Protein AF-A0A3Q3A9C3-F1 (afdb_monomer)

Secondary structure (DSSP, 8-state):
--------------------------------------------SGGGSS-----------------------------------------------PPP---------------SSSTTTTTHHHHHHHHHHHHHHHHHHHHIIIIIHHHHHHHHTT----------------PPP----PPPPP--------PPP-PPP--SS-HHHHHHHSTTT--PPPP--GGGBSS-HHHHHHHHHHHHHHHHHHHHHHHHHHHHTT-----PPP---TT-HHHHHHHH-BSS-SS-TT-HHHHHHHHHHHHSPEEEEEE-HHHHHTTT---TTS-S--TT-S--EEEEETTS-EEEEEE--S-SSPPPPTT--TTTSPP-HHHHHHHHHHHHHTT---SPPEEEEEEEHIIIIITTB--HHHHHTEEE-TTS-EEE----TT--SGGG-EE-SSSEEEEEEEEPPPPTTTS-EEEEE-TT----SSS---HHHH-TTHHHHHTTSTTTTSTTHHHHHHHHHHHHHHHT-----EEEEEGGGGGGSPPB----TTSSS-SS---GGGGHHHHHH--EEHHHHHHHHHHTSGGG-HHHHHHHHHTTSSSS-SS-HHHHHHHHHHHHHHHHHHHHHHHHH-HHHHEE---PPPPPPPP-----PPP-

Solvent-accessible surface area (backbone atoms only — not comparable to full-atom values): 41679 Å² total; per-residue (Å²): 134,85,86,88,89,80,88,82,88,85,87,89,86,86,82,89,83,88,82,90,86,89,89,84,89,83,85,84,89,79,83,86,83,92,81,88,86,84,80,85,86,80,95,81,74,83,89,78,80,87,78,90,90,79,90,80,92,77,87,79,82,77,84,78,87,81,88,81,86,88,85,81,83,83,77,85,83,83,87,83,88,82,90,82,90,82,88,88,83,92,84,82,88,87,81,92,82,84,82,88,82,88,84,89,84,88,89,89,85,87,85,88,87,88,91,85,74,72,81,72,60,66,65,56,65,56,55,56,55,53,51,51,52,50,52,54,49,50,51,53,49,47,47,42,63,72,56,46,46,57,57,52,51,55,58,63,71,70,72,74,83,83,84,81,87,81,85,91,79,90,80,89,87,81,89,82,86,82,86,83,82,84,79,85,81,87,79,91,79,90,76,86,84,80,78,73,81,75,75,77,76,80,82,84,63,66,40,48,59,55,50,61,70,32,72,87,60,67,63,80,75,78,85,82,48,81,83,37,33,71,44,57,63,68,63,51,52,55,53,48,53,53,52,48,57,49,48,54,55,52,50,51,56,49,52,57,52,30,63,74,67,71,53,89,65,59,84,55,84,70,49,82,47,96,81,33,29,60,57,50,36,50,47,54,20,34,47,77,29,52,50,62,95,87,39,68,34,55,58,46,33,40,51,44,67,49,68,50,55,54,42,32,27,41,70,34,72,73,62,57,72,45,74,75,73,66,60,75,89,73,55,76,62,68,101,74,75,64,68,50,32,33,36,27,32,30,54,69,41,48,28,40,36,30,47,52,75,69,66,83,86,58,58,62,62,85,90,55,52,72,88,71,54,70,59,32,19,48,20,36,33,50,45,26,56,48,31,50,73,69,67,56,28,36,40,60,62,40,26,34,35,76,39,43,46,53,74,46,31,54,39,25,34,83,43,64,75,69,48,69,42,50,48,75,44,99,86,67,17,45,26,36,46,38,88,28,88,90,46,64,44,79,92,60,41,43,59,23,74,42,37,49,31,50,27,19,34,34,47,61,73,68,57,60,91,80,47,44,66,46,79,41,76,36,91,80,30,74,44,78,49,99,82,55,80,38,68,66,80,76,36,82,63,41,43,66,57,45,50,70,35,87,67,39,53,48,86,52,35,48,52,47,50,30,56,49,28,53,51,29,37,50,38,47,32,74,71,60,44,54,40,35,32,49,53,88,47,51,72,68,28,51,64,40,57,68,89,42,20,52,18,66,35,45,49,92,60,80,64,64,74,42,38,44,62,40,67,52,57,33,50,41,44,42,65,57,54,54,50,55,57,47,30,68,33,88,78,36,27,46,35,59,32,49,51,60,61,49,68,75,45,79,52,70,75,62,67,48,70,61,47,35,55,33,35,45,56,38,48,54,49,52,55,50,49,53,50,53,32,30,75,72,67,35,60,77,72,20,44,44,83,78,76,80,78,80,73,77,74,78,75,80,80,78,76,82,82,79,90,127

InterPro domains:
  IPR009581 FAM20, C-terminal [PF06702] (422-638)
  IPR024869 FAM20 [PTHR12450] (125-646)

Foldseek 3Di:
DDDDDDDDDDDDDDDDDDDYDDDDDDDDDDDDDDDDDDDDDDPDDPPPPPDDDDDDDDDPDDDDDDDDDDDDDDDDDDDDDDDDDDDDDDDDDDDDDDDDDDDDDDDDDDDDDDDDDDPPPVVVVVVVVVVVVVVVVVVVVCCCVPPVVVVVVVVVVVPDDDDDDDDDDDDDDDDDDDDDDDDDDDDDDDDDDDDDPPDPPPPVDALLVVLCPDVLNVFDDPDADPLFWLDDLVRLVVVVVVVVVVVVVVVVVLVVVCVVVVNQFDQDAADADSPQLLSVLQRQDGQQASHRLPRVSLVRVQVCLADFAFQEKAADPVLVVCVLPADLVVPLDDPPQADWMWTAGSNRWTWIWDFAQDDQPAFDDPPDDLSRDDFHQLQLQLLCLLCSLLVRNQEFRKFKYWDQCVRRPLRNYSDPVQNVQWDQDPVRAIWGWRSGNPTNDPVRIDTDPRRITIGMIGTDHPDCVSWPKDKAFDLLAADSDPPDGHPLVPPLQSVVVVCVDPPNVDECQLQLLQVLLLSCQLQVNNHPGIWMFGVSSPSNGHTRPPRRRSGNNDLPDGDCSSNSSCLSQLAYEPSSLVSLVVCLDPSNPQLSSSQVSCVPHPPPPSHDPSSSVSSNVSSVVSNVSNVVSCVVPNDPSHYDYDGDNPPDPPDPPPDDDDDD

Organism: Kryptolebias marmoratus (NCBI:txid37003)

Mean predicted aligned error: 17.61 Å

Nearest PDB structures (foldseek):
  5yh2-assembly1_B  TM=9.748E-01  e=1.329E-58  Homo sapiens
  5yh2-assembly1_A  TM=9.731E-01  e=1.212E-57  Homo sapiens
  5wrs-assembly1_B  TM=9.111E-01  e=3.336E-56  Homo sapiens
  5wrr-assembly1_B  TM=9.081E-01  e=7.742E-56  Homo sapiens
  5yh0-assembly1_K  TM=9.838E-01  e=2.184E-48  Danio rerio

Structure (mmCIF, N/CA/C/O backbone):
data_AF-A0A3Q3A9C3-F1
#
_entry.id   AF-A0A3Q3A9C3-F1
#
loop_
_atom_site.group_PDB
_atom_site.id
_atom_site.type_symbol
_atom_site.label_atom_id
_atom_site.label_alt_id
_atom_site.label_comp_id
_atom_site.label_asym_id
_atom_site.label_entity_id
_atom_site.label_seq_id
_atom_site.pdbx_PDB_ins_code
_atom_site.Cartn_x
_atom_site.Cartn_y
_atom_site.Cartn_z
_atom_site.occu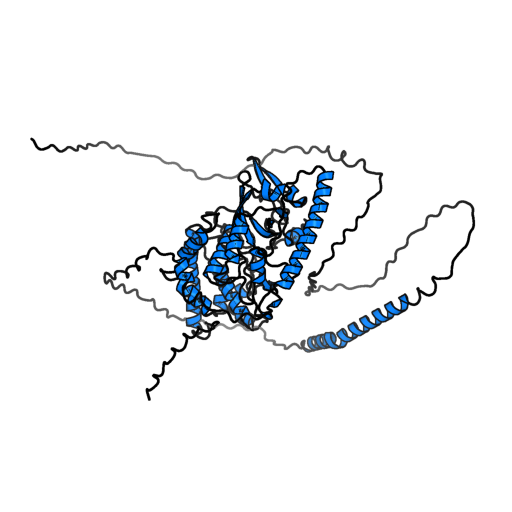pancy
_atom_site.B_iso_or_equiv
_atom_site.auth_seq_id
_atom_site.auth_comp_id
_atom_site.auth_asym_id
_atom_site.auth_atom_id
_atom_site.pdbx_PDB_model_num
ATOM 1 N N . MET A 1 1 ? 63.807 -14.796 47.838 1.00 36.22 1 MET A N 1
ATOM 2 C CA . MET A 1 1 ? 64.428 -13.768 46.971 1.00 36.22 1 MET A CA 1
ATOM 3 C C . MET A 1 1 ? 63.529 -12.540 46.963 1.00 36.22 1 MET A C 1
ATOM 5 O O . MET A 1 1 ? 62.335 -12.690 47.174 1.00 36.22 1 MET A O 1
ATOM 9 N N . GLN A 1 2 ? 64.144 -11.362 46.896 1.00 31.88 2 GLN A N 1
ATOM 10 C CA . GLN A 1 2 ? 63.684 -10.065 47.409 1.00 31.88 2 GLN A CA 1
ATOM 11 C C . GLN A 1 2 ? 62.368 -9.504 46.836 1.00 31.88 2 GLN A C 1
ATOM 13 O O . GLN A 1 2 ? 61.960 -9.808 45.721 1.00 31.88 2 GLN A O 1
ATOM 18 N N . SER A 1 3 ? 61.767 -8.639 47.657 1.00 29.52 3 SER A N 1
ATOM 19 C CA . SER A 1 3 ? 60.662 -7.711 47.375 1.00 29.52 3 SER A CA 1
ATOM 20 C C . SER A 1 3 ? 61.209 -6.378 46.765 1.00 29.52 3 SER A C 1
ATOM 22 O O . SER A 1 3 ? 62.377 -6.358 46.381 1.00 29.52 3 SER A O 1
ATOM 24 N N . PRO A 1 4 ? 60.450 -5.264 46.642 1.00 63.84 4 PRO A N 1
ATOM 25 C CA . PRO A 1 4 ? 59.985 -4.668 45.379 1.00 63.84 4 PRO A CA 1
ATOM 26 C C . PRO A 1 4 ? 60.467 -3.201 45.192 1.00 63.84 4 PRO A C 1
ATOM 28 O O . PRO A 1 4 ? 61.182 -2.680 46.044 1.00 63.84 4 PRO A O 1
ATOM 31 N N . ALA A 1 5 ? 60.035 -2.472 44.148 1.00 31.97 5 ALA A N 1
ATOM 32 C CA . ALA A 1 5 ? 60.118 -0.999 44.168 1.00 31.97 5 ALA A CA 1
ATOM 33 C C . ALA A 1 5 ? 59.085 -0.277 43.282 1.00 31.97 5 ALA A C 1
ATOM 35 O O . ALA A 1 5 ? 58.882 -0.593 42.115 1.00 31.97 5 ALA A O 1
ATOM 36 N N . GLN A 1 6 ? 58.461 0.720 43.911 1.00 31.11 6 GLN A N 1
ATOM 37 C CA . GLN A 1 6 ? 57.488 1.704 43.435 1.00 31.11 6 GLN A CA 1
ATOM 38 C C . GLN A 1 6 ? 58.154 3.007 42.930 1.00 31.11 6 GLN A C 1
ATOM 40 O O . GLN A 1 6 ? 59.285 3.291 43.312 1.00 31.11 6 GLN A O 1
ATOM 45 N N . LYS A 1 7 ? 57.310 3.868 42.318 1.00 30.56 7 LYS A N 1
ATOM 46 C CA . LYS A 1 7 ? 57.284 5.360 42.359 1.00 30.56 7 LYS A CA 1
ATOM 47 C C . LYS A 1 7 ? 58.296 6.123 41.484 1.00 30.56 7 LYS A C 1
ATOM 49 O O . LYS A 1 7 ? 59.490 5.928 41.628 1.00 30.56 7 LYS A O 1
ATOM 54 N N . GLN A 1 8 ? 57.834 7.128 40.720 1.00 29.08 8 GLN A N 1
ATOM 55 C CA . GLN A 1 8 ? 57.593 8.499 41.219 1.00 29.08 8 GLN A CA 1
ATOM 56 C C . GLN A 1 8 ? 57.004 9.449 40.147 1.00 29.08 8 GLN A C 1
ATOM 58 O O . GLN A 1 8 ? 57.468 9.481 39.012 1.00 29.08 8 GLN A O 1
ATOM 63 N N . ASP A 1 9 ? 56.021 10.256 40.560 1.00 31.41 9 ASP A N 1
ATOM 64 C CA . ASP A 1 9 ? 55.576 11.508 39.929 1.00 31.41 9 ASP A CA 1
ATOM 65 C C . ASP A 1 9 ? 56.666 12.593 39.944 1.00 31.41 9 ASP A C 1
ATOM 67 O O . ASP A 1 9 ? 57.427 12.679 40.913 1.00 31.41 9 ASP A O 1
ATOM 71 N N . ARG A 1 10 ? 56.616 13.534 38.983 1.00 28.84 10 ARG A N 1
ATOM 72 C CA . ARG A 1 10 ? 56.817 14.970 39.272 1.00 28.84 10 ARG A CA 1
ATOM 73 C C . ARG A 1 10 ? 56.313 15.905 38.164 1.00 28.84 10 ARG A C 1
ATOM 75 O O . ARG A 1 10 ? 56.780 15.896 37.033 1.00 28.84 10 ARG A O 1
ATOM 82 N N . SER A 1 11 ? 55.403 16.774 38.584 1.00 28.14 11 SER A N 1
ATOM 83 C CA . SER A 1 11 ? 54.990 18.051 38.002 1.00 28.14 11 SER A CA 1
ATOM 84 C C . SER A 1 11 ? 56.094 19.120 38.024 1.00 28.14 11 SER A C 1
ATOM 86 O O . SER A 1 11 ? 56.823 19.188 39.014 1.00 28.14 11 SER A O 1
ATOM 88 N N . HIS A 1 12 ? 56.097 20.058 37.064 1.00 28.22 12 HIS A N 1
ATOM 89 C CA . HIS A 1 12 ? 56.200 21.498 37.362 1.00 28.22 12 HIS A CA 1
ATOM 90 C C . HIS A 1 12 ? 55.810 22.404 36.181 1.00 28.22 12 HIS A C 1
ATOM 92 O O . HIS A 1 12 ? 55.656 21.960 35.051 1.00 28.22 12 HIS A O 1
ATOM 98 N N . ALA A 1 13 ? 55.571 23.672 36.518 1.00 28.83 13 ALA A N 1
ATOM 99 C CA . ALA A 1 13 ? 54.712 24.646 35.859 1.00 28.83 13 ALA A CA 1
ATOM 100 C C . ALA A 1 13 ? 55.465 25.928 35.443 1.00 28.83 13 ALA A C 1
ATOM 102 O O . ALA A 1 13 ? 56.582 26.161 35.895 1.00 28.83 13 ALA A O 1
ATOM 103 N N . GLY A 1 14 ? 54.784 26.802 34.688 1.00 26.27 14 GLY A N 1
ATOM 104 C CA . GLY A 1 14 ? 55.136 28.214 34.425 1.00 26.27 14 GLY A CA 1
ATOM 105 C C . GLY A 1 14 ? 55.053 28.534 32.924 1.00 26.27 14 GLY A C 1
ATOM 106 O O . GLY A 1 14 ? 55.501 27.733 32.126 1.00 26.27 14 GLY A O 1
ATOM 107 N N . GLN A 1 15 ? 54.498 29.643 32.426 1.00 27.56 15 GLN A N 1
ATOM 108 C CA . GLN A 1 15 ? 54.249 30.952 33.030 1.00 27.56 15 GLN A CA 1
ATOM 109 C C . GLN A 1 15 ? 53.304 31.785 32.125 1.00 27.56 15 GLN A C 1
ATOM 111 O O . GLN A 1 15 ? 53.278 31.621 30.909 1.00 27.56 15 GLN A O 1
ATOM 116 N N . ARG A 1 16 ? 52.543 32.698 32.745 1.00 29.17 16 ARG A N 1
ATOM 117 C CA . ARG A 1 16 ? 51.641 33.705 32.144 1.00 29.17 16 ARG A CA 1
ATOM 118 C C . ARG A 1 16 ? 52.381 34.796 31.349 1.00 29.17 16 ARG A C 1
ATOM 120 O O . ARG A 1 16 ? 53.436 35.229 31.802 1.00 29.17 16 ARG A O 1
ATOM 127 N N . LYS A 1 17 ? 51.699 35.395 30.356 1.00 27.88 17 LYS A N 1
ATOM 128 C CA . LYS A 1 17 ? 51.547 36.865 30.200 1.00 27.88 17 LYS A CA 1
ATOM 129 C C . LYS A 1 17 ? 50.359 37.237 29.282 1.00 27.88 17 LYS A C 1
ATOM 131 O O . LYS A 1 17 ? 50.334 36.872 28.116 1.00 27.88 17 LYS A O 1
ATOM 136 N N . SER A 1 18 ? 49.394 37.963 29.850 1.00 26.39 18 SER A N 1
ATOM 137 C CA . SER A 1 18 ? 48.411 38.863 29.206 1.00 26.39 18 SER A CA 1
ATOM 138 C C . SER A 1 18 ? 49.079 40.239 28.958 1.00 26.39 18 SER A C 1
ATOM 140 O O . SER A 1 18 ? 50.104 40.498 29.587 1.00 26.39 18 SER A O 1
ATOM 142 N N . VAL A 1 19 ? 48.656 41.158 28.074 1.00 29.91 19 VAL A N 1
ATOM 143 C CA . VAL A 1 19 ? 47.433 42.010 28.006 1.00 29.91 19 VAL A CA 1
ATOM 144 C C . VAL A 1 19 ? 47.535 42.816 26.676 1.00 29.91 19 VAL A C 1
ATOM 146 O O . VAL A 1 19 ? 48.646 43.234 26.368 1.00 29.91 19 VAL A O 1
ATOM 149 N N . GLY A 1 20 ? 46.507 42.894 25.805 1.00 26.62 20 GLY A N 1
ATOM 150 C CA . GLY A 1 20 ? 45.587 44.051 25.570 1.00 26.62 20 GLY A CA 1
ATOM 151 C C . GLY A 1 20 ? 46.167 45.109 24.594 1.00 26.62 20 GLY A C 1
ATOM 152 O O . GLY A 1 20 ? 47.368 45.316 24.613 1.00 26.62 20 GLY A O 1
ATOM 153 N N . THR A 1 21 ? 45.470 45.848 23.718 1.00 27.56 21 THR A N 1
ATOM 154 C CA . THR A 1 21 ? 44.045 46.154 23.449 1.00 27.56 21 THR A CA 1
ATOM 155 C C . THR A 1 21 ? 44.010 46.998 22.149 1.00 27.56 21 THR A C 1
ATOM 157 O O . THR A 1 21 ? 44.933 47.783 21.982 1.00 27.56 21 THR A O 1
ATOM 160 N N . GLU A 1 22 ? 42.996 46.895 21.271 1.00 26.23 22 GLU A N 1
ATOM 161 C CA . GLU A 1 22 ? 42.170 48.028 20.758 1.00 26.23 22 GLU A CA 1
ATOM 162 C C . GLU A 1 22 ? 41.281 47.675 19.545 1.00 26.23 22 GLU A C 1
ATOM 164 O O . GLU A 1 22 ? 41.637 46.890 18.671 1.00 26.23 22 GLU A O 1
ATOM 169 N N . LEU A 1 23 ? 40.086 48.277 19.556 1.00 28.14 23 LEU A N 1
ATOM 170 C CA . LEU A 1 23 ? 38.941 48.110 18.658 1.00 28.14 23 LEU A CA 1
ATOM 171 C C . LEU A 1 23 ? 39.102 48.810 17.293 1.00 28.14 23 LEU A C 1
ATOM 173 O O . LEU A 1 23 ? 39.700 49.883 17.235 1.00 28.14 23 LEU A O 1
ATOM 177 N N . LYS A 1 24 ? 38.367 48.336 16.267 1.00 27.56 24 LYS A N 1
ATOM 178 C CA . LYS A 1 24 ? 37.335 49.133 15.550 1.00 27.56 24 LYS A CA 1
ATOM 179 C C . LYS A 1 24 ? 36.503 48.312 14.543 1.00 27.56 24 LYS A C 1
ATOM 181 O O . LYS A 1 24 ? 37.002 47.409 13.886 1.00 27.56 24 LYS A O 1
ATOM 186 N N . ASN A 1 25 ? 35.224 48.687 14.494 1.00 27.75 25 ASN A N 1
ATOM 187 C CA . ASN A 1 25 ? 34.073 48.196 13.723 1.00 27.75 25 ASN A CA 1
ATOM 188 C C . ASN A 1 25 ? 34.260 48.187 12.189 1.00 27.75 25 ASN A C 1
ATOM 190 O O . ASN A 1 25 ? 34.992 49.029 11.680 1.00 27.75 25 ASN A O 1
ATOM 194 N N . LEU A 1 26 ? 33.475 47.378 11.457 1.00 26.41 26 LEU A N 1
ATOM 195 C CA . LEU A 1 26 ? 32.309 47.870 10.691 1.00 26.41 26 LEU A CA 1
ATOM 196 C C . LEU A 1 26 ? 31.491 46.729 10.050 1.00 26.41 26 LEU A C 1
ATOM 198 O O . LEU A 1 26 ? 32.033 45.827 9.418 1.00 26.41 26 LEU A O 1
ATOM 202 N N . ASP A 1 27 ? 30.176 46.843 10.221 1.00 25.75 27 ASP A N 1
ATOM 203 C CA . ASP A 1 27 ? 29.100 46.137 9.528 1.00 25.75 27 ASP A CA 1
ATOM 204 C C . ASP A 1 27 ? 29.007 46.490 8.029 1.00 25.75 27 ASP A C 1
ATOM 206 O O . ASP A 1 27 ? 29.535 47.505 7.575 1.00 25.75 27 ASP A O 1
ATOM 210 N N . SER A 1 28 ? 28.161 45.716 7.336 1.00 25.81 28 SER A N 1
ATOM 211 C CA . SER A 1 28 ? 27.444 46.003 6.078 1.00 25.81 28 SER A CA 1
ATOM 212 C C . SER A 1 28 ? 28.106 45.585 4.756 1.00 25.81 28 SER A C 1
ATOM 214 O O . SER A 1 28 ? 29.080 46.166 4.293 1.00 25.81 28 SER A O 1
ATOM 216 N N . PHE A 1 29 ? 27.486 44.603 4.091 1.00 25.66 29 PHE A N 1
ATOM 217 C CA . PHE A 1 29 ? 27.560 44.451 2.639 1.00 25.66 29 PHE A CA 1
ATOM 218 C C . PHE A 1 29 ? 26.269 45.015 2.040 1.00 25.66 29 PHE A C 1
ATOM 220 O O . PHE A 1 29 ? 25.190 44.443 2.190 1.00 25.66 29 PHE A O 1
ATOM 227 N N . GLN A 1 30 ? 26.414 46.187 1.426 1.00 24.89 30 GLN A N 1
ATOM 228 C CA . GLN A 1 30 ? 25.428 46.876 0.602 1.00 24.89 30 GLN A CA 1
ATOM 229 C C . GLN A 1 30 ? 25.526 46.405 -0.861 1.00 24.89 30 GLN A C 1
ATOM 231 O O . GLN A 1 30 ? 26.546 45.879 -1.303 1.00 24.89 30 GLN A O 1
ATOM 236 N N . GLU A 1 31 ? 24.427 46.605 -1.579 1.00 23.45 31 GLU A N 1
ATOM 237 C CA . GLU A 1 31 ? 24.131 46.200 -2.953 1.00 23.45 31 GLU A CA 1
ATOM 238 C C . GLU A 1 31 ? 24.954 46.884 -4.079 1.00 23.45 31 GLU A C 1
ATOM 240 O O . GLU A 1 31 ? 25.371 48.032 -3.942 1.00 23.45 31 GLU A O 1
ATOM 245 N N . LEU A 1 32 ? 24.968 46.200 -5.248 1.00 25.44 32 LEU A N 1
ATOM 246 C CA . LEU A 1 32 ? 25.074 46.672 -6.661 1.00 25.44 32 LEU A CA 1
ATOM 247 C C . LEU A 1 32 ? 26.475 47.028 -7.240 1.00 25.44 32 LEU A C 1
ATOM 249 O O . LEU A 1 32 ? 27.341 47.447 -6.480 1.00 25.44 32 LEU A O 1
ATOM 253 N N . PRO A 1 33 ? 26.730 46.882 -8.579 1.00 27.09 33 PRO A N 1
ATOM 254 C CA . PRO A 1 33 ? 25.771 47.035 -9.687 1.00 27.09 33 PRO A CA 1
ATOM 255 C C . PRO A 1 33 ? 25.786 46.004 -10.844 1.00 27.09 33 PRO A C 1
ATOM 257 O O . PRO A 1 33 ? 26.718 45.238 -11.066 1.00 27.09 33 PRO A O 1
ATOM 260 N N . ARG A 1 34 ? 24.697 46.073 -11.625 1.00 27.38 34 ARG A N 1
ATOM 261 C CA . ARG A 1 34 ? 24.508 45.513 -12.973 1.00 27.38 34 ARG A CA 1
ATOM 262 C C . ARG A 1 34 ? 25.493 46.129 -13.979 1.00 27.38 34 ARG A C 1
ATOM 264 O O . ARG A 1 34 ? 25.470 47.348 -14.130 1.00 27.38 34 ARG A O 1
ATOM 271 N N . SER A 1 35 ? 26.175 45.301 -14.773 1.00 24.70 35 SER A N 1
ATOM 272 C CA . SER A 1 35 ? 26.350 45.514 -16.223 1.00 24.70 35 SER A CA 1
ATOM 273 C C . SER A 1 35 ? 27.082 44.357 -16.926 1.00 24.70 35 SER A C 1
ATOM 275 O O . SER A 1 35 ? 28.117 43.881 -16.477 1.00 24.70 35 SER A O 1
ATOM 277 N N . ALA A 1 36 ? 26.509 43.985 -18.077 1.00 25.34 36 ALA A N 1
ATOM 278 C CA . ALA A 1 36 ? 27.159 43.531 -19.309 1.00 25.34 36 ALA A CA 1
ATOM 279 C C . ALA A 1 36 ? 27.949 42.209 -19.324 1.00 25.34 36 ALA A C 1
ATOM 281 O O . ALA A 1 36 ? 29.161 42.234 -19.158 1.00 25.34 36 ALA A O 1
ATOM 282 N N . ILE A 1 37 ? 27.283 41.112 -19.724 1.00 27.58 37 ILE A N 1
ATOM 283 C CA . ILE A 1 37 ? 27.789 40.174 -20.751 1.00 27.58 37 ILE A CA 1
ATOM 284 C C . ILE A 1 37 ? 26.580 39.659 -21.563 1.00 27.58 37 ILE A C 1
ATOM 286 O O . ILE A 1 37 ? 25.835 38.796 -21.105 1.00 27.58 37 ILE A O 1
ATOM 290 N N . GLU A 1 38 ? 26.370 40.220 -22.755 1.00 24.72 38 GLU A N 1
ATOM 291 C CA . GLU A 1 38 ? 25.558 39.621 -23.825 1.00 24.72 38 GLU A CA 1
ATOM 292 C C . GLU A 1 38 ? 26.374 38.525 -24.530 1.00 24.72 38 GLU A C 1
ATOM 294 O O . GLU A 1 38 ? 27.573 38.713 -24.752 1.00 24.72 38 GLU A O 1
ATOM 299 N N . PRO A 1 39 ? 25.738 37.440 -24.997 1.00 29.28 39 PRO A N 1
ATOM 300 C CA . PRO A 1 39 ? 26.159 36.785 -26.220 1.00 29.28 39 PRO A CA 1
ATOM 301 C C . PRO A 1 39 ? 25.131 37.033 -27.326 1.00 29.28 39 PRO A C 1
ATOM 303 O O . PRO A 1 39 ? 23.935 36.780 -27.184 1.00 29.28 39 PRO A O 1
ATOM 306 N N . SER A 1 40 ? 25.661 37.537 -28.434 1.00 24.84 40 SER A N 1
ATOM 307 C CA . SER A 1 40 ? 25.022 37.773 -29.721 1.00 24.84 40 SER A CA 1
ATOM 308 C C . SER A 1 40 ? 24.221 36.572 -30.230 1.00 24.84 40 SER A C 1
ATOM 310 O O . SER A 1 40 ? 24.725 35.450 -30.287 1.00 24.84 40 SER A O 1
ATOM 312 N N . ILE A 1 41 ? 23.000 36.858 -30.670 1.00 26.73 41 ILE A N 1
ATOM 313 C CA . ILE A 1 41 ? 22.146 35.994 -31.484 1.00 26.73 41 ILE A CA 1
ATOM 314 C C . ILE A 1 41 ? 22.732 35.952 -32.904 1.00 26.73 41 ILE A C 1
ATOM 316 O O . ILE A 1 41 ? 22.917 37.001 -33.516 1.00 26.73 41 ILE A O 1
ATOM 320 N N . ASP A 1 42 ? 23.015 34.755 -33.420 1.00 24.97 42 ASP A N 1
ATOM 321 C CA . ASP A 1 42 ? 23.314 34.521 -34.839 1.00 24.97 42 ASP A CA 1
ATOM 322 C C . ASP A 1 42 ? 22.059 33.937 -35.515 1.00 24.97 42 ASP A C 1
ATOM 324 O O . ASP A 1 42 ? 21.677 32.785 -35.289 1.00 24.97 42 ASP A O 1
ATOM 328 N N . GLU A 1 43 ? 21.369 34.772 -36.297 1.00 31.81 43 GLU A N 1
ATOM 329 C CA . GLU A 1 43 ? 20.192 34.432 -37.105 1.00 31.81 43 GLU A CA 1
ATOM 330 C C . GLU A 1 43 ? 20.588 33.774 -38.441 1.00 31.81 43 GLU A C 1
ATOM 332 O O . GLU A 1 43 ? 20.411 34.353 -39.514 1.00 31.81 43 GLU A O 1
ATOM 337 N N . SER A 1 44 ? 21.109 32.544 -38.422 1.00 31.08 44 SER A N 1
ATOM 338 C CA . SER A 1 44 ? 21.459 31.875 -39.689 1.00 31.08 44 SER A CA 1
ATOM 339 C C . SER A 1 44 ? 21.340 30.346 -39.709 1.00 31.08 44 SER A C 1
ATOM 341 O O . SER A 1 44 ? 22.179 29.668 -40.295 1.00 31.08 44 SER A O 1
ATOM 343 N N . TRP A 1 45 ? 20.270 29.764 -39.142 1.00 28.22 45 TRP A N 1
ATOM 344 C CA . TRP A 1 45 ? 20.036 28.304 -39.248 1.00 28.22 45 TRP A CA 1
ATOM 345 C C . TRP A 1 45 ? 18.594 27.820 -39.503 1.00 28.22 45 TRP A C 1
ATOM 347 O O . TRP A 1 45 ? 18.355 26.614 -39.516 1.00 28.22 45 TRP A O 1
ATOM 357 N N . VAL A 1 46 ? 17.633 28.707 -39.787 1.00 28.42 46 VAL A N 1
ATOM 358 C CA . VAL A 1 46 ? 16.220 28.302 -39.992 1.00 28.42 46 VAL A CA 1
ATOM 359 C C . VAL A 1 46 ? 15.876 27.907 -41.444 1.00 28.42 46 VAL A C 1
ATOM 361 O O . VAL A 1 46 ? 14.895 27.203 -41.657 1.00 28.42 46 VAL A O 1
ATOM 364 N N . ASP A 1 47 ? 16.729 28.180 -42.434 1.00 28.72 47 ASP A N 1
ATOM 365 C CA . ASP A 1 47 ? 16.430 27.885 -43.853 1.00 28.72 47 ASP A CA 1
ATOM 366 C C . ASP A 1 47 ? 17.072 26.603 -44.421 1.00 28.72 47 ASP A C 1
ATOM 368 O O . ASP A 1 47 ? 17.224 26.454 -45.633 1.00 28.72 47 ASP A O 1
ATOM 372 N N . ARG A 1 48 ? 17.444 25.628 -43.577 1.00 31.48 48 ARG A N 1
ATOM 373 C CA . ARG A 1 48 ? 18.061 24.371 -44.057 1.00 31.48 48 ARG A CA 1
ATOM 374 C C . ARG A 1 48 ? 17.394 23.068 -43.606 1.00 31.48 48 ARG A C 1
ATOM 376 O O . ARG A 1 48 ? 18.013 22.015 -43.713 1.00 31.48 48 ARG A O 1
ATOM 383 N N . PHE A 1 49 ? 16.137 23.118 -43.151 1.00 27.41 49 PHE A N 1
ATOM 384 C CA . PHE A 1 49 ? 15.391 21.912 -42.740 1.00 27.41 49 PHE A CA 1
ATOM 385 C C . PHE A 1 49 ? 13.966 21.770 -43.310 1.00 27.41 49 PHE A C 1
ATOM 387 O O . PHE A 1 49 ? 13.288 20.790 -43.013 1.00 27.41 49 PHE A O 1
ATOM 394 N N . PHE A 1 50 ? 13.519 22.687 -44.176 1.00 29.34 50 PHE A N 1
ATOM 395 C CA . PHE A 1 50 ? 12.259 22.555 -44.919 1.00 29.34 50 PHE A CA 1
ATOM 396 C C . PHE A 1 50 ? 12.512 22.533 -46.430 1.00 29.34 50 PHE A C 1
ATOM 398 O O . PHE A 1 50 ? 12.208 23.473 -47.158 1.00 29.34 50 PHE A O 1
ATOM 405 N N . GLY A 1 51 ? 13.070 21.425 -46.904 1.00 26.22 51 GLY A N 1
ATOM 406 C CA . GLY A 1 51 ? 13.180 21.104 -48.321 1.00 26.22 51 GLY A CA 1
ATOM 407 C C . GLY A 1 51 ? 13.277 19.592 -48.483 1.00 26.22 51 GLY A C 1
ATOM 408 O O . GLY A 1 51 ? 14.133 18.982 -47.861 1.00 26.22 51 GLY A O 1
ATOM 409 N N . GLU A 1 52 ? 12.389 19.030 -49.304 1.00 26.91 52 GLU A N 1
ATOM 410 C CA . GLU A 1 52 ? 12.344 17.624 -49.749 1.00 26.91 52 GLU A CA 1
ATOM 411 C C . GLU A 1 52 ? 11.735 16.577 -48.801 1.00 26.91 52 GLU A C 1
ATOM 413 O O . GLU A 1 52 ? 12.438 15.748 -48.247 1.00 26.91 52 GLU A O 1
ATOM 418 N N . VAL A 1 53 ? 10.395 16.512 -48.749 1.00 26.06 53 VAL A N 1
ATOM 419 C CA . VAL A 1 53 ? 9.661 15.249 -48.999 1.00 26.06 53 VAL A CA 1
ATOM 420 C C . VAL A 1 53 ? 8.324 15.587 -49.675 1.00 26.06 53 VAL A C 1
ATOM 422 O O . VAL A 1 53 ? 7.307 15.846 -49.031 1.00 26.06 53 VAL A O 1
ATOM 425 N N . LYS A 1 54 ? 8.317 15.587 -51.008 1.00 26.48 54 LYS A N 1
ATOM 426 C CA . LYS A 1 54 ? 7.132 15.277 -51.815 1.00 26.48 54 LYS A CA 1
ATOM 427 C C . LYS A 1 54 ? 7.485 14.042 -52.638 1.00 26.48 54 LYS A C 1
ATOM 429 O O . LYS A 1 54 ? 8.611 13.928 -53.093 1.00 26.48 54 LYS A O 1
ATOM 434 N N . GLU A 1 55 ? 6.483 13.187 -52.827 1.00 29.41 55 GLU A N 1
ATOM 435 C CA . GLU A 1 55 ? 6.491 11.950 -53.623 1.00 29.41 55 GLU A CA 1
ATOM 436 C C . GLU A 1 55 ? 7.031 10.695 -52.924 1.00 29.41 55 GLU A C 1
ATOM 438 O O . GLU A 1 55 ? 8.180 10.296 -53.047 1.00 29.41 55 GLU A O 1
ATOM 443 N N . THR A 1 56 ? 6.138 9.996 -52.225 1.00 27.75 56 THR A N 1
ATOM 444 C CA . THR A 1 56 ? 5.656 8.666 -52.649 1.00 27.75 56 THR A CA 1
ATOM 445 C C . THR A 1 56 ? 4.554 8.223 -51.690 1.00 27.75 56 THR A C 1
ATOM 447 O O . THR A 1 56 ? 4.726 8.143 -50.478 1.00 27.75 56 THR A O 1
ATOM 450 N N . GLY A 1 57 ? 3.359 8.011 -52.237 1.00 25.23 57 GLY A N 1
ATOM 451 C CA . GLY A 1 57 ? 2.222 7.505 -51.485 1.00 25.23 57 GLY A CA 1
ATOM 452 C C . GLY A 1 57 ? 2.320 5.997 -51.297 1.00 25.23 57 GLY A C 1
ATOM 453 O O . GLY A 1 57 ? 2.462 5.271 -52.273 1.00 25.23 57 GLY A O 1
ATOM 454 N N . THR A 1 58 ? 2.196 5.532 -50.054 1.00 24.42 58 THR A N 1
ATOM 455 C CA . THR A 1 58 ? 1.446 4.326 -49.647 1.00 24.42 58 THR A CA 1
ATOM 456 C C . THR A 1 58 ? 1.488 4.215 -48.119 1.00 24.42 58 THR A C 1
ATOM 458 O O . THR A 1 58 ? 2.359 3.577 -47.543 1.00 24.42 58 THR A O 1
ATOM 461 N N . LEU A 1 59 ? 0.534 4.850 -47.428 1.00 23.50 59 LEU A N 1
ATOM 462 C CA . LEU A 1 59 ? 0.258 4.538 -46.023 1.00 23.50 59 LEU A CA 1
ATOM 463 C C . LEU A 1 59 ? -0.714 3.362 -45.989 1.00 23.50 59 LEU A C 1
ATOM 465 O O . LEU A 1 59 ? -1.927 3.513 -46.134 1.00 23.50 59 LEU A O 1
ATOM 469 N N . GLN A 1 60 ? -0.150 2.170 -45.839 1.00 23.14 60 GLN A N 1
ATOM 470 C CA . GLN A 1 60 ? -0.889 0.955 -45.548 1.00 23.14 60 GLN A CA 1
ATOM 471 C C . GLN A 1 60 ? -1.385 1.052 -44.097 1.00 23.14 60 GLN A C 1
ATOM 473 O O . GLN A 1 60 ? -0.633 0.862 -43.143 1.00 23.14 60 GLN A O 1
ATOM 478 N N . ALA A 1 61 ? -2.654 1.422 -43.921 1.00 22.52 61 ALA A N 1
ATOM 479 C CA . ALA A 1 61 ? -3.314 1.407 -42.625 1.00 22.52 61 ALA A CA 1
ATOM 480 C C . ALA A 1 61 ? -3.552 -0.050 -42.197 1.00 22.52 61 ALA A C 1
ATOM 482 O O . ALA A 1 61 ? -4.530 -0.680 -42.594 1.00 22.52 61 ALA A O 1
ATOM 483 N N . SER A 1 62 ? -2.653 -0.594 -41.381 1.00 21.86 62 SER A N 1
ATOM 484 C CA . SER A 1 62 ? -2.910 -1.836 -40.654 1.00 21.86 62 SER A CA 1
ATOM 485 C C . SER A 1 62 ? -3.817 -1.534 -39.462 1.00 21.86 62 SER A C 1
ATOM 487 O O . SER A 1 62 ? -3.377 -1.022 -38.434 1.00 21.86 62 SER A O 1
ATOM 489 N N . CYS A 1 63 ? -5.106 -1.846 -39.601 1.00 19.52 63 CYS A N 1
ATOM 490 C CA . CYS A 1 63 ? -6.041 -1.918 -38.483 1.00 19.52 63 CYS A CA 1
ATOM 491 C C . CYS A 1 63 ? -5.612 -3.039 -37.526 1.00 19.52 63 CYS A C 1
ATOM 493 O O . CYS A 1 63 ? -5.866 -4.213 -37.785 1.00 19.52 63 CYS A O 1
ATOM 495 N N . ILE A 1 64 ? -5.007 -2.682 -36.393 1.00 22.20 64 ILE A N 1
ATOM 496 C CA . ILE A 1 64 ? -4.948 -3.564 -35.226 1.00 22.20 64 ILE A CA 1
ATOM 497 C C . ILE A 1 64 ? -6.161 -3.232 -34.357 1.00 22.20 64 ILE A C 1
ATOM 499 O O . ILE A 1 64 ? -6.217 -2.194 -33.698 1.00 22.20 64 ILE A O 1
ATOM 503 N N . LEU A 1 65 ? -7.151 -4.123 -34.392 1.00 21.52 65 LEU A N 1
ATOM 504 C CA . LEU A 1 65 ? -8.287 -4.136 -33.478 1.00 21.52 65 LEU A CA 1
ATOM 505 C C . LEU A 1 65 ? -7.781 -4.374 -32.048 1.00 21.52 65 LEU A C 1
ATOM 507 O O . LEU A 1 65 ? -7.390 -5.485 -31.697 1.00 21.52 65 LEU A O 1
ATOM 511 N N . TYR A 1 66 ? -7.811 -3.333 -31.217 1.00 24.25 66 TYR A N 1
ATOM 512 C CA . TYR A 1 66 ? -7.808 -3.471 -29.762 1.00 24.25 66 TYR A CA 1
ATOM 513 C C . TYR A 1 66 ? -9.246 -3.321 -29.263 1.00 24.25 66 TYR A C 1
ATOM 515 O O . TYR A 1 66 ? -9.708 -2.226 -28.951 1.00 24.25 66 TYR A O 1
ATOM 523 N N . GLU A 1 67 ? -9.957 -4.444 -29.191 1.00 25.95 67 GLU A N 1
ATOM 524 C CA . GLU A 1 67 ? -11.178 -4.562 -28.398 1.00 25.95 67 GLU A CA 1
ATOM 525 C C . GLU A 1 67 ? -10.810 -4.880 -26.946 1.00 25.95 67 GLU A C 1
ATOM 527 O O . GLU A 1 67 ? -10.250 -5.934 -26.639 1.00 25.95 67 GLU A O 1
ATOM 532 N N . ASN A 1 68 ? -11.089 -3.928 -26.057 1.00 27.95 68 ASN A N 1
ATOM 533 C CA . ASN A 1 68 ? -11.789 -4.132 -24.785 1.00 27.95 68 ASN A CA 1
ATOM 534 C C . ASN A 1 68 ? -11.845 -2.786 -24.054 1.00 27.95 68 ASN A C 1
ATOM 536 O O . ASN A 1 68 ? -10.941 -2.400 -23.313 1.00 27.95 68 ASN A O 1
ATOM 540 N N . SER A 1 69 ? -12.923 -2.058 -24.318 1.00 29.36 69 SER A N 1
ATOM 541 C CA . SER A 1 69 ? -13.374 -0.900 -23.561 1.00 29.36 69 SER A CA 1
ATOM 542 C C . SER A 1 69 ? -14.275 -1.366 -22.414 1.00 29.36 69 SER A C 1
ATOM 544 O O . SER A 1 69 ? -15.041 -2.308 -22.581 1.00 29.36 69 SER A O 1
ATOM 546 N N . GLN A 1 70 ? -14.187 -0.710 -21.253 1.00 26.11 70 GLN A N 1
ATOM 547 C CA . GLN A 1 70 ? -15.323 -0.052 -20.587 1.00 26.11 70 GLN A CA 1
ATOM 548 C C . GLN A 1 70 ? -14.910 0.483 -19.208 1.00 26.11 70 GLN A C 1
ATOM 550 O O . GLN A 1 70 ? -14.896 -0.239 -18.220 1.00 26.11 70 GLN A O 1
ATOM 555 N N . SER A 1 71 ? -14.605 1.782 -19.166 1.00 24.12 71 SER A N 1
ATOM 556 C CA . SER A 1 71 ? -14.886 2.690 -18.044 1.00 24.12 71 SER A CA 1
ATOM 557 C C . SER A 1 71 ? -14.502 4.108 -18.482 1.00 24.12 71 SER A C 1
ATOM 559 O O . SER A 1 71 ? -13.471 4.645 -18.082 1.00 24.12 71 SER A O 1
ATOM 561 N N . VAL A 1 72 ? -15.293 4.699 -19.381 1.00 25.80 72 VAL A N 1
ATOM 562 C CA . VAL A 1 72 ? -15.209 6.137 -19.668 1.00 25.80 72 VAL A CA 1
ATOM 563 C C . VAL A 1 72 ? -16.169 6.823 -18.706 1.00 25.80 72 VAL A C 1
ATOM 565 O O . VAL A 1 72 ? -17.381 6.634 -18.783 1.00 25.80 72 VAL A O 1
ATOM 568 N N . ILE A 1 73 ? -15.613 7.572 -17.758 1.00 26.00 73 ILE A N 1
ATOM 569 C CA . ILE A 1 73 ? -16.375 8.417 -16.843 1.00 26.00 73 ILE A CA 1
ATOM 570 C C . ILE A 1 73 ? -16.968 9.564 -17.668 1.00 26.00 73 ILE A C 1
ATOM 572 O O . ILE A 1 73 ? -16.240 10.438 -18.133 1.00 26.00 73 ILE A O 1
ATOM 576 N N . TYR A 1 74 ? -18.290 9.588 -17.826 1.00 21.31 74 TYR A N 1
ATOM 577 C CA . TYR A 1 74 ? -19.000 10.797 -18.236 1.00 21.31 74 TYR A CA 1
ATOM 578 C C . TYR A 1 74 ? -19.050 11.756 -17.038 1.00 21.31 74 TYR A C 1
ATOM 580 O O . TYR A 1 74 ? -19.802 11.533 -16.092 1.00 21.31 74 TYR A O 1
ATOM 588 N N . ARG A 1 75 ? -18.255 12.835 -17.061 1.00 24.53 75 ARG A N 1
ATOM 589 C CA . ARG A 1 75 ? -18.485 14.005 -16.198 1.00 24.53 75 ARG A CA 1
ATOM 590 C C . ARG A 1 75 ? -19.309 15.031 -16.968 1.00 24.53 75 ARG A C 1
ATOM 592 O O . ARG A 1 75 ? -18.801 15.708 -17.854 1.00 24.53 75 ARG A O 1
ATOM 599 N N . HIS A 1 76 ? -20.576 15.157 -16.588 1.00 22.72 76 HIS A N 1
ATOM 600 C CA . HIS A 1 76 ? -21.364 16.355 -16.850 1.00 22.72 76 HIS A CA 1
ATOM 601 C C . HIS A 1 76 ? -20.836 17.476 -15.947 1.00 22.72 76 HIS A C 1
ATOM 603 O O . HIS A 1 76 ? -20.939 17.391 -14.725 1.00 22.72 76 HIS A O 1
ATOM 609 N N . VAL A 1 77 ? -20.265 18.521 -16.541 1.00 25.72 77 VAL A N 1
ATOM 610 C CA . VAL A 1 77 ? -20.014 19.791 -15.854 1.00 25.72 77 VAL A CA 1
ATOM 611 C C . VAL A 1 77 ? -21.268 20.641 -16.035 1.00 25.72 77 VAL A C 1
ATOM 613 O O . VAL A 1 77 ? -21.545 21.112 -17.134 1.00 25.72 77 VAL A O 1
ATOM 616 N N . SER A 1 78 ? -22.051 20.804 -14.968 1.00 23.22 78 SER A N 1
ATOM 617 C CA . SER A 1 78 ? -23.033 21.884 -14.868 1.00 23.22 78 SER A CA 1
ATOM 618 C C . SER A 1 78 ? -22.424 22.997 -14.019 1.00 23.22 78 SER A C 1
ATOM 620 O O . SER A 1 78 ? -22.387 22.901 -12.793 1.00 23.22 78 SER A O 1
ATOM 622 N N . SER A 1 79 ? -21.920 24.042 -14.663 1.00 26.73 79 SER A N 1
ATOM 623 C CA . SER A 1 79 ? -21.596 25.308 -14.009 1.00 26.73 79 SER A CA 1
ATOM 624 C C . SER A 1 79 ? -22.833 26.202 -14.043 1.00 26.73 79 SER A C 1
ATOM 626 O O . SER A 1 79 ? -23.327 26.529 -15.122 1.00 26.73 79 SER A O 1
ATOM 628 N N . SER A 1 80 ? -23.338 26.604 -12.879 1.00 26.64 80 SER A N 1
ATOM 629 C CA . SER A 1 80 ? -24.389 27.617 -12.758 1.00 26.64 80 SER A CA 1
ATOM 630 C C . SER A 1 80 ? -24.009 28.667 -11.717 1.00 26.64 80 SER A C 1
ATOM 632 O O . SER A 1 80 ? -23.742 28.308 -10.571 1.00 26.64 80 SER A O 1
ATOM 634 N N . GLY A 1 81 ? -24.077 29.935 -12.138 1.00 23.84 81 GLY A N 1
ATOM 635 C CA . GLY A 1 81 ? -23.982 31.167 -11.342 1.00 23.84 81 GLY A CA 1
ATOM 636 C C . GLY A 1 81 ? -22.800 32.033 -11.801 1.00 23.84 81 GLY A C 1
ATOM 637 O O . GLY A 1 81 ? -21.673 31.587 -11.670 1.00 23.84 81 GLY A O 1
ATOM 638 N N . VAL A 1 82 ? -22.942 33.244 -12.350 1.00 24.03 82 VAL A N 1
ATOM 639 C CA . VAL A 1 82 ? -24.047 34.221 -12.348 1.00 24.03 82 VAL A CA 1
ATOM 640 C C . VAL A 1 82 ? -23.991 35.055 -13.644 1.00 24.03 82 VAL A C 1
ATOM 642 O O . VAL A 1 82 ? -22.927 35.233 -14.228 1.00 24.03 82 VAL A O 1
ATOM 645 N N . PHE A 1 83 ? -25.169 35.498 -14.090 1.00 22.83 83 PHE A N 1
ATOM 646 C CA . PHE A 1 83 ? -25.457 36.299 -15.282 1.00 22.83 83 PHE A CA 1
ATOM 647 C C . PHE A 1 83 ? -24.858 37.711 -15.247 1.00 22.83 83 PHE A C 1
ATOM 649 O O . PHE A 1 83 ? -24.921 38.366 -14.212 1.00 22.83 83 PHE A O 1
ATOM 656 N N . ASP A 1 84 ? -24.482 38.211 -16.427 1.00 22.84 84 ASP A N 1
ATOM 657 C CA . ASP A 1 84 ? -24.807 39.579 -16.830 1.00 22.84 84 ASP A CA 1
ATOM 658 C C . ASP A 1 84 ? -25.492 39.550 -18.203 1.00 22.84 84 ASP A C 1
ATOM 660 O O . ASP A 1 84 ? -25.150 38.762 -19.090 1.00 22.84 84 ASP A O 1
ATOM 664 N N . VAL A 1 85 ? -26.547 40.349 -18.316 1.00 21.59 85 VAL A N 1
ATOM 665 C CA . VAL A 1 85 ? -27.513 40.378 -19.415 1.00 21.59 85 VAL A CA 1
ATOM 666 C C . VAL A 1 85 ? -26.995 41.280 -20.530 1.00 21.59 85 VAL A C 1
ATOM 668 O O . VAL A 1 85 ? -26.775 42.462 -20.300 1.00 21.59 85 VAL A O 1
ATOM 671 N N . CYS A 1 86 ? -26.910 40.759 -21.755 1.00 22.52 86 CYS A N 1
ATOM 672 C CA . CYS A 1 86 ? -27.084 41.552 -22.970 1.00 22.52 86 CYS A CA 1
ATOM 673 C C . CYS A 1 86 ? -27.730 40.692 -24.063 1.00 22.52 86 CYS A C 1
ATOM 675 O O . CYS A 1 86 ? -27.472 39.500 -24.206 1.00 22.52 86 CYS A O 1
ATOM 677 N N . GLN A 1 87 ? -28.651 41.327 -24.766 1.00 22.81 87 GLN A N 1
ATOM 678 C CA . GLN A 1 87 ? -29.718 40.772 -25.585 1.00 22.81 87 GLN A CA 1
ATOM 679 C C . GLN A 1 87 ? -29.311 40.719 -27.071 1.00 22.81 87 GLN A C 1
ATOM 681 O O . GLN A 1 87 ? -28.549 41.578 -27.506 1.00 22.81 87 GLN A O 1
ATOM 686 N N . ALA A 1 88 ? -29.905 39.769 -27.813 1.00 24.02 88 ALA A N 1
ATOM 687 C CA . ALA A 1 88 ? -30.272 39.808 -29.246 1.00 24.02 88 ALA A CA 1
ATOM 688 C C . ALA A 1 88 ? -29.706 38.703 -30.183 1.00 24.02 88 ALA A C 1
ATOM 690 O O . ALA A 1 88 ? -28.507 38.570 -30.401 1.00 24.02 88 ALA A O 1
ATOM 691 N N . ASP A 1 89 ? -30.677 37.984 -30.766 1.00 24.02 89 ASP A N 1
ATOM 692 C CA . ASP A 1 89 ? -30.856 37.587 -32.176 1.00 24.02 89 ASP A CA 1
ATOM 693 C C . ASP A 1 89 ? -30.090 36.428 -32.862 1.00 24.02 89 ASP A C 1
ATOM 695 O O . ASP A 1 89 ? -28.936 36.501 -33.265 1.00 24.02 89 ASP A O 1
ATOM 699 N N . ILE A 1 90 ? -30.862 35.350 -33.079 1.00 26.61 90 ILE A N 1
ATOM 700 C CA . ILE A 1 90 ? -31.185 34.661 -34.353 1.00 26.61 90 ILE A CA 1
ATOM 701 C C . ILE A 1 90 ? -30.214 34.856 -35.546 1.00 26.61 90 ILE A C 1
ATOM 703 O O . ILE A 1 90 ? -30.214 35.915 -36.165 1.00 26.61 90 ILE A O 1
ATOM 707 N N . CYS A 1 91 ? -29.582 33.762 -36.022 1.00 23.36 91 CYS A N 1
ATOM 708 C CA . CYS A 1 91 ? -29.640 33.320 -37.439 1.00 23.36 91 CYS A CA 1
ATOM 709 C C . CYS A 1 91 ? -28.932 31.970 -37.739 1.00 23.36 91 CYS A C 1
ATOM 711 O O . CYS A 1 91 ? -27.734 31.810 -37.546 1.00 23.36 91 CYS A O 1
ATOM 713 N N . CYS A 1 92 ? -29.725 31.028 -38.268 1.00 23.53 92 CYS A N 1
ATOM 714 C CA . CYS A 1 92 ? -29.538 30.163 -39.450 1.00 23.53 92 CYS A CA 1
ATOM 715 C C . CYS A 1 92 ? -28.161 29.593 -39.886 1.00 23.53 92 CYS A C 1
ATOM 717 O O . CYS A 1 92 ? -27.277 30.299 -40.351 1.00 23.53 92 CYS A O 1
ATOM 719 N N . THR A 1 93 ? -28.124 28.250 -39.923 1.00 27.33 93 THR A N 1
ATOM 720 C CA . THR A 1 93 ? -27.703 27.344 -41.026 1.00 27.33 93 THR A CA 1
ATOM 721 C C . THR A 1 93 ? -26.582 27.763 -41.994 1.00 27.33 93 THR A C 1
ATOM 723 O O . THR A 1 93 ? -26.765 28.657 -42.816 1.00 27.33 93 THR A O 1
ATOM 726 N N . GLY A 1 94 ? -25.519 26.949 -42.067 1.00 24.31 94 GLY A N 1
ATOM 727 C CA . GLY A 1 94 ? -24.513 26.977 -43.137 1.00 24.31 94 GLY A CA 1
ATOM 728 C C . GLY A 1 94 ? -24.208 25.578 -43.679 1.00 24.31 94 GLY A C 1
ATOM 729 O O . GLY A 1 94 ? -23.474 24.810 -43.067 1.00 24.31 94 GLY A O 1
ATOM 730 N N . LEU A 1 95 ? -24.806 25.261 -44.828 1.00 26.41 95 LEU A N 1
ATOM 731 C CA . LEU A 1 95 ? -24.617 24.053 -45.634 1.00 26.41 95 LEU A CA 1
ATOM 732 C C . LEU A 1 95 ? -23.493 24.299 -46.657 1.00 26.41 95 LEU A C 1
ATOM 734 O O . LEU A 1 95 ? -23.407 25.368 -47.259 1.00 26.41 95 LEU A O 1
ATOM 738 N N . ILE A 1 96 ? -22.648 23.289 -46.850 1.00 27.34 96 ILE A N 1
ATOM 739 C CA . ILE A 1 96 ? -21.473 23.265 -47.731 1.00 27.34 96 ILE A CA 1
ATOM 740 C C . ILE A 1 96 ? -21.879 23.470 -49.206 1.00 27.34 96 ILE A C 1
ATOM 742 O O . ILE A 1 96 ? -22.674 22.700 -49.744 1.00 27.34 96 ILE A O 1
ATOM 746 N N . LYS A 1 97 ? -21.275 24.459 -49.883 1.00 24.80 97 LYS A N 1
ATOM 747 C CA . LYS A 1 97 ? -21.238 24.586 -51.353 1.00 24.80 97 LYS A CA 1
ATOM 748 C C . LYS A 1 97 ? -19.817 24.303 -51.845 1.00 24.80 97 LYS A C 1
ATOM 750 O O . LYS A 1 97 ? -18.896 25.047 -51.527 1.00 24.80 97 LYS A O 1
ATOM 755 N N . TRP A 1 98 ? -19.665 23.249 -52.645 1.00 25.84 98 TRP A N 1
ATOM 756 C CA . TRP A 1 98 ? -18.490 23.005 -53.484 1.00 25.84 98 TRP A CA 1
ATOM 757 C C . TRP A 1 98 ? -18.762 23.549 -54.888 1.00 25.84 98 TRP A C 1
ATOM 759 O O . TRP A 1 98 ? -19.809 23.276 -55.477 1.00 25.84 98 TRP A O 1
ATOM 769 N N . GLN A 1 99 ? -17.828 24.346 -55.399 1.00 25.44 99 GLN A N 1
ATOM 770 C CA . GLN A 1 99 ? -17.920 25.038 -56.679 1.00 25.44 99 GLN A CA 1
ATOM 771 C C . GLN A 1 99 ? -17.223 24.226 -57.776 1.00 25.44 99 GLN A C 1
ATOM 773 O O . GLN A 1 99 ? -16.092 23.772 -57.618 1.00 25.44 99 GLN A O 1
ATOM 778 N N . GLN A 1 100 ? -17.934 24.053 -58.890 1.00 26.23 100 GLN A N 1
ATOM 779 C CA . GLN A 1 100 ? -17.468 23.437 -60.129 1.00 26.23 100 GLN A CA 1
ATOM 780 C C . GLN A 1 100 ? -16.368 24.273 -60.803 1.00 26.23 100 GLN A C 1
ATOM 782 O O . GLN A 1 100 ? -16.488 25.493 -60.923 1.00 26.23 100 GLN A O 1
ATOM 787 N N . ARG A 1 101 ? -15.370 23.593 -61.375 1.00 26.83 101 ARG A N 1
ATOM 788 C CA . ARG A 1 101 ? -14.673 24.034 -62.590 1.00 26.83 101 ARG A CA 1
ATOM 789 C C . ARG A 1 101 ? -14.775 22.910 -63.614 1.00 26.83 101 ARG A C 1
ATOM 791 O O . ARG A 1 101 ? -14.285 21.812 -63.375 1.00 26.83 101 ARG A O 1
ATOM 798 N N . GLY A 1 102 ? -15.459 23.193 -64.718 1.00 24.92 102 GLY A N 1
ATOM 799 C CA . GLY A 1 102 ? -15.456 22.357 -65.910 1.00 24.92 102 GLY A CA 1
ATOM 800 C C . GLY A 1 102 ? -14.295 22.734 -66.827 1.00 24.92 102 GLY A C 1
ATOM 801 O O . GLY A 1 102 ? -13.929 23.904 -66.920 1.00 24.92 102 GLY A O 1
ATOM 802 N N . SER A 1 103 ? -13.757 21.737 -67.519 1.00 25.98 103 SER A N 1
ATOM 803 C CA . SER A 1 103 ? -13.146 21.902 -68.834 1.00 25.98 103 SER A CA 1
ATOM 804 C C . SER A 1 103 ? -13.564 20.705 -69.679 1.00 25.98 103 SER A C 1
ATOM 806 O O . SER A 1 103 ? -13.548 19.563 -69.220 1.00 25.98 103 SER A O 1
ATOM 808 N N . SER A 1 104 ? -14.042 21.011 -70.872 1.00 28.62 104 SER A N 1
ATOM 809 C CA . SER A 1 104 ? -14.662 20.139 -71.860 1.00 28.62 104 SER A CA 1
ATOM 810 C C . SER A 1 104 ? -13.631 19.599 -72.848 1.00 28.62 104 SER A C 1
ATOM 812 O O . SER A 1 104 ? -12.877 20.403 -73.381 1.00 28.62 104 SER A O 1
ATOM 814 N N . ASP A 1 105 ? -13.679 18.298 -73.165 1.00 28.50 105 ASP A N 1
ATOM 815 C CA . ASP A 1 105 ? -13.516 17.820 -74.548 1.00 28.50 105 ASP A CA 1
ATOM 816 C C . ASP A 1 105 ? -13.935 16.343 -74.756 1.00 28.50 105 ASP A C 1
ATOM 818 O O . ASP A 1 105 ? -13.458 15.435 -74.085 1.00 28.50 105 ASP A O 1
ATOM 822 N N . GLY A 1 106 ? -14.843 16.127 -75.719 1.00 27.98 106 GLY A N 1
ATOM 823 C CA . GLY A 1 106 ? -14.690 15.152 -76.814 1.00 27.98 106 GLY A CA 1
ATOM 824 C C . GLY A 1 106 ? -14.811 13.621 -76.639 1.00 27.98 106 GLY A C 1
ATOM 825 O O . GLY A 1 106 ? -13.804 12.931 -76.684 1.00 27.98 106 GLY A O 1
ATOM 826 N N . ARG A 1 107 ? -16.049 13.112 -76.816 1.00 28.91 107 ARG A N 1
ATOM 827 C CA . ARG A 1 107 ? -16.473 11.891 -77.578 1.00 28.91 107 ARG A CA 1
ATOM 828 C C . ARG A 1 107 ? -16.434 10.458 -76.963 1.00 28.91 107 ARG A C 1
ATOM 830 O O . ARG A 1 107 ? -15.697 10.200 -76.023 1.00 28.91 107 ARG A O 1
ATOM 837 N N . PRO A 1 108 ? -17.304 9.530 -77.462 1.00 44.00 108 PRO A N 1
ATOM 838 C CA . PRO A 1 108 ? -17.984 8.518 -76.637 1.00 44.00 108 PRO A CA 1
ATOM 839 C C . PRO A 1 108 ? -17.702 7.047 -77.018 1.00 44.00 108 PRO A C 1
ATOM 841 O O . PRO A 1 108 ? -17.395 6.745 -78.169 1.00 44.00 108 PRO A O 1
ATOM 844 N N . ALA A 1 109 ? -17.962 6.110 -76.096 1.00 27.44 109 ALA A N 1
ATOM 845 C CA . ALA A 1 109 ? -18.255 4.711 -76.431 1.00 27.44 109 ALA A CA 1
ATOM 846 C C . ALA A 1 109 ? -19.118 4.019 -75.354 1.00 27.44 109 ALA A C 1
ATOM 848 O O . ALA A 1 109 ? -18.979 4.260 -74.160 1.00 27.44 109 ALA A O 1
ATOM 849 N N . LYS A 1 110 ? -20.043 3.190 -75.845 1.00 28.92 110 LYS A N 1
ATOM 850 C CA . LYS A 1 110 ? -21.174 2.509 -75.193 1.00 28.92 110 LYS A CA 1
ATOM 851 C C . LYS A 1 110 ? -20.756 1.333 -74.294 1.00 28.92 110 LYS A C 1
ATOM 853 O O . LYS A 1 110 ? -19.843 0.599 -74.654 1.00 28.92 110 LYS A O 1
ATOM 858 N N . SER A 1 111 ? -21.540 1.028 -73.256 1.00 28.11 111 SER A N 1
ATOM 859 C CA . SER A 1 111 ? -22.392 -0.184 -73.213 1.00 28.11 111 SER A CA 1
ATOM 860 C C . SER A 1 111 ? -23.102 -0.352 -71.863 1.00 28.11 111 SER A C 1
ATOM 862 O O . SER A 1 111 ? -22.520 -0.200 -70.794 1.00 28.11 111 SER A O 1
ATOM 864 N N . ASP A 1 112 ? -24.397 -0.645 -71.968 1.00 28.98 112 ASP A N 1
ATOM 865 C CA . ASP A 1 112 ? -25.344 -0.966 -70.906 1.00 28.98 112 ASP A CA 1
ATOM 866 C C . ASP A 1 112 ? -25.049 -2.319 -70.246 1.00 28.98 112 ASP A C 1
ATOM 868 O O . ASP A 1 112 ? -24.742 -3.279 -70.950 1.00 28.98 112 ASP A O 1
ATOM 872 N N . THR A 1 113 ? -25.278 -2.453 -68.932 1.00 30.30 113 THR A N 1
ATOM 873 C CA . THR A 1 113 ? -26.281 -3.392 -68.375 1.00 30.30 113 THR A CA 1
ATOM 874 C C . THR A 1 113 ? -26.400 -3.313 -66.843 1.00 30.30 113 THR A C 1
ATOM 876 O O . THR A 1 113 ? -25.434 -3.066 -66.132 1.00 30.30 113 THR A O 1
ATOM 879 N N . ALA A 1 114 ? -27.617 -3.614 -66.367 1.00 28.92 114 ALA A N 1
ATOM 880 C CA . ALA A 1 114 ? -28.023 -3.957 -64.995 1.00 28.92 114 ALA A CA 1
ATOM 881 C C . ALA A 1 114 ? -28.434 -2.817 -64.032 1.00 28.92 114 ALA A C 1
ATOM 883 O O . ALA A 1 114 ? -27.824 -2.570 -62.994 1.00 28.92 114 ALA A O 1
ATOM 884 N N . LEU A 1 115 ? -29.597 -2.216 -64.317 1.00 34.59 115 LEU A N 1
ATOM 885 C CA . LEU A 1 115 ? -30.394 -1.417 -63.381 1.00 34.59 115 LEU A CA 1
ATOM 886 C C . LEU A 1 115 ? -31.686 -2.166 -62.999 1.00 34.59 115 LEU A C 1
ATOM 888 O O . LEU A 1 115 ? -32.742 -1.841 -63.528 1.00 34.59 115 LEU A O 1
ATOM 892 N N . THR A 1 116 ? -31.646 -3.130 -62.067 1.00 36.84 116 THR A N 1
ATOM 893 C CA . THR A 1 116 ? -32.893 -3.700 -61.492 1.00 36.84 116 THR A CA 1
ATOM 894 C C . THR A 1 116 ? -32.726 -4.403 -60.135 1.00 36.84 116 THR A C 1
ATOM 896 O O . THR A 1 116 ? -33.328 -5.439 -59.890 1.00 36.84 116 THR A O 1
ATOM 899 N N . THR A 1 117 ? -31.979 -3.829 -59.184 1.00 37.59 117 THR A N 1
ATOM 900 C CA . THR A 1 117 ? -31.982 -4.352 -57.788 1.00 37.59 117 THR A CA 1
ATOM 901 C C . THR A 1 117 ? -31.867 -3.30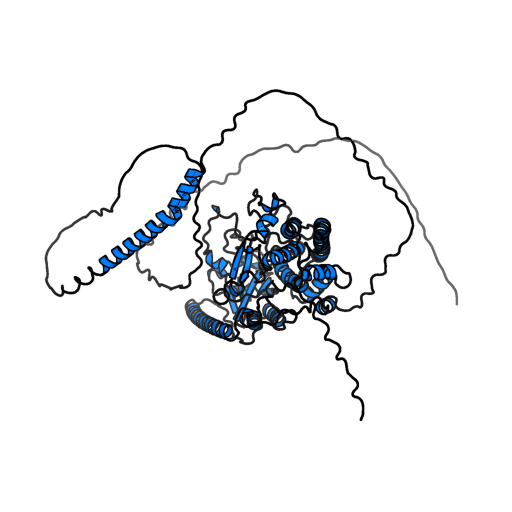0 -56.681 1.00 37.59 117 THR A C 1
ATOM 903 O O . THR A 1 117 ? -32.042 -3.623 -55.511 1.00 37.59 117 THR A O 1
ATOM 906 N N . SER A 1 118 ? -31.683 -2.016 -57.008 1.00 39.16 118 SER A N 1
ATOM 907 C CA . SER A 1 118 ? -31.416 -0.977 -55.991 1.00 39.16 118 SER A CA 1
ATOM 908 C C . SER A 1 118 ? -32.666 -0.252 -55.444 1.00 39.16 118 SER A C 1
ATOM 910 O O . SER A 1 118 ? -32.607 0.449 -54.436 1.00 39.16 118 SER A O 1
ATOM 912 N N . ARG A 1 119 ? -33.857 -0.441 -56.037 1.00 34.91 119 ARG A N 1
ATOM 913 C CA . ARG A 1 119 ? -35.069 0.311 -55.628 1.00 34.91 119 ARG A CA 1
ATOM 914 C C . ARG A 1 119 ? -35.889 -0.289 -54.477 1.00 34.91 119 ARG A C 1
ATOM 916 O O . ARG A 1 119 ? -36.783 0.394 -53.990 1.00 34.91 119 ARG A O 1
ATOM 923 N N . ARG A 1 120 ? -35.596 -1.508 -54.000 1.00 38.12 120 ARG A N 1
ATOM 924 C CA . ARG A 1 120 ? -36.333 -2.129 -52.871 1.00 38.12 120 ARG A CA 1
ATOM 925 C C . ARG A 1 120 ? -35.627 -2.051 -51.508 1.00 38.12 120 ARG A C 1
ATOM 927 O O . ARG A 1 120 ? -36.294 -2.213 -50.496 1.00 38.12 120 ARG A O 1
ATOM 934 N N . PHE A 1 121 ? -34.334 -1.723 -51.454 1.00 35.47 121 PHE A N 1
ATOM 935 C CA . PHE A 1 121 ? -33.592 -1.604 -50.184 1.00 35.47 121 PHE A CA 1
ATOM 936 C C . PHE A 1 121 ? -33.604 -0.187 -49.578 1.00 35.47 121 PHE A C 1
ATOM 938 O O . PHE A 1 121 ? -33.495 -0.029 -48.362 1.00 35.47 121 PHE A O 1
ATOM 945 N N . ALA A 1 122 ? -33.806 0.856 -50.389 1.00 36.62 122 ALA A N 1
ATOM 946 C CA . ALA A 1 122 ? -33.788 2.246 -49.918 1.00 36.62 122 ALA A CA 1
ATOM 947 C C . ALA A 1 122 ? -35.065 2.679 -49.163 1.00 36.62 122 ALA A C 1
ATOM 949 O O . ALA A 1 122 ? -35.044 3.663 -48.422 1.00 36.62 122 ALA A O 1
ATOM 950 N N . THR A 1 123 ? -36.179 1.958 -49.322 1.00 42.84 123 THR A N 1
ATOM 951 C CA . THR A 1 123 ? -37.454 2.257 -48.645 1.00 42.84 123 THR A CA 1
ATOM 952 C C . THR A 1 123 ? -37.590 1.580 -47.278 1.00 42.84 123 THR A C 1
ATOM 954 O O . THR A 1 123 ? -38.305 2.105 -46.428 1.00 42.84 123 THR A O 1
ATOM 957 N N . ALA A 1 124 ? -36.858 0.490 -47.017 1.00 41.84 124 ALA A N 1
ATOM 958 C CA . ALA A 1 124 ? -36.848 -0.183 -45.714 1.00 41.84 124 ALA A CA 1
ATOM 959 C C . ALA A 1 124 ? -35.995 0.569 -44.668 1.00 41.84 124 ALA A C 1
ATOM 961 O O . ALA A 1 124 ? -36.461 0.817 -43.561 1.00 41.84 124 ALA A O 1
ATOM 962 N N . MET A 1 125 ? -34.808 1.068 -45.041 1.00 42.97 125 MET A N 1
ATOM 963 C CA . MET A 1 125 ? -33.912 1.794 -44.116 1.00 42.97 125 MET A CA 1
ATOM 964 C C . MET A 1 125 ? -34.418 3.175 -43.662 1.00 42.97 125 MET A C 1
ATOM 966 O O . MET A 1 125 ? -33.979 3.687 -42.632 1.00 42.97 125 MET A O 1
ATOM 970 N N . LYS A 1 126 ? -35.331 3.814 -44.408 1.00 48.25 126 LYS A N 1
ATOM 971 C CA . LYS A 1 126 ? -35.913 5.102 -43.988 1.00 48.25 126 LYS A CA 1
ATOM 972 C C . LYS A 1 126 ? -36.961 4.935 -42.888 1.00 48.25 126 LYS A C 1
ATOM 974 O O . LYS A 1 126 ? -37.113 5.842 -42.078 1.00 48.25 126 LYS A O 1
ATOM 979 N N . ARG A 1 127 ? -37.660 3.798 -42.833 1.00 50.59 127 ARG A N 1
ATOM 980 C CA . ARG A 1 127 ? -38.781 3.581 -41.907 1.00 50.59 127 ARG A CA 1
ATOM 981 C C . ARG A 1 127 ? -38.307 3.309 -40.470 1.00 50.59 127 ARG A C 1
ATOM 983 O O . ARG A 1 127 ? -38.909 3.831 -39.537 1.00 50.59 127 ARG A O 1
ATOM 990 N N . ASP A 1 128 ? -37.167 2.637 -40.309 1.00 55.62 128 ASP A N 1
ATOM 991 C CA . ASP A 1 128 ? -36.558 2.364 -38.994 1.00 55.62 128 ASP A CA 1
ATOM 992 C C . ASP A 1 128 ? -35.983 3.608 -38.309 1.00 55.62 128 ASP A C 1
ATOM 994 O O . ASP A 1 128 ? -36.079 3.753 -37.092 1.00 55.62 128 ASP A O 1
ATOM 998 N N . ARG A 1 129 ? -35.443 4.565 -39.073 1.00 62.19 129 ARG A N 1
ATOM 999 C CA . ARG A 1 129 ? -34.924 5.819 -38.500 1.00 62.19 129 ARG A CA 1
ATOM 1000 C C . ARG A 1 129 ? -36.031 6.723 -37.958 1.00 62.19 129 ARG A C 1
ATOM 1002 O O . ARG A 1 129 ? -35.825 7.382 -36.943 1.00 62.19 129 ARG A O 1
ATOM 1009 N N . PHE A 1 130 ? -37.202 6.726 -38.598 1.00 67.62 130 PHE A N 1
ATOM 1010 C CA . PHE A 1 130 ? -38.368 7.457 -38.095 1.00 67.62 130 PHE A CA 1
ATOM 1011 C C . PHE A 1 130 ? -38.952 6.811 -36.836 1.00 67.62 130 PHE A C 1
ATOM 1013 O O . PHE A 1 130 ? -39.311 7.532 -35.910 1.00 67.62 130 PHE A O 1
ATOM 1020 N N . LEU A 1 131 ? -38.995 5.477 -36.765 1.00 69.19 131 LEU A N 1
ATOM 1021 C CA . LEU A 1 131 ? -39.448 4.766 -35.567 1.00 69.19 131 LEU A CA 1
ATOM 1022 C C . LEU A 1 131 ? -38.505 4.985 -34.380 1.00 69.19 131 LEU A C 1
ATOM 1024 O O . LEU A 1 131 ? -38.973 5.252 -33.276 1.00 69.19 131 LEU A O 1
ATOM 1028 N N . LEU A 1 132 ? -37.189 4.963 -34.611 1.00 73.44 132 LEU A N 1
ATOM 1029 C CA . LEU A 1 132 ? -36.201 5.238 -33.567 1.00 73.44 132 LEU A CA 1
ATOM 1030 C C . LEU A 1 132 ? -36.290 6.690 -33.067 1.00 73.44 132 LEU A C 1
ATOM 1032 O O . LEU A 1 132 ? -36.286 6.931 -31.862 1.00 73.44 132 LEU A O 1
ATOM 1036 N N . ALA A 1 133 ? -36.429 7.659 -33.978 1.00 77.19 133 ALA A N 1
ATOM 1037 C CA . ALA A 1 133 ? -36.595 9.065 -33.614 1.00 77.19 133 ALA A CA 1
ATOM 1038 C C . ALA A 1 133 ? -37.910 9.316 -32.857 1.00 77.19 133 ALA A C 1
ATOM 1040 O O . ALA A 1 133 ? -37.918 10.049 -31.868 1.00 77.19 133 ALA A O 1
ATOM 1041 N N . ALA A 1 134 ? -39.009 8.676 -33.269 1.00 80.00 134 ALA A N 1
ATOM 1042 C CA . ALA A 1 134 ? -40.293 8.765 -32.580 1.00 80.00 134 ALA A CA 1
ATOM 1043 C C . ALA A 1 134 ? -40.233 8.143 -31.175 1.00 80.00 134 ALA A C 1
ATOM 1045 O O . ALA A 1 134 ? -40.721 8.750 -30.224 1.00 80.00 134 ALA A O 1
ATOM 1046 N N . ALA A 1 135 ? -39.577 6.987 -31.020 1.00 81.69 135 ALA A N 1
ATOM 1047 C CA . ALA A 1 135 ? -39.394 6.335 -29.724 1.00 81.69 135 ALA A CA 1
ATOM 1048 C C . ALA A 1 135 ? -38.537 7.181 -28.770 1.00 81.69 135 ALA A C 1
ATOM 1050 O O . ALA A 1 135 ? -38.925 7.397 -27.624 1.00 81.69 135 ALA A O 1
ATOM 1051 N N . LEU A 1 136 ? -37.416 7.729 -29.250 1.00 78.94 136 LEU A N 1
ATOM 1052 C CA . LEU A 1 136 ? -36.565 8.614 -28.450 1.00 78.94 136 LEU A CA 1
ATOM 1053 C C . LEU A 1 136 ? -37.295 9.903 -28.060 1.00 78.94 136 LEU A C 1
ATOM 1055 O O . LEU A 1 136 ? -37.184 10.345 -26.920 1.00 78.94 136 LEU A O 1
ATOM 1059 N N . THR A 1 137 ? -38.101 10.466 -28.964 1.00 85.19 137 THR A N 1
ATOM 1060 C CA . THR A 1 137 ? -38.907 11.662 -28.674 1.00 85.19 137 THR A CA 1
ATOM 1061 C C . THR A 1 137 ? -39.995 11.365 -27.640 1.00 85.19 137 THR A C 1
ATOM 1063 O O . THR A 1 137 ? -40.220 12.178 -26.744 1.00 85.19 137 THR A O 1
ATOM 1066 N N . ALA A 1 138 ? -40.640 10.197 -27.707 1.00 86.38 138 ALA A N 1
ATOM 1067 C CA . ALA A 1 138 ? -41.637 9.774 -26.724 1.00 86.38 138 ALA A CA 1
ATOM 1068 C C . ALA A 1 138 ? -41.022 9.572 -25.330 1.00 86.38 138 ALA A C 1
ATOM 1070 O O . ALA A 1 138 ? -41.581 10.054 -24.346 1.00 86.38 138 ALA A O 1
ATOM 1071 N N . ILE A 1 139 ? -39.846 8.938 -25.248 1.00 82.56 139 ILE A N 1
ATOM 1072 C CA . ILE A 1 139 ? -39.109 8.753 -23.987 1.00 82.56 139 ILE A CA 1
ATOM 1073 C C . ILE A 1 139 ? -38.701 10.109 -23.404 1.00 82.56 139 ILE A C 1
ATOM 1075 O O . ILE A 1 139 ? -38.953 10.373 -22.232 1.00 82.56 139 ILE A O 1
ATOM 1079 N N . PHE A 1 140 ? -38.153 11.005 -24.227 1.00 77.75 140 PHE A N 1
ATOM 1080 C CA . PHE A 1 140 ? -37.728 12.327 -23.764 1.00 77.75 140 PHE A CA 1
ATOM 1081 C C . PHE A 1 140 ? -38.912 13.195 -23.313 1.00 77.75 140 PHE A C 1
ATOM 1083 O O . PHE A 1 140 ? -38.817 13.932 -22.334 1.00 77.75 140 PHE A O 1
ATOM 1090 N N . SER A 1 141 ? -40.056 13.072 -23.992 1.00 82.69 141 SER A N 1
ATOM 1091 C CA . SER A 1 141 ? -41.297 13.756 -23.608 1.00 82.69 141 SER A CA 1
ATOM 1092 C C . SER A 1 141 ? -41.850 13.219 -22.286 1.00 82.69 141 SER A C 1
ATOM 1094 O O . SER A 1 141 ? -42.311 14.003 -21.457 1.00 82.69 141 SER A O 1
ATOM 1096 N N . ALA A 1 142 ? -41.768 11.904 -22.059 1.00 82.12 142 ALA A N 1
ATOM 1097 C CA . ALA A 1 142 ? -42.161 11.283 -20.799 1.00 82.12 142 ALA A CA 1
ATOM 1098 C C . ALA A 1 142 ? -41.246 11.723 -19.643 1.00 82.12 142 ALA A C 1
ATOM 1100 O O . ALA A 1 142 ? -41.750 12.155 -18.608 1.00 82.12 142 ALA A O 1
ATOM 1101 N N . ASP A 1 143 ? -39.924 11.720 -19.831 1.00 71.94 143 ASP A N 1
ATOM 1102 C CA . ASP A 1 143 ? -38.974 12.215 -18.823 1.00 71.94 143 ASP A CA 1
ATOM 1103 C C . ASP A 1 143 ? -39.191 13.700 -18.514 1.00 71.94 143 ASP A C 1
ATOM 1105 O O . ASP A 1 143 ? -39.179 14.120 -17.351 1.00 71.94 143 ASP A O 1
ATOM 1109 N N . PHE A 1 144 ? -39.469 14.510 -19.537 1.00 79.12 144 PHE A N 1
ATOM 1110 C CA . PHE A 1 144 ? -39.783 15.914 -19.323 1.00 79.12 144 PHE A CA 1
ATOM 1111 C C . PHE A 1 144 ? -41.059 16.088 -18.491 1.00 79.12 144 PHE A C 1
ATOM 1113 O O . PHE A 1 144 ? -41.049 16.836 -17.515 1.00 79.12 144 PHE A O 1
ATOM 1120 N N . TYR A 1 145 ? -42.139 15.377 -18.824 1.00 79.44 145 TYR A N 1
ATOM 1121 C CA . TYR A 1 145 ? -43.440 15.565 -18.178 1.00 79.44 145 TYR A CA 1
ATOM 1122 C C . TYR A 1 145 ? -43.527 14.936 -16.778 1.00 79.44 145 TYR A C 1
ATOM 1124 O O . TYR A 1 145 ? -44.130 15.527 -15.882 1.00 79.44 145 TYR A O 1
ATOM 1132 N N . PHE A 1 146 ? -42.913 13.767 -16.569 1.00 72.56 146 PHE A N 1
ATOM 1133 C CA . PHE A 1 146 ? -43.010 13.010 -15.315 1.00 72.56 146 PHE A CA 1
ATOM 1134 C C . PHE A 1 146 ? -41.844 13.244 -14.350 1.00 72.56 146 PHE A C 1
ATOM 1136 O O . PHE A 1 146 ? -42.028 13.074 -13.146 1.00 72.56 146 PHE A O 1
ATOM 1143 N N . VAL A 1 147 ? -40.666 13.658 -14.831 1.00 72.56 147 VAL A N 1
ATOM 1144 C CA . VAL A 1 147 ? -39.473 13.814 -13.977 1.00 72.56 147 VAL A CA 1
ATOM 1145 C C . VAL A 1 147 ? -39.047 15.274 -13.852 1.00 72.56 147 VAL A C 1
ATOM 1147 O O . VAL A 1 147 ? -38.825 15.755 -12.738 1.00 72.56 147 VAL A O 1
ATOM 1150 N N . LEU A 1 148 ? -38.939 16.003 -14.967 1.00 65.06 148 LEU A N 1
ATOM 1151 C CA . LEU A 1 148 ? -38.396 17.369 -14.956 1.00 65.06 148 LEU A CA 1
ATOM 1152 C C . LEU A 1 148 ? -39.449 18.430 -14.607 1.00 65.06 148 LEU A C 1
ATOM 1154 O O . LEU A 1 148 ? -39.183 19.307 -13.783 1.00 65.06 148 LEU A O 1
ATOM 1158 N N . LEU A 1 149 ? -40.656 18.340 -15.168 1.00 71.88 149 LEU A N 1
ATOM 1159 C CA . LEU A 1 149 ? -41.728 19.316 -14.954 1.00 71.88 149 LEU A CA 1
ATOM 1160 C C . LEU A 1 149 ? -42.201 19.391 -13.484 1.00 71.88 149 LEU A C 1
ATOM 1162 O O . LEU A 1 149 ? -42.378 20.510 -12.990 1.00 71.88 149 LEU A O 1
ATOM 1166 N N . PRO A 1 150 ? -42.335 18.278 -12.727 1.00 68.12 150 PRO A N 1
ATOM 1167 C CA . PRO A 1 150 ? -42.663 18.342 -11.300 1.00 68.12 150 PRO A CA 1
ATOM 1168 C C . PRO A 1 150 ? -41.551 18.987 -10.462 1.00 68.12 150 PRO A C 1
ATOM 1170 O O . PRO A 1 150 ? -41.847 19.771 -9.562 1.00 68.12 150 PRO A O 1
ATOM 1173 N N . LYS A 1 151 ? -40.275 18.734 -10.796 1.00 64.31 151 LYS A N 1
ATOM 1174 C CA . LYS A 1 151 ? -39.111 19.343 -10.120 1.00 64.31 151 LYS A CA 1
ATOM 1175 C C . LYS A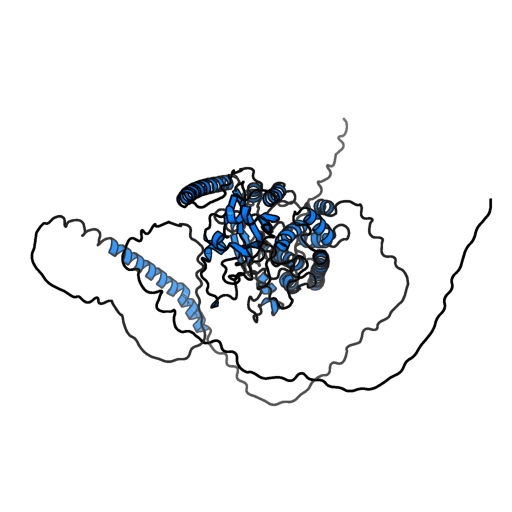 1 151 ? -38.974 20.842 -10.404 1.00 64.31 151 LYS A C 1
ATOM 1177 O O . LYS A 1 151 ? -38.512 21.598 -9.552 1.00 64.31 151 LYS A O 1
ATOM 1182 N N . LEU A 1 152 ? -39.386 21.289 -11.590 1.00 65.50 152 LEU A N 1
ATOM 1183 C CA . LEU A 1 152 ? -39.429 22.713 -11.930 1.00 65.50 152 LEU A CA 1
ATOM 1184 C C . LEU A 1 152 ? -40.595 23.424 -11.231 1.00 65.50 152 LEU A C 1
ATOM 1186 O O . LEU A 1 152 ? -40.415 24.530 -10.724 1.00 65.50 152 LEU A O 1
ATOM 1190 N N . ARG A 1 153 ? -41.760 22.771 -11.117 1.00 62.34 153 ARG A N 1
ATOM 1191 C CA . ARG A 1 153 ? -42.905 23.298 -10.355 1.00 62.34 153 ARG A CA 1
ATOM 1192 C C . ARG A 1 153 ? -42.632 23.376 -8.852 1.00 62.34 153 ARG A C 1
ATOM 1194 O O . ARG A 1 153 ? -42.994 24.378 -8.244 1.00 62.34 153 ARG A O 1
ATOM 1201 N N . SER A 1 154 ? -41.940 22.395 -8.266 1.00 54.00 154 SER A N 1
ATOM 1202 C CA . SER A 1 154 ? -41.561 22.448 -6.845 1.00 54.00 154 SER A CA 1
ATOM 1203 C C . SER A 1 154 ? -40.576 23.586 -6.560 1.00 54.00 154 SER A C 1
ATOM 1205 O O . SER A 1 154 ? -40.686 24.262 -5.539 1.00 54.00 154 SER A O 1
ATOM 1207 N N . ARG A 1 155 ? -39.657 23.869 -7.494 1.00 52.00 155 ARG A N 1
ATOM 1208 C CA . ARG A 1 155 ? -38.719 24.996 -7.387 1.00 52.00 155 ARG A CA 1
ATOM 1209 C C . ARG A 1 155 ? -39.403 26.358 -7.564 1.00 52.00 155 ARG A C 1
ATOM 1211 O O . ARG A 1 155 ? -39.004 27.306 -6.899 1.00 52.00 155 ARG A O 1
ATOM 1218 N N . ALA A 1 156 ? -40.454 26.446 -8.384 1.00 48.16 156 ALA A N 1
ATOM 1219 C CA . ALA A 1 156 ? -41.250 27.667 -8.548 1.00 48.16 156 ALA A CA 1
ATOM 1220 C C . ALA A 1 156 ? -42.157 27.979 -7.339 1.00 48.16 156 ALA A C 1
ATOM 1222 O O . ALA A 1 156 ? -42.422 29.142 -7.067 1.00 48.16 156 ALA A O 1
ATOM 1223 N N . GLN A 1 157 ? -42.592 26.966 -6.581 1.00 45.78 157 GLN A N 1
ATOM 1224 C CA . GLN A 1 157 ? -43.423 27.137 -5.375 1.00 45.78 157 GLN A CA 1
ATOM 1225 C C . GLN A 1 157 ? -42.619 27.384 -4.086 1.00 45.78 157 GLN A C 1
ATOM 1227 O O . GLN A 1 157 ? -43.200 27.646 -3.041 1.00 45.78 157 GLN A O 1
ATOM 1232 N N . SER A 1 158 ? -41.284 27.327 -4.149 1.00 45.12 158 SER A N 1
ATOM 1233 C CA . SER A 1 158 ? -40.393 27.586 -3.002 1.00 45.12 158 SER A CA 1
ATOM 1234 C C . SER A 1 158 ? -39.862 29.028 -2.963 1.00 45.12 158 SER A C 1
ATOM 1236 O O . SER A 1 158 ? -39.008 29.352 -2.142 1.00 45.12 158 SER A O 1
ATOM 1238 N N . GLY A 1 159 ? -40.327 29.879 -3.884 1.00 42.47 159 GLY A N 1
ATOM 1239 C CA . GLY A 1 159 ? -39.874 31.254 -4.086 1.00 42.47 159 GLY A CA 1
ATOM 1240 C C . GLY A 1 159 ? -40.869 32.309 -3.605 1.00 42.47 159 GLY A C 1
ATOM 1241 O O . GLY A 1 159 ? -41.103 33.272 -4.326 1.00 42.47 159 GLY A O 1
ATOM 1242 N N . GLU A 1 160 ? -41.460 32.138 -2.419 1.00 34.50 160 GLU A N 1
ATOM 1243 C CA . GLU A 1 160 ? -42.210 33.205 -1.743 1.00 34.50 160 GLU A CA 1
ATOM 1244 C C . GLU A 1 160 ? -41.400 33.739 -0.556 1.00 34.50 160 GLU A C 1
ATOM 1246 O O . GLU A 1 160 ? -41.116 33.044 0.422 1.00 34.50 160 GLU A O 1
ATOM 1251 N N . ALA A 1 161 ? -40.979 34.994 -0.697 1.00 33.84 161 ALA A N 1
ATOM 1252 C CA . ALA A 1 161 ? -40.173 35.741 0.248 1.00 33.84 161 ALA A CA 1
ATOM 1253 C C . ALA A 1 161 ? -40.935 35.996 1.558 1.00 33.84 161 ALA A C 1
ATOM 1255 O O . ALA A 1 161 ? -41.966 36.668 1.572 1.00 33.84 161 ALA A O 1
ATOM 1256 N N . ARG A 1 162 ? -40.380 35.540 2.687 1.00 30.77 162 ARG A N 1
ATOM 1257 C CA . ARG A 1 162 ? -40.682 36.133 3.994 1.00 30.77 162 ARG A CA 1
ATOM 1258 C C . ARG A 1 162 ? -39.759 37.326 4.209 1.00 30.77 162 ARG A C 1
ATOM 1260 O O . ARG A 1 162 ? -38.569 37.172 4.461 1.00 30.77 162 ARG A O 1
ATOM 1267 N N . VAL A 1 163 ? -40.354 38.502 4.068 1.00 35.34 163 VAL A N 1
ATOM 1268 C CA . VAL A 1 163 ? -39.816 39.805 4.452 1.00 35.34 163 VAL A CA 1
ATOM 1269 C C . VAL A 1 163 ? -39.660 39.844 5.974 1.00 35.34 163 VAL A C 1
ATOM 1271 O O . VAL A 1 163 ? -40.636 39.638 6.691 1.00 35.34 163 VAL A O 1
ATOM 1274 N N . CYS A 1 164 ? -38.456 40.146 6.455 1.00 29.00 164 CYS A N 1
ATOM 1275 C CA . CYS A 1 164 ? -38.251 40.732 7.776 1.00 29.00 164 CYS A CA 1
ATOM 1276 C C . CYS A 1 164 ? -37.473 42.032 7.580 1.00 29.00 164 CYS A C 1
ATOM 1278 O O . CYS A 1 164 ? -36.299 42.016 7.216 1.00 29.00 164 CYS A O 1
ATOM 1280 N N . ASP A 1 165 ? -38.181 43.135 7.784 1.00 30.20 165 ASP A N 1
ATOM 1281 C CA . ASP A 1 165 ? -37.665 44.495 7.866 1.00 30.20 165 ASP A CA 1
ATOM 1282 C C . ASP A 1 165 ? -37.392 44.829 9.339 1.00 30.20 165 ASP A C 1
ATOM 1284 O O . ASP A 1 165 ? -38.187 44.428 10.190 1.00 30.20 165 ASP A O 1
ATOM 1288 N N . CYS A 1 166 ? -36.288 45.526 9.626 1.00 29.03 166 CYS A N 1
ATOM 1289 C CA . CYS A 1 166 ? -36.047 46.327 10.835 1.00 29.03 166 CYS A CA 1
ATOM 1290 C C . CYS A 1 166 ? -34.726 47.107 10.674 1.00 29.03 166 CYS A C 1
ATOM 1292 O O . CYS A 1 166 ? -33.642 46.523 10.647 1.00 29.03 166 CYS A O 1
ATOM 1294 N N . GLY A 1 167 ? -34.842 48.435 10.577 1.00 30.62 167 GLY A N 1
ATOM 1295 C CA . GLY A 1 167 ? -33.740 49.400 10.499 1.00 30.62 167 GLY A CA 1
ATOM 1296 C C . GLY A 1 167 ? -32.983 49.655 11.822 1.00 30.62 167 GLY A C 1
ATOM 1297 O O . GLY A 1 167 ? -33.182 48.945 12.808 1.00 30.62 167 GLY A O 1
ATOM 1298 N N . PRO A 1 168 ? -32.085 50.663 11.851 1.00 38.38 168 PRO A N 1
ATOM 1299 C CA . PRO A 1 168 ? -31.018 50.779 12.845 1.00 38.38 168 PRO A CA 1
ATOM 1300 C C . PRO A 1 168 ? -31.432 51.587 14.084 1.00 38.38 168 PRO A C 1
ATOM 1302 O O . PRO A 1 168 ? -32.076 52.628 13.969 1.00 38.38 168 PRO A O 1
ATOM 1305 N N . ALA A 1 169 ? -30.981 51.166 15.271 1.00 30.56 169 ALA A N 1
ATOM 1306 C CA . ALA A 1 169 ? -31.070 51.968 16.490 1.00 30.56 169 ALA A CA 1
ATOM 1307 C C . ALA A 1 169 ? -29.812 51.822 17.365 1.00 30.56 169 ALA A C 1
ATOM 1309 O O . ALA A 1 169 ? -29.381 50.721 17.700 1.00 30.56 169 ALA A O 1
ATOM 1310 N N . ASN A 1 170 ? -29.252 52.978 17.723 1.00 31.61 170 ASN A N 1
ATOM 1311 C CA . ASN A 1 170 ? -28.223 53.195 18.739 1.00 31.61 170 ASN A CA 1
ATOM 1312 C C . ASN A 1 170 ? -28.648 52.664 20.118 1.00 31.61 170 ASN A C 1
ATOM 1314 O O . ASN A 1 170 ? -29.798 52.843 20.515 1.00 31.61 170 ASN A O 1
ATOM 1318 N N . GLY A 1 171 ? -27.695 52.152 20.903 1.00 30.23 171 GLY A N 1
ATOM 1319 C CA . GLY A 1 171 ? -27.908 51.898 22.330 1.00 30.23 171 GLY A CA 1
ATOM 1320 C C . GLY A 1 171 ? -26.770 51.138 23.007 1.00 30.23 171 GLY A C 1
ATOM 1321 O O . GLY A 1 171 ? -26.561 49.959 22.760 1.00 30.23 171 GLY A O 1
ATOM 1322 N N . THR A 1 172 ? -26.047 51.850 23.864 1.00 31.30 172 THR A N 1
ATOM 1323 C CA . THR A 1 172 ? -25.024 51.430 24.834 1.00 31.30 172 THR A CA 1
ATOM 1324 C C . THR A 1 172 ? -25.508 50.345 25.814 1.00 31.30 172 THR A C 1
ATOM 1326 O O . THR A 1 172 ? -26.712 50.228 26.014 1.00 31.30 172 THR A O 1
ATOM 1329 N N . LEU A 1 173 ? -24.546 49.686 26.497 1.00 29.31 173 LEU A N 1
ATOM 1330 C CA . LEU A 1 173 ? -24.599 48.763 27.668 1.00 29.31 173 LEU A CA 1
ATOM 1331 C C . LEU A 1 173 ? -24.032 47.388 27.262 1.00 29.31 173 LEU A C 1
ATOM 1333 O O . LEU A 1 173 ? -24.510 46.790 26.314 1.00 29.31 173 LEU A O 1
ATOM 1337 N N . GLY A 1 174 ? -23.011 46.779 27.859 1.0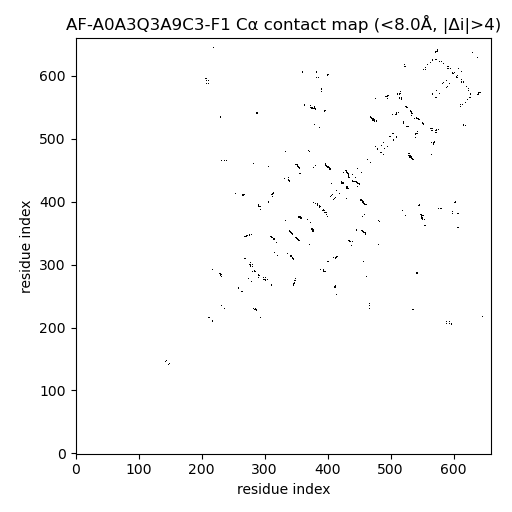0 26.56 174 GLY A N 1
ATOM 1338 C CA . GLY A 1 174 ? -22.334 46.914 29.146 1.00 26.56 174 GLY A CA 1
ATOM 1339 C C . GLY A 1 174 ? -21.832 45.498 29.481 1.00 26.56 174 GLY A C 1
ATOM 1340 O O . GLY A 1 174 ? -22.638 44.578 29.579 1.00 26.56 174 GLY A O 1
ATOM 1341 N N . LEU A 1 175 ? -20.513 45.299 29.555 1.00 28.05 175 LEU A N 1
ATOM 1342 C CA . LEU A 1 175 ? -19.871 44.011 29.866 1.00 28.05 175 LEU A CA 1
ATOM 1343 C C . LEU A 1 175 ? -20.175 43.579 31.316 1.00 28.05 175 LEU A C 1
ATOM 1345 O O . LEU A 1 175 ? -20.007 44.410 32.211 1.00 28.05 175 LEU A O 1
ATOM 1349 N N . PRO A 1 176 ? -20.454 42.292 31.593 1.00 32.94 176 PRO A N 1
ATOM 1350 C CA . PRO A 1 176 ? -20.170 41.707 32.892 1.00 32.94 176 PRO A CA 1
ATOM 1351 C C . PRO A 1 176 ? -18.822 40.976 32.877 1.00 32.94 176 PRO A C 1
ATOM 1353 O O . PRO A 1 176 ? -18.569 40.068 32.085 1.00 32.94 176 PRO A O 1
ATOM 1356 N N . ASP A 1 177 ? -17.985 41.420 33.805 1.00 29.30 177 ASP A N 1
ATOM 1357 C CA . ASP A 1 177 ? -16.755 40.818 34.299 1.00 29.30 177 ASP A CA 1
ATOM 1358 C C . ASP A 1 177 ? -17.015 39.412 34.877 1.00 29.30 177 ASP A C 1
ATOM 1360 O O . ASP A 1 177 ? -17.980 39.195 35.614 1.00 29.30 177 ASP A O 1
ATOM 1364 N N . LEU A 1 178 ? -16.152 38.450 34.544 1.00 32.06 178 LEU A N 1
ATOM 1365 C CA . LEU A 1 178 ? -16.207 37.075 35.048 1.00 32.06 178 LEU A CA 1
ATOM 1366 C C . LEU A 1 178 ? -14.812 36.672 35.537 1.00 32.06 178 LEU A C 1
ATOM 1368 O O . LEU A 1 178 ? -14.085 35.888 34.925 1.00 32.06 178 LEU A O 1
ATOM 1372 N N . GLY A 1 179 ? -14.436 37.261 36.672 1.00 26.97 179 GLY A N 1
ATOM 1373 C CA . GLY A 1 179 ? -13.317 36.824 37.493 1.00 26.97 179 GLY A CA 1
ATOM 1374 C C . GLY A 1 179 ? -13.607 35.480 38.167 1.00 26.97 179 GLY A C 1
ATOM 1375 O O . GLY A 1 179 ? -14.662 35.283 38.766 1.00 26.97 179 GLY A O 1
ATOM 1376 N N . GLY A 1 180 ? -12.645 34.555 38.097 1.00 29.56 180 GLY A N 1
ATOM 1377 C CA . GLY A 1 180 ? -12.707 33.303 38.855 1.00 29.56 180 GLY A CA 1
ATOM 1378 C C . GLY A 1 180 ? -11.906 32.131 38.287 1.00 29.56 180 GLY A C 1
ATOM 1379 O O . GLY A 1 180 ? -12.455 31.044 38.158 1.00 29.56 180 GLY A O 1
ATOM 1380 N N . LEU A 1 181 ? -10.615 32.299 37.970 1.00 31.91 181 LEU A N 1
ATOM 1381 C CA . LEU A 1 181 ? -9.719 31.162 37.694 1.00 31.91 181 LEU A CA 1
ATOM 1382 C C . LEU A 1 181 ? -8.707 30.989 38.831 1.00 31.91 181 LEU A C 1
ATOM 1384 O O . LEU A 1 181 ? -7.693 31.683 38.924 1.00 31.91 181 LEU A O 1
ATOM 1388 N N . ALA A 1 182 ? -9.005 30.034 39.711 1.00 30.42 182 ALA A N 1
ATOM 1389 C CA . ALA A 1 182 ? -8.093 29.554 40.736 1.00 30.42 182 ALA A CA 1
ATOM 1390 C C . ALA A 1 182 ? -6.920 28.787 40.094 1.00 30.42 182 ALA A C 1
ATOM 1392 O O . ALA A 1 182 ? -7.106 27.831 39.344 1.00 30.42 182 ALA A O 1
ATOM 1393 N N . LYS A 1 183 ? -5.695 29.211 40.419 1.00 32.81 183 LYS A N 1
ATOM 1394 C CA . LYS A 1 183 ? -4.434 28.552 40.048 1.00 32.81 183 LYS A CA 1
ATOM 1395 C C . LYS A 1 183 ? -4.286 27.222 40.810 1.00 32.81 183 LYS A C 1
ATOM 1397 O O . LYS A 1 183 ? -4.462 27.228 42.032 1.00 32.81 183 LYS A O 1
ATOM 1402 N N . PRO A 1 184 ? -3.892 26.103 40.175 1.00 31.20 184 PRO A N 1
ATOM 1403 C CA . PRO A 1 184 ? -3.575 24.886 40.911 1.00 31.20 184 PRO A CA 1
ATOM 1404 C C . PRO A 1 184 ? -2.229 25.038 41.635 1.00 31.20 184 PRO A C 1
ATOM 1406 O O . PRO A 1 184 ? -1.201 25.354 41.035 1.00 31.20 184 PRO A O 1
ATOM 1409 N N . ARG A 1 185 ? -2.247 24.824 42.955 1.00 28.73 185 ARG A N 1
ATOM 1410 C CA . ARG A 1 185 ? -1.056 24.779 43.812 1.00 28.73 185 ARG A CA 1
ATOM 1411 C C . ARG A 1 185 ? -0.255 23.503 43.535 1.00 28.73 185 ARG A C 1
ATOM 1413 O O . ARG A 1 185 ? -0.771 22.402 43.703 1.00 28.73 185 ARG A O 1
ATOM 1420 N N . LEU A 1 186 ? 1.022 23.665 43.189 1.00 30.95 186 LEU A N 1
ATOM 1421 C CA . LEU A 1 186 ? 2.033 22.614 43.286 1.00 30.95 186 LEU A CA 1
ATOM 1422 C C . LEU A 1 186 ? 2.289 22.284 44.763 1.00 30.95 186 LEU A C 1
ATOM 1424 O O . LEU A 1 186 ? 2.763 23.132 45.516 1.00 30.95 186 LEU A O 1
ATOM 1428 N N . SER A 1 187 ? 2.037 21.041 45.163 1.00 32.50 187 SER A N 1
ATOM 1429 C CA . SER A 1 187 ? 2.564 20.469 46.403 1.00 32.50 187 SER A CA 1
ATOM 1430 C C . SER A 1 187 ? 3.500 19.313 46.058 1.00 32.50 187 SER A C 1
ATOM 1432 O O . SER A 1 187 ? 3.052 18.197 45.797 1.00 32.50 187 SER A O 1
ATOM 1434 N N . ASN A 1 188 ? 4.803 19.598 46.046 1.00 26.12 188 ASN A N 1
ATOM 1435 C CA . ASN A 1 188 ? 5.864 18.602 45.935 1.00 26.12 188 ASN A CA 1
ATOM 1436 C C . ASN A 1 188 ? 6.028 17.915 47.297 1.00 26.12 188 ASN A C 1
ATOM 1438 O O . ASN A 1 188 ? 6.501 18.523 48.257 1.00 26.12 188 ASN A O 1
ATOM 1442 N N . ARG A 1 189 ? 5.609 16.652 47.389 1.00 30.41 189 ARG A N 1
ATOM 1443 C CA . ARG A 1 189 ? 5.854 15.788 48.547 1.00 30.41 189 ARG A CA 1
ATOM 1444 C C . ARG A 1 189 ? 6.930 14.787 48.146 1.00 30.41 189 ARG A C 1
ATOM 1446 O O . ARG A 1 189 ? 6.660 13.833 47.425 1.00 30.41 189 ARG A O 1
ATOM 1453 N N . THR A 1 190 ? 8.155 15.025 48.591 1.00 30.47 190 THR A N 1
ATOM 1454 C CA . THR A 1 190 ? 9.288 14.120 48.391 1.00 30.47 190 THR A CA 1
ATOM 1455 C C . THR A 1 190 ? 9.129 12.912 49.320 1.00 30.47 190 THR A C 1
ATOM 1457 O O . THR A 1 190 ? 9.150 13.058 50.542 1.00 30.47 190 THR A O 1
ATOM 1460 N N . ARG A 1 191 ? 8.966 11.711 48.756 1.00 28.92 191 ARG A N 1
ATOM 1461 C CA . ARG A 1 191 ? 9.262 10.435 49.426 1.00 28.92 191 ARG A CA 1
ATOM 1462 C C . ARG A 1 191 ? 10.107 9.569 48.479 1.00 28.92 191 ARG A C 1
ATOM 1464 O O . ARG A 1 191 ? 9.809 9.550 47.287 1.00 28.92 191 ARG A O 1
ATOM 1471 N N . PRO A 1 192 ? 11.165 8.910 48.979 1.00 32.50 192 PRO A N 1
ATOM 1472 C CA . PRO A 1 192 ? 12.156 8.239 48.147 1.00 32.50 192 PRO A CA 1
ATOM 1473 C C . PRO A 1 192 ? 11.738 6.812 47.762 1.00 32.50 192 PRO A C 1
ATOM 1475 O O . PRO A 1 192 ? 11.124 6.106 48.556 1.00 32.50 192 PRO A O 1
ATOM 1478 N N . GLY A 1 193 ? 12.155 6.396 46.562 1.00 36.12 193 GLY A N 1
ATOM 1479 C CA . GLY A 1 193 ? 12.468 5.004 46.225 1.00 36.12 193 GLY A CA 1
ATOM 1480 C C . GLY A 1 193 ? 11.295 4.037 46.073 1.00 36.12 193 GLY A C 1
ATOM 1481 O O . GLY A 1 193 ? 11.105 3.170 46.918 1.00 36.12 193 GLY A O 1
ATOM 1482 N N . ALA A 1 194 ? 10.586 4.101 44.945 1.00 30.33 194 ALA A N 1
ATOM 1483 C CA . ALA A 1 194 ? 9.922 2.924 44.388 1.00 30.33 194 ALA A CA 1
ATOM 1484 C C . ALA A 1 194 ? 10.765 2.440 43.202 1.00 30.33 194 ALA A C 1
ATOM 1486 O O . ALA A 1 194 ? 10.825 3.095 42.162 1.00 30.33 194 ALA A O 1
ATOM 1487 N N . VAL A 1 195 ? 11.471 1.331 43.407 1.00 35.19 195 VAL A N 1
ATOM 1488 C CA . VAL A 1 195 ? 12.159 0.581 42.352 1.00 35.19 195 VAL A CA 1
ATOM 1489 C C . VAL A 1 195 ? 11.103 0.188 41.307 1.00 35.19 195 VAL A C 1
ATOM 1491 O O . VAL A 1 195 ? 10.059 -0.341 41.702 1.00 35.19 195 VAL A O 1
ATOM 1494 N N . PRO A 1 196 ? 11.300 0.465 40.004 1.00 37.25 196 PRO A N 1
ATOM 1495 C CA . PRO A 1 196 ? 10.400 -0.043 38.974 1.00 37.25 196 PRO A CA 1
ATOM 1496 C C . PRO A 1 196 ? 10.392 -1.576 39.044 1.00 37.25 196 PRO A C 1
ATOM 1498 O O . PRO A 1 196 ? 11.453 -2.151 39.296 1.00 37.25 196 PRO A O 1
ATOM 1501 N N . PRO A 1 197 ? 9.256 -2.261 38.822 1.00 39.53 197 PRO A N 1
ATOM 1502 C CA . PRO A 1 197 ? 9.275 -3.709 38.670 1.00 39.53 197 PRO A CA 1
ATOM 1503 C C . PRO A 1 197 ? 10.287 -4.041 37.575 1.00 39.53 197 PRO A C 1
ATOM 1505 O O . PRO A 1 197 ? 10.204 -3.485 36.480 1.00 39.53 197 PRO A O 1
ATOM 1508 N N . SER A 1 198 ? 11.264 -4.884 37.909 1.00 39.53 198 SER A N 1
ATOM 1509 C CA . SER A 1 198 ? 12.214 -5.449 36.959 1.00 39.53 198 SER A CA 1
ATOM 1510 C C . SER A 1 198 ? 11.453 -5.911 35.721 1.00 39.53 198 SER A C 1
ATOM 1512 O O . SER A 1 198 ? 10.481 -6.661 35.860 1.00 39.53 198 SER A O 1
ATOM 1514 N N . GLU A 1 199 ? 11.875 -5.444 34.543 1.00 45.34 199 GLU A N 1
ATOM 1515 C CA . GLU A 1 199 ? 11.389 -5.983 33.275 1.00 45.34 199 GLU A CA 1
ATOM 1516 C C . GLU A 1 199 ? 11.457 -7.517 33.355 1.00 45.34 199 GLU A C 1
ATOM 1518 O O . GLU A 1 199 ? 12.459 -8.044 33.860 1.00 45.34 199 GLU A O 1
ATOM 1523 N N . PRO A 1 200 ? 10.401 -8.248 32.949 1.00 48.03 200 PRO A N 1
ATOM 1524 C CA . PRO A 1 200 ? 10.478 -9.698 32.874 1.00 48.03 200 PRO A CA 1
ATOM 1525 C C . PRO A 1 200 ? 11.709 -10.046 32.045 1.00 48.03 200 PRO A C 1
ATOM 1527 O O . PRO A 1 200 ? 11.884 -9.484 30.963 1.00 48.03 200 PRO A O 1
ATOM 1530 N N . ALA A 1 201 ? 12.569 -10.914 32.580 1.00 46.06 201 ALA A N 1
ATOM 1531 C CA . ALA A 1 201 ? 13.752 -11.382 31.878 1.00 46.06 201 ALA A CA 1
ATOM 1532 C C . ALA A 1 201 ? 13.351 -11.787 30.454 1.00 46.06 201 ALA A C 1
ATOM 1534 O O . ALA A 1 201 ? 12.413 -12.567 30.272 1.00 46.06 201 ALA A O 1
ATOM 1535 N N . ASP A 1 202 ? 14.010 -11.192 29.461 1.00 56.19 202 ASP A N 1
ATOM 1536 C CA . ASP A 1 202 ? 13.824 -11.572 28.071 1.00 56.19 202 ASP A CA 1
ATOM 1537 C C . ASP A 1 202 ? 14.206 -13.047 27.954 1.00 56.19 202 ASP A C 1
ATOM 1539 O O . ASP A 1 202 ? 15.369 -13.409 28.109 1.00 56.19 202 ASP A O 1
ATOM 1543 N N . ASP A 1 203 ? 13.213 -13.906 27.735 1.00 58.16 203 ASP A N 1
ATOM 1544 C CA . ASP A 1 203 ? 13.345 -15.369 27.647 1.00 58.16 203 ASP A CA 1
ATOM 1545 C C . ASP A 1 203 ? 14.204 -15.818 26.440 1.00 58.16 203 ASP A C 1
ATOM 1547 O O . ASP A 1 203 ? 14.223 -16.982 26.060 1.00 58.16 203 ASP A O 1
ATOM 1551 N N . GLY A 1 204 ? 14.871 -14.883 25.750 1.00 69.44 204 GLY A N 1
ATOM 1552 C CA . GLY A 1 204 ? 15.697 -15.114 24.563 1.00 69.44 204 GLY A CA 1
ATOM 1553 C C . GLY A 1 204 ? 14.930 -15.614 23.332 1.00 69.44 204 GLY A C 1
ATOM 1554 O O . GLY A 1 204 ? 15.519 -15.745 22.262 1.00 69.44 204 GLY A O 1
ATOM 1555 N N . GLY A 1 205 ? 13.631 -15.902 23.458 1.00 85.56 205 GLY A N 1
ATOM 1556 C CA . GLY A 1 205 ? 12.779 -16.428 22.395 1.00 85.56 205 GLY A CA 1
ATOM 1557 C C . GLY A 1 205 ? 12.167 -15.352 21.493 1.00 85.56 205 GLY A C 1
ATOM 1558 O O . GLY A 1 205 ? 11.879 -14.230 21.927 1.00 85.56 205 GLY A O 1
ATOM 1559 N N . SER A 1 206 ? 11.884 -15.735 20.242 1.00 95.00 206 SER A N 1
ATOM 1560 C CA . SER A 1 206 ? 11.234 -14.897 19.224 1.00 95.00 206 SER A CA 1
ATOM 1561 C C . SER A 1 206 ? 9.973 -14.208 19.766 1.00 95.00 206 SER A C 1
ATOM 1563 O O . SER A 1 206 ? 9.042 -14.851 20.268 1.00 95.00 206 SER A O 1
ATOM 1565 N N . LYS A 1 207 ? 9.921 -12.873 19.676 1.00 96.88 207 LYS A N 1
ATOM 1566 C CA . LYS A 1 207 ? 8.721 -12.105 20.053 1.00 96.88 207 LYS A CA 1
ATOM 1567 C C . LYS A 1 207 ? 7.654 -12.233 18.973 1.00 96.88 207 LYS A C 1
ATOM 1569 O O . LYS A 1 207 ? 6.468 -12.286 19.295 1.00 96.88 207 LYS A O 1
ATOM 1574 N N . LEU A 1 208 ? 8.062 -12.312 17.705 1.00 96.19 208 LEU A N 1
ATOM 1575 C CA . LEU A 1 208 ? 7.147 -12.485 16.580 1.00 96.19 208 LEU A CA 1
ATOM 1576 C C . LEU A 1 208 ? 6.421 -13.836 16.631 1.00 96.19 208 LEU A C 1
ATOM 1578 O O . LEU A 1 208 ? 5.208 -13.875 16.446 1.00 96.19 208 LEU A O 1
ATOM 1582 N N . GLU A 1 209 ? 7.120 -14.934 16.913 1.00 95.12 209 GLU A N 1
ATOM 1583 C CA . GLU A 1 209 ? 6.499 -16.259 17.041 1.00 95.12 209 GLU A CA 1
ATOM 1584 C C . GLU A 1 209 ? 5.518 -16.294 18.213 1.00 95.12 209 GLU A C 1
ATOM 1586 O O . GLU A 1 209 ? 4.378 -16.730 18.051 1.00 95.12 209 GLU A O 1
ATOM 1591 N N . ARG A 1 210 ? 5.908 -15.735 19.368 1.00 95.94 210 ARG A N 1
ATOM 1592 C CA . ARG A 1 210 ? 5.005 -15.583 20.519 1.00 95.94 210 ARG A CA 1
ATOM 1593 C C . ARG A 1 210 ? 3.773 -14.745 20.183 1.00 95.94 210 ARG A C 1
ATOM 1595 O O . ARG A 1 210 ? 2.676 -15.078 20.633 1.00 95.94 210 ARG A O 1
ATOM 1602 N N . LEU A 1 211 ? 3.933 -13.668 19.409 1.00 96.50 211 LEU A N 1
ATOM 1603 C CA . LEU A 1 211 ? 2.820 -12.832 18.959 1.00 96.50 211 LEU A CA 1
ATOM 1604 C C . LEU A 1 211 ? 1.841 -13.644 18.108 1.00 96.50 211 LEU A C 1
ATOM 1606 O O . LEU A 1 211 ? 0.647 -13.647 18.393 1.00 96.50 211 LEU A O 1
ATOM 1610 N N . LEU A 1 212 ? 2.345 -14.345 17.090 1.00 93.75 212 LEU A N 1
ATOM 1611 C CA . LEU A 1 212 ? 1.518 -15.117 16.161 1.00 93.75 212 LEU A CA 1
ATOM 1612 C C . LEU A 1 212 ? 0.848 -16.323 16.836 1.00 93.75 212 LEU A C 1
ATOM 1614 O O . LEU A 1 212 ? -0.264 -16.680 16.458 1.00 93.75 212 LEU A O 1
ATOM 1618 N N . ALA A 1 213 ? 1.468 -16.891 17.874 1.00 94.31 213 ALA A N 1
ATOM 1619 C CA . ALA A 1 213 ? 0.877 -17.941 18.703 1.00 94.31 213 ALA A CA 1
ATOM 1620 C C . ALA A 1 213 ? -0.194 -17.423 19.687 1.00 94.31 213 ALA A C 1
ATOM 1622 O O . ALA A 1 213 ? -0.951 -18.213 20.259 1.00 94.31 213 ALA A O 1
ATOM 1623 N N . HIS A 1 214 ? -0.281 -16.108 19.915 1.00 95.56 214 HIS A N 1
ATOM 1624 C CA . HIS A 1 214 ? -1.212 -15.539 20.884 1.00 95.56 214 HIS A CA 1
ATOM 1625 C C . HIS A 1 214 ? -2.679 -15.736 20.433 1.00 95.56 214 HIS A C 1
ATOM 1627 O O . HIS A 1 214 ? -3.006 -15.481 19.272 1.00 95.56 214 HIS A O 1
ATOM 1633 N N . PRO A 1 215 ? -3.630 -16.065 21.336 1.00 94.06 215 PRO A N 1
ATOM 1634 C CA . PRO A 1 215 ? -5.030 -16.343 20.971 1.00 94.06 215 PRO A CA 1
ATOM 1635 C C . PRO A 1 215 ? -5.766 -15.241 20.186 1.00 94.06 215 PRO A C 1
ATOM 1637 O O . PRO A 1 215 ? -6.761 -15.514 19.523 1.00 94.06 215 PRO A O 1
ATOM 1640 N N . LEU A 1 216 ? -5.296 -13.988 20.252 1.00 94.00 216 LEU A N 1
ATOM 1641 C CA . LEU A 1 216 ? -5.848 -12.860 19.476 1.00 94.00 216 LEU A CA 1
ATOM 1642 C C . LEU A 1 216 ? -5.509 -12.900 17.977 1.00 94.00 216 LEU A C 1
ATOM 1644 O O . LEU A 1 216 ? -6.149 -12.184 17.198 1.00 94.00 216 LEU A O 1
ATOM 1648 N N . TYR A 1 217 ? -4.518 -13.699 17.591 1.00 93.12 217 TYR A N 1
ATOM 1649 C CA . TYR A 1 217 ? -4.164 -13.951 16.197 1.00 93.12 217 TYR A CA 1
ATOM 1650 C C . TYR A 1 217 ? -4.843 -15.219 15.668 1.00 93.12 217 TYR A C 1
ATOM 1652 O O . TYR A 1 217 ? -5.218 -15.263 14.508 1.00 93.12 217 TYR A O 1
ATOM 1660 N N . ASN A 1 218 ? -5.200 -16.156 16.550 1.00 86.06 218 ASN A N 1
ATOM 1661 C CA . ASN A 1 218 ? -5.931 -17.382 16.207 1.00 86.06 218 ASN A CA 1
ATOM 1662 C C . ASN A 1 218 ? -7.467 -17.216 16.189 1.00 86.06 218 ASN A C 1
ATOM 1664 O O . ASN A 1 218 ? -8.214 -18.169 16.437 1.00 86.06 218 ASN A O 1
ATOM 1668 N N . ILE A 1 219 ? -7.968 -16.004 15.918 1.00 82.19 219 ILE A N 1
ATOM 1669 C CA . ILE A 1 219 ? -9.411 -15.750 15.789 1.00 82.19 219 ILE A CA 1
ATOM 1670 C C . ILE A 1 219 ? -9.874 -16.322 14.446 1.00 82.19 219 ILE A C 1
ATOM 1672 O O . ILE A 1 219 ? -9.502 -15.822 13.384 1.00 82.19 219 ILE A O 1
ATOM 1676 N N . ARG A 1 220 ? -10.695 -17.377 14.490 1.00 73.62 220 ARG A N 1
ATOM 1677 C CA . ARG A 1 220 ? -11.205 -18.036 13.282 1.00 73.62 220 ARG A CA 1
ATOM 1678 C C . ARG A 1 220 ? -12.161 -17.120 12.522 1.00 73.62 220 ARG A C 1
ATOM 1680 O O . ARG A 1 220 ? -13.069 -16.536 13.114 1.00 73.62 220 ARG A O 1
ATOM 1687 N N . THR A 1 221 ? -11.972 -17.029 11.208 1.00 74.56 221 THR A N 1
ATOM 1688 C CA . THR A 1 221 ? -12.993 -16.488 10.306 1.00 74.56 221 THR A CA 1
ATOM 1689 C C . THR A 1 221 ? -14.172 -17.462 10.219 1.00 74.56 221 THR A C 1
ATOM 1691 O O . THR A 1 221 ? -13.985 -18.654 10.477 1.00 74.56 221 THR A O 1
ATOM 1694 N N . PRO A 1 222 ? -15.373 -16.990 9.843 1.00 81.50 222 PRO A N 1
ATOM 1695 C CA . PRO A 1 222 ? -16.486 -17.873 9.507 1.00 81.50 222 PRO A CA 1
ATOM 1696 C C . PRO A 1 222 ? -16.103 -18.908 8.439 1.00 81.50 222 PRO A C 1
ATOM 1698 O O . PRO A 1 222 ? -15.194 -18.670 7.637 1.00 81.50 222 PRO A O 1
ATOM 1701 N N . ASP A 1 223 ? -16.798 -20.049 8.440 1.00 83.00 223 ASP A N 1
ATOM 1702 C CA . ASP A 1 223 ? -16.584 -21.114 7.458 1.00 83.00 223 ASP A CA 1
ATOM 1703 C C . ASP A 1 223 ? -16.843 -20.594 6.042 1.00 83.00 223 ASP A C 1
ATOM 1705 O O . ASP A 1 223 ? -17.958 -20.183 5.717 1.00 83.00 223 ASP A O 1
ATOM 1709 N N . LEU A 1 224 ? -15.800 -20.644 5.207 1.00 87.31 224 LEU A N 1
ATOM 1710 C CA . LEU A 1 224 ? -15.804 -20.050 3.874 1.00 87.31 224 LEU A CA 1
ATOM 1711 C C . LEU A 1 224 ? -16.746 -20.791 2.924 1.00 87.31 224 LEU A C 1
ATOM 1713 O O . LEU A 1 224 ? -16.445 -21.896 2.458 1.00 87.31 224 LEU A O 1
ATOM 1717 N N . ARG A 1 225 ? -17.851 -20.140 2.564 1.00 90.06 225 ARG A N 1
ATOM 1718 C CA . ARG A 1 225 ? -18.748 -20.605 1.496 1.00 90.06 225 ARG A CA 1
ATOM 1719 C C . ARG A 1 225 ? -18.185 -20.284 0.110 1.00 90.06 225 ARG A C 1
ATOM 1721 O O . ARG A 1 225 ? -17.241 -19.506 -0.043 1.00 90.06 225 ARG A O 1
ATOM 1728 N N . ALA A 1 226 ? -18.776 -20.868 -0.933 1.00 89.81 226 ALA A N 1
ATOM 1729 C CA . ALA A 1 226 ? -18.341 -20.643 -2.312 1.00 89.81 226 ALA A CA 1
ATOM 1730 C C . ALA A 1 226 ? -18.447 -19.160 -2.726 1.00 89.81 226 ALA A C 1
ATOM 1732 O O . ALA A 1 226 ? -17.601 -18.662 -3.470 1.00 89.81 226 ALA A O 1
ATOM 1733 N N . GLU A 1 227 ? -19.444 -18.442 -2.210 1.00 91.12 227 GLU A N 1
ATOM 1734 C CA . GLU A 1 227 ? -19.692 -17.021 -2.474 1.00 91.12 227 GLU A CA 1
ATOM 1735 C C . GLU A 1 227 ? -18.659 -16.116 -1.788 1.00 91.12 227 GLU A C 1
ATOM 1737 O O . GLU A 1 227 ? -18.394 -15.006 -2.251 1.00 91.12 227 GLU A O 1
ATOM 1742 N N . GLU A 1 228 ? -18.045 -16.601 -0.707 1.00 93.75 228 GLU A N 1
ATOM 1743 C CA . GLU A 1 228 ? -17.064 -15.864 0.090 1.00 93.75 228 GLU A CA 1
ATOM 1744 C C . GLU A 1 228 ? -15.648 -15.977 -0.472 1.00 93.75 228 GLU A C 1
ATOM 1746 O O . GLU A 1 228 ? -14.784 -15.187 -0.102 1.00 93.75 228 GLU A O 1
ATOM 1751 N N . LYS A 1 229 ? -15.395 -16.903 -1.401 1.00 95.25 229 LYS A N 1
ATOM 1752 C CA . LYS A 1 229 ? -14.151 -16.942 -2.182 1.00 95.25 229 LYS A CA 1
ATOM 1753 C C . LYS A 1 229 ? -14.226 -15.937 -3.322 1.00 95.25 229 LYS A C 1
ATOM 1755 O O . LYS A 1 229 ? -15.259 -15.834 -3.982 1.00 95.25 229 LYS A O 1
ATOM 1760 N N . LEU A 1 230 ? -13.140 -15.225 -3.622 1.00 96.44 230 LEU A N 1
ATOM 1761 C CA . LEU A 1 230 ? -13.136 -14.254 -4.721 1.00 96.44 230 LEU A CA 1
ATOM 1762 C C . LEU A 1 230 ? -13.278 -14.956 -6.078 1.00 96.44 230 LEU A C 1
ATOM 1764 O O . LEU A 1 230 ? -14.146 -14.600 -6.877 1.00 96.44 230 LEU A O 1
ATOM 1768 N N . LEU A 1 231 ? -12.472 -15.993 -6.306 1.00 94.50 231 LEU A N 1
ATOM 1769 C CA . LEU A 1 231 ? -12.412 -16.750 -7.557 1.00 94.50 231 LEU A CA 1
ATOM 1770 C C . LEU A 1 231 ? -12.538 -18.243 -7.259 1.00 94.50 231 LEU A C 1
ATOM 1772 O O . LEU A 1 231 ? -11.952 -18.735 -6.297 1.00 94.50 231 LEU A O 1
ATOM 1776 N N . GLN A 1 232 ? -13.293 -18.960 -8.092 1.00 93.31 232 GLN A N 1
ATOM 1777 C CA . GLN A 1 232 ? -13.261 -20.423 -8.078 1.00 93.31 232 GLN A CA 1
ATOM 1778 C C . GLN A 1 232 ? -11.994 -20.903 -8.785 1.00 93.31 232 GLN A C 1
ATOM 1780 O O . GLN A 1 232 ? -11.565 -20.293 -9.771 1.00 93.31 232 GLN A O 1
ATOM 1785 N N . VAL A 1 233 ? -11.401 -21.987 -8.286 1.00 90.88 233 VAL A N 1
ATOM 1786 C CA . VAL A 1 233 ? -10.105 -22.486 -8.768 1.00 90.88 233 VAL A CA 1
ATOM 1787 C C . VAL A 1 233 ? -10.189 -22.826 -10.255 1.00 90.88 233 VAL A C 1
ATOM 1789 O O . VAL A 1 233 ? -9.347 -22.394 -11.035 1.00 90.88 233 VAL A O 1
ATOM 1792 N N . GLU A 1 234 ? -11.249 -23.500 -10.689 1.00 91.31 234 GLU A N 1
ATOM 1793 C CA . GLU A 1 234 ? -11.433 -23.943 -12.073 1.00 91.31 234 GLU A CA 1
ATOM 1794 C C . GLU A 1 234 ? -11.495 -22.755 -13.045 1.00 91.31 234 GLU A C 1
ATOM 1796 O O . GLU A 1 234 ? -10.804 -22.741 -14.067 1.00 91.31 234 GLU A O 1
ATOM 1801 N N . GLN A 1 235 ? -12.263 -21.718 -12.689 1.00 90.19 235 GLN A N 1
ATOM 1802 C CA . GLN A 1 235 ? -12.398 -20.489 -13.482 1.00 90.19 235 GLN A CA 1
ATOM 1803 C C . GLN A 1 235 ? -11.066 -19.733 -13.578 1.00 90.19 235 GLN A C 1
ATOM 1805 O O . GLN A 1 235 ? -10.703 -19.223 -14.642 1.00 90.19 235 GLN A O 1
ATOM 1810 N N . LEU A 1 236 ? -10.320 -19.684 -12.470 1.00 92.12 236 LEU A N 1
ATOM 1811 C CA . LEU A 1 236 ? -9.001 -19.064 -12.398 1.00 92.12 236 LEU A CA 1
ATOM 1812 C C . LEU A 1 236 ? -8.003 -19.773 -13.324 1.00 92.12 236 LEU A C 1
ATOM 1814 O O . LEU A 1 236 ? -7.316 -19.120 -14.115 1.00 92.12 236 LEU A O 1
ATOM 1818 N N . MET A 1 237 ? -7.965 -21.107 -13.266 1.00 92.56 237 MET A N 1
ATOM 1819 C CA . MET A 1 237 ? -7.092 -21.928 -14.105 1.00 92.56 237 MET A CA 1
ATOM 1820 C C . MET A 1 237 ? -7.404 -21.742 -15.590 1.00 92.56 237 MET A C 1
ATOM 1822 O O . MET A 1 237 ? -6.490 -21.561 -16.396 1.00 92.56 237 MET A O 1
ATOM 1826 N N . GLU A 1 238 ? -8.682 -21.763 -15.975 1.00 93.12 238 GLU A N 1
ATOM 1827 C CA . GLU A 1 238 ? -9.084 -21.577 -17.373 1.00 93.12 238 GLU A CA 1
ATOM 1828 C C . GLU A 1 238 ? -8.695 -20.186 -17.895 1.00 93.12 238 GLU A C 1
ATOM 1830 O O . GLU A 1 238 ? -8.142 -20.053 -18.994 1.00 93.12 238 GLU A O 1
ATOM 1835 N N . TYR A 1 239 ? -8.924 -19.147 -17.089 1.00 94.44 239 TYR A N 1
ATOM 1836 C CA . TYR A 1 239 ? -8.541 -17.781 -17.428 1.00 94.44 239 TYR A CA 1
ATOM 1837 C C . TYR A 1 239 ? -7.032 -17.650 -17.667 1.00 94.44 239 TYR A C 1
ATOM 1839 O O . TYR A 1 239 ? -6.608 -17.086 -18.684 1.00 94.44 239 TYR A O 1
ATOM 1847 N N . TYR A 1 240 ? -6.206 -18.193 -16.768 1.00 94.75 240 TYR A N 1
ATOM 1848 C CA . TYR A 1 240 ? -4.757 -18.080 -16.899 1.00 94.75 240 TYR A CA 1
ATOM 1849 C C . TYR A 1 240 ? -4.187 -18.945 -18.018 1.00 94.75 240 TYR A C 1
ATOM 1851 O O . TYR A 1 240 ? -3.315 -18.456 -18.733 1.00 94.75 240 TYR A O 1
ATOM 1859 N N . LYS A 1 241 ? -4.743 -20.135 -18.283 1.00 93.94 241 LYS A N 1
ATOM 1860 C CA . LYS A 1 241 ? -4.403 -20.919 -19.484 1.00 93.94 241 LYS A CA 1
ATOM 1861 C C . LYS A 1 241 ? -4.594 -20.092 -20.759 1.00 93.94 241 LYS A C 1
ATOM 1863 O O . LYS A 1 241 ? -3.674 -19.989 -21.567 1.00 93.94 241 LYS A O 1
ATOM 1868 N N . LYS A 1 242 ? -5.734 -19.400 -20.902 1.00 94.56 242 LYS A N 1
ATOM 1869 C CA . LYS A 1 242 ? -5.989 -18.507 -22.052 1.00 94.56 242 LYS A CA 1
ATOM 1870 C C . LYS A 1 242 ? -4.983 -17.350 -22.124 1.00 94.56 242 LYS A C 1
ATOM 1872 O O . LYS A 1 242 ? -4.506 -17.017 -23.212 1.00 94.56 242 LYS A O 1
ATOM 1877 N N . LYS A 1 243 ? -4.635 -16.732 -20.987 1.00 94.25 243 LYS A N 1
ATOM 1878 C CA . LYS A 1 243 ? -3.644 -15.638 -20.931 1.00 94.25 243 LYS A CA 1
ATOM 1879 C C . LYS A 1 243 ? -2.231 -16.101 -21.281 1.00 94.25 243 LYS A C 1
ATOM 1881 O O . LYS A 1 243 ? -1.524 -15.360 -21.964 1.00 94.25 243 LYS A O 1
ATOM 1886 N N . VAL A 1 244 ? -1.839 -17.294 -20.844 1.00 93.75 244 VAL A N 1
ATOM 1887 C CA . VAL A 1 244 ? -0.555 -17.923 -21.171 1.00 93.75 244 VAL A CA 1
ATOM 1888 C C . VAL A 1 244 ? -0.468 -18.172 -22.675 1.00 93.75 244 VAL A C 1
ATOM 1890 O O . VAL A 1 244 ? 0.415 -17.610 -23.317 1.00 93.75 244 VAL A O 1
ATOM 1893 N N . SER A 1 245 ? -1.455 -18.855 -23.268 1.00 94.12 245 SER A N 1
ATOM 1894 C CA . SER A 1 245 ? -1.476 -19.116 -24.717 1.00 94.12 245 SER A CA 1
ATOM 1895 C C . SER A 1 245 ? -1.522 -17.837 -25.560 1.00 94.12 245 SER A C 1
ATOM 1897 O O . SER A 1 245 ? -0.985 -17.780 -26.666 1.00 94.12 245 SER A O 1
ATOM 1899 N N . HIS A 1 246 ? -2.177 -16.777 -25.078 1.00 93.00 246 HIS A N 1
ATOM 1900 C CA . HIS A 1 246 ? -2.129 -15.472 -25.742 1.00 93.00 246 HIS A CA 1
ATOM 1901 C C . HIS A 1 246 ? -0.724 -14.858 -25.691 1.00 93.00 246 HIS A C 1
ATOM 1903 O O . HIS A 1 246 ? -0.239 -14.346 -26.698 1.00 93.00 246 HIS A O 1
ATOM 1909 N N . TRP A 1 247 ? -0.067 -14.901 -24.532 1.00 91.31 247 TRP A N 1
ATOM 1910 C CA . TRP A 1 247 ? 1.276 -14.351 -24.368 1.00 91.31 247 TRP A CA 1
ATOM 1911 C C . TRP A 1 247 ? 2.316 -15.115 -25.193 1.00 91.31 247 TRP A C 1
ATOM 1913 O O . TRP A 1 247 ? 3.135 -14.477 -25.841 1.00 91.31 247 TRP A O 1
ATOM 1923 N N . GLU A 1 248 ? 2.245 -16.446 -25.244 1.00 90.81 248 GLU A N 1
ATOM 1924 C CA . GLU A 1 248 ? 3.137 -17.277 -26.067 1.00 90.81 248 GLU A CA 1
ATOM 1925 C C . GLU A 1 248 ? 3.026 -16.929 -27.555 1.00 90.81 248 GLU A C 1
ATOM 1927 O O . GLU A 1 248 ? 4.041 -16.717 -28.219 1.00 90.81 248 GLU A O 1
ATOM 1932 N N . ARG A 1 249 ? 1.795 -16.781 -28.071 1.00 92.06 249 ARG A N 1
ATOM 1933 C CA . ARG A 1 249 ? 1.557 -16.342 -29.456 1.00 92.06 249 ARG A CA 1
ATOM 1934 C C . ARG A 1 249 ? 2.133 -14.954 -29.724 1.00 92.06 249 ARG A C 1
ATOM 1936 O O . ARG A 1 249 ? 2.804 -14.760 -30.732 1.00 92.06 249 ARG A O 1
ATOM 1943 N N . HIS A 1 250 ? 1.891 -14.004 -28.822 1.00 88.50 250 HIS A N 1
ATOM 1944 C CA . HIS A 1 250 ? 2.394 -12.639 -28.968 1.00 88.50 250 HIS A CA 1
ATOM 1945 C C . HIS A 1 250 ? 3.929 -12.590 -28.931 1.00 88.50 250 HIS A C 1
ATOM 1947 O O . HIS A 1 250 ? 4.544 -11.924 -29.759 1.00 88.50 250 HIS A O 1
ATOM 1953 N N . LYS A 1 251 ? 4.557 -13.348 -28.022 1.00 85.56 251 LYS A N 1
ATOM 1954 C CA . LYS A 1 251 ? 6.017 -13.420 -27.901 1.00 85.56 251 LYS A CA 1
ATOM 1955 C C . LYS A 1 251 ? 6.660 -14.070 -29.123 1.00 85.56 251 LYS A C 1
ATOM 1957 O O . LYS A 1 251 ? 7.691 -13.591 -29.578 1.00 85.56 251 LYS A O 1
ATOM 1962 N N . LYS A 1 252 ? 6.039 -15.111 -29.689 1.00 86.56 252 LYS A N 1
ATOM 1963 C CA . LYS A 1 252 ? 6.502 -15.731 -30.938 1.00 86.56 252 LYS A CA 1
ATOM 1964 C C . LYS A 1 252 ? 6.555 -14.713 -32.083 1.00 86.56 252 LYS A C 1
ATOM 1966 O O . LYS A 1 252 ? 7.608 -14.553 -32.687 1.00 86.56 252 LYS A O 1
ATOM 1971 N N . LEU A 1 253 ? 5.459 -13.983 -32.310 1.00 86.38 253 LEU A N 1
ATOM 1972 C CA . LEU A 1 253 ? 5.383 -12.959 -33.360 1.00 86.38 253 LEU A CA 1
ATOM 1973 C C . LEU A 1 253 ? 6.420 -11.847 -33.161 1.00 86.38 253 LEU A C 1
ATOM 1975 O O . LEU A 1 253 ? 7.080 -11.435 -34.110 1.00 86.38 253 LEU A O 1
ATOM 1979 N N . TYR A 1 254 ? 6.585 -11.376 -31.923 1.00 82.88 254 TYR A N 1
ATOM 1980 C CA . TYR A 1 254 ? 7.563 -10.335 -31.623 1.00 82.88 254 TYR A CA 1
ATOM 1981 C C . TYR A 1 254 ? 9.002 -10.817 -31.840 1.00 82.88 254 TYR A C 1
ATOM 1983 O O . TYR A 1 254 ? 9.802 -10.101 -32.430 1.00 82.88 254 TYR A O 1
ATOM 1991 N N . ASN A 1 255 ? 9.336 -12.035 -31.404 1.00 80.94 255 ASN A N 1
ATOM 1992 C CA . ASN A 1 255 ? 10.669 -12.605 -31.603 1.00 80.94 255 ASN A CA 1
ATOM 1993 C C . ASN A 1 255 ? 10.997 -12.782 -33.094 1.00 80.94 255 ASN A C 1
ATOM 1995 O O . ASN A 1 255 ? 12.121 -12.504 -33.503 1.00 80.94 255 ASN A O 1
ATOM 1999 N N . GLU A 1 256 ? 10.023 -13.203 -33.906 1.00 85.81 256 GLU A N 1
ATOM 2000 C CA . GLU A 1 256 ? 10.166 -13.288 -35.365 1.00 85.81 256 GLU A CA 1
ATOM 2001 C C . GLU A 1 256 ? 10.423 -11.900 -35.979 1.00 85.81 256 GLU A C 1
ATOM 2003 O O . GLU A 1 256 ? 11.359 -11.737 -36.760 1.00 85.81 256 GLU A O 1
ATOM 2008 N N . ALA A 1 257 ? 9.666 -10.876 -35.571 1.00 84.19 257 ALA A N 1
ATOM 2009 C CA . ALA A 1 257 ? 9.862 -9.502 -36.040 1.00 84.19 257 ALA A CA 1
ATOM 2010 C C . ALA A 1 257 ? 11.213 -8.904 -35.602 1.00 84.19 257 ALA A C 1
ATOM 2012 O O . ALA A 1 257 ? 11.899 -8.260 -36.395 1.00 84.19 257 ALA A O 1
ATOM 2013 N N . ALA A 1 258 ? 11.630 -9.146 -34.359 1.00 80.19 258 ALA A N 1
ATOM 2014 C CA . ALA A 1 258 ? 12.901 -8.662 -33.829 1.00 80.19 258 ALA A CA 1
ATOM 2015 C C . ALA A 1 258 ? 14.113 -9.315 -34.511 1.00 80.19 258 ALA A C 1
ATOM 2017 O O . ALA A 1 258 ? 15.113 -8.635 -34.745 1.00 80.19 258 ALA A O 1
ATOM 2018 N N . ALA A 1 259 ? 14.009 -10.601 -34.870 1.00 80.94 259 ALA A N 1
ATOM 2019 C CA . ALA A 1 259 ? 15.028 -11.301 -35.648 1.00 80.94 259 ALA A CA 1
ATOM 2020 C C . ALA A 1 259 ? 15.186 -10.693 -37.051 1.00 80.94 259 ALA A C 1
ATOM 2022 O O . ALA A 1 259 ? 16.308 -10.531 -37.519 1.00 80.94 259 ALA A O 1
ATOM 2023 N N . VAL A 1 260 ? 14.081 -10.292 -37.692 1.00 84.06 260 VAL A N 1
ATOM 2024 C CA . VAL A 1 260 ? 14.115 -9.570 -38.978 1.00 84.06 260 VAL A CA 1
ATOM 2025 C C . VAL A 1 260 ? 14.748 -8.181 -38.826 1.00 84.06 260 VAL A C 1
ATOM 2027 O O . VAL A 1 260 ? 15.478 -7.737 -39.707 1.00 84.06 260 VAL A O 1
ATOM 2030 N N . ALA A 1 261 ? 14.504 -7.503 -37.703 1.00 78.12 261 ALA A N 1
ATOM 2031 C CA . ALA A 1 261 ? 15.012 -6.159 -37.429 1.00 78.12 261 ALA A CA 1
ATOM 2032 C C . ALA A 1 261 ? 16.428 -6.119 -36.806 1.00 78.12 261 ALA A C 1
ATOM 2034 O O . ALA A 1 261 ? 16.887 -5.042 -36.429 1.00 78.12 261 ALA A O 1
ATOM 2035 N N . ASN A 1 262 ? 17.124 -7.259 -36.671 1.00 75.25 262 ASN A N 1
ATOM 2036 C CA . ASN A 1 262 ? 18.434 -7.383 -36.005 1.00 75.25 262 ASN A CA 1
ATOM 2037 C C . ASN A 1 262 ? 18.486 -6.771 -34.587 1.00 75.25 262 ASN A C 1
ATOM 2039 O O . ASN A 1 262 ? 19.528 -6.291 -34.132 1.00 75.25 262 ASN A O 1
ATOM 2043 N N . VAL A 1 263 ? 17.366 -6.793 -33.860 1.00 70.62 263 VAL A N 1
ATOM 2044 C CA . VAL A 1 263 ? 17.299 -6.280 -32.488 1.00 70.62 263 VAL A CA 1
ATOM 2045 C C . VAL A 1 263 ? 17.746 -7.379 -31.523 1.00 70.62 263 VAL A C 1
ATOM 2047 O O . VAL A 1 263 ? 17.080 -8.402 -31.383 1.00 70.62 263 VAL A O 1
ATOM 2050 N N . SER A 1 264 ? 18.859 -7.158 -30.818 1.00 65.50 264 SER A N 1
ATOM 2051 C CA . SER A 1 264 ? 19.329 -8.072 -29.770 1.00 65.50 264 SER A CA 1
ATOM 2052 C C . SER A 1 264 ? 18.375 -8.053 -28.570 1.00 65.50 264 SER A C 1
ATOM 2054 O O . SER A 1 264 ? 18.199 -7.018 -27.922 1.00 65.50 264 SER A O 1
ATOM 2056 N N . LEU A 1 265 ? 17.744 -9.192 -28.281 1.00 67.00 265 LEU A N 1
ATOM 2057 C CA . LEU A 1 265 ? 16.838 -9.387 -27.148 1.00 67.00 265 LEU A CA 1
ATOM 2058 C C . LEU A 1 265 ? 17.241 -10.634 -26.378 1.00 67.00 265 LEU A C 1
ATOM 2060 O O . LEU A 1 265 ? 17.525 -11.679 -26.967 1.00 67.00 265 LEU A O 1
ATOM 2064 N N . THR A 1 266 ? 17.192 -10.556 -25.050 1.00 68.44 266 THR A N 1
ATOM 2065 C CA . THR A 1 266 ? 17.416 -11.744 -24.224 1.00 68.44 266 THR A CA 1
ATOM 2066 C C . THR A 1 266 ? 16.119 -12.541 -24.134 1.00 68.44 266 THR A C 1
ATOM 2068 O O . THR A 1 266 ? 15.227 -12.230 -23.342 1.00 68.44 266 THR A O 1
ATOM 2071 N N . VAL A 1 267 ? 15.999 -13.595 -24.942 1.00 70.56 267 VAL A N 1
ATOM 2072 C CA . VAL A 1 267 ? 14.854 -14.509 -24.864 1.00 70.56 267 VAL A CA 1
ATOM 2073 C C . VAL A 1 267 ? 15.031 -15.422 -23.654 1.00 70.56 267 VAL A C 1
ATOM 2075 O O . VAL A 1 267 ? 15.875 -16.311 -23.643 1.00 70.56 267 VAL A O 1
ATOM 2078 N N . ARG A 1 268 ? 14.222 -15.194 -22.616 1.00 76.56 268 ARG A N 1
ATOM 2079 C CA . ARG A 1 268 ? 14.101 -16.105 -21.471 1.00 76.56 268 ARG A CA 1
ATOM 2080 C C . ARG A 1 268 ? 12.850 -16.970 -21.595 1.00 76.56 268 ARG A C 1
ATOM 2082 O O . ARG A 1 268 ? 11.757 -16.452 -21.873 1.00 76.56 268 ARG A O 1
ATOM 2089 N N . ASP A 1 269 ? 13.023 -18.263 -21.333 1.00 79.50 269 ASP A N 1
ATOM 2090 C CA . ASP A 1 269 ? 11.946 -19.250 -21.329 1.00 79.50 269 ASP A CA 1
ATOM 2091 C C . ASP A 1 269 ? 11.012 -19.037 -20.139 1.00 79.50 269 ASP A C 1
ATOM 2093 O O . ASP A 1 269 ? 11.437 -19.003 -18.981 1.00 79.50 269 ASP A O 1
ATOM 2097 N N . MET A 1 270 ? 9.720 -18.931 -20.434 1.00 87.44 270 MET A N 1
ATOM 2098 C CA . MET A 1 270 ? 8.642 -18.887 -19.449 1.00 87.44 270 MET A CA 1
ATOM 2099 C C . MET A 1 270 ? 8.058 -20.291 -19.309 1.00 87.44 270 MET A C 1
ATOM 2101 O O . MET A 1 270 ? 7.838 -20.974 -20.307 1.00 87.44 270 MET A O 1
ATOM 2105 N N . LYS A 1 271 ? 7.818 -20.724 -18.070 1.00 89.12 271 LYS A N 1
ATOM 2106 C CA . LYS A 1 271 ? 7.193 -22.014 -17.773 1.00 89.12 271 LYS A CA 1
ATOM 2107 C C . LYS A 1 271 ? 6.004 -21.764 -16.863 1.00 89.12 271 LYS A C 1
ATOM 2109 O O . LYS A 1 271 ? 6.188 -21.467 -15.687 1.00 89.12 271 LYS A O 1
ATOM 2114 N N . TYR A 1 272 ? 4.797 -21.874 -17.411 1.00 88.81 272 TYR A N 1
ATOM 2115 C CA . TYR A 1 272 ? 3.589 -21.773 -16.606 1.00 88.81 272 TYR A CA 1
ATOM 2116 C C . TYR A 1 272 ? 3.534 -22.931 -15.609 1.00 88.81 272 TYR A C 1
ATOM 2118 O O . TYR A 1 272 ? 3.665 -24.096 -15.989 1.00 88.81 272 TYR A O 1
ATOM 2126 N N . ASP A 1 273 ? 3.354 -22.585 -14.340 1.00 88.81 273 ASP A N 1
ATOM 2127 C CA . ASP A 1 273 ? 3.250 -23.531 -13.242 1.00 88.81 273 ASP A CA 1
ATOM 2128 C C . ASP A 1 273 ? 1.845 -23.416 -12.621 1.00 88.81 273 ASP A C 1
ATOM 2130 O O . ASP A 1 273 ? 1.511 -22.362 -12.067 1.00 88.81 273 ASP A O 1
ATOM 2134 N N . PRO A 1 274 ? 0.992 -24.452 -12.743 1.00 88.25 274 PRO A N 1
ATOM 2135 C CA . PRO A 1 274 ? -0.346 -24.449 -12.160 1.00 88.25 274 PRO A CA 1
ATOM 2136 C C . PRO A 1 274 ? -0.334 -24.499 -10.624 1.00 88.25 274 PRO A C 1
ATOM 2138 O O . PRO A 1 274 ? -1.364 -24.244 -10.008 1.00 88.25 274 PRO A O 1
ATOM 2141 N N . ASP A 1 275 ? 0.812 -24.792 -10.012 1.00 90.31 275 ASP A N 1
ATOM 2142 C CA . ASP A 1 275 ? 1.008 -24.839 -8.565 1.00 90.31 275 ASP A CA 1
ATOM 2143 C C . ASP A 1 275 ? 1.740 -23.605 -8.014 1.00 90.31 275 ASP A C 1
ATOM 2145 O O . ASP A 1 275 ? 2.066 -23.551 -6.825 1.00 90.31 275 ASP A O 1
ATOM 2149 N N . ALA A 1 276 ? 1.958 -22.585 -8.853 1.00 93.75 276 ALA A N 1
ATOM 2150 C CA . ALA A 1 276 ? 2.702 -21.386 -8.490 1.00 93.75 276 ALA A CA 1
ATOM 2151 C C . ALA A 1 276 ? 2.105 -20.646 -7.278 1.00 93.75 276 ALA A C 1
ATOM 2153 O O . ALA A 1 276 ? 0.885 -20.472 -7.162 1.00 93.75 276 ALA A O 1
ATOM 2154 N N . GLY A 1 277 ? 2.979 -20.103 -6.420 1.00 94.56 277 GLY A N 1
ATOM 2155 C CA . GLY A 1 277 ? 2.582 -19.382 -5.204 1.00 94.56 277 GLY A CA 1
ATOM 2156 C C . GLY A 1 277 ? 1.633 -18.209 -5.469 1.00 94.56 277 GLY A C 1
ATOM 2157 O O . GLY A 1 277 ? 0.660 -18.024 -4.742 1.00 94.56 277 GLY A O 1
ATOM 2158 N N . TRP A 1 278 ? 1.836 -17.466 -6.565 1.00 96.19 278 TRP A N 1
ATOM 2159 C CA . TRP A 1 278 ? 0.956 -16.352 -6.948 1.00 96.19 278 TRP A CA 1
ATOM 2160 C C . TRP A 1 278 ? -0.467 -16.804 -7.316 1.00 96.19 278 TRP A C 1
ATOM 2162 O O . TRP A 1 278 ? -1.428 -16.079 -7.060 1.00 96.19 278 TRP A O 1
ATOM 2172 N N . LEU A 1 279 ? -0.618 -17.999 -7.894 1.00 95.81 279 LEU A N 1
ATOM 2173 C CA . LEU A 1 279 ? -1.912 -18.537 -8.310 1.00 95.81 279 LEU A CA 1
ATOM 2174 C C . LEU A 1 279 ? -2.688 -19.068 -7.103 1.00 95.81 279 LEU A C 1
ATOM 2176 O O . LEU A 1 279 ? -3.883 -18.798 -6.963 1.00 95.81 279 LEU A O 1
ATOM 2180 N N . ARG A 1 280 ? -1.980 -19.735 -6.182 1.00 95.69 280 ARG A N 1
ATOM 2181 C CA . ARG A 1 280 ? -2.521 -20.139 -4.879 1.00 95.69 280 ARG A CA 1
ATOM 2182 C C . ARG A 1 280 ? -2.949 -18.924 -4.058 1.00 95.69 280 ARG A C 1
ATOM 2184 O O . ARG A 1 280 ? -4.079 -18.909 -3.576 1.00 95.69 280 ARG A O 1
ATOM 2191 N N . PHE A 1 281 ? -2.128 -17.871 -4.020 1.00 97.19 281 PHE A N 1
ATOM 2192 C CA . PHE A 1 281 ? -2.495 -16.580 -3.431 1.00 97.19 281 PHE A CA 1
ATOM 2193 C C . PHE A 1 281 ? -3.801 -16.037 -4.030 1.00 97.19 281 PHE A C 1
ATOM 2195 O O . PHE A 1 281 ? -4.733 -15.745 -3.289 1.00 97.19 281 PHE A O 1
ATOM 2202 N N . HIS A 1 282 ? -3.934 -15.980 -5.362 1.00 97.38 282 HIS A N 1
ATOM 2203 C CA . HIS A 1 282 ? -5.169 -15.511 -6.015 1.00 97.38 282 HIS A CA 1
ATOM 2204 C C . HIS A 1 282 ? -6.399 -16.345 -5.652 1.00 97.38 282 HIS A C 1
ATOM 2206 O O . HIS A 1 282 ? -7.472 -15.779 -5.446 1.00 97.38 282 HIS A O 1
ATOM 2212 N N . SER A 1 283 ? -6.249 -17.667 -5.562 1.00 94.88 283 SER A N 1
ATOM 2213 C CA . SER A 1 283 ? -7.336 -18.570 -5.165 1.00 94.88 283 SER A CA 1
ATOM 2214 C C . SER A 1 283 ? -7.699 -18.488 -3.676 1.00 94.88 283 SER A C 1
ATOM 2216 O O . SER A 1 283 ? -8.827 -18.810 -3.306 1.00 94.88 283 SER A O 1
ATOM 2218 N N . GLY A 1 284 ? -6.763 -18.045 -2.828 1.00 95.06 284 GLY A N 1
ATOM 2219 C CA . GLY A 1 284 ? -6.945 -17.905 -1.382 1.00 95.06 284 GLY A CA 1
ATOM 2220 C C . GLY A 1 284 ? -7.692 -16.637 -0.960 1.00 95.06 284 GLY A C 1
ATOM 2221 O O . GLY A 1 284 ? -8.221 -16.585 0.155 1.00 95.06 284 GLY A O 1
ATOM 2222 N N . ILE A 1 285 ? -7.785 -15.633 -1.846 1.00 97.31 285 ILE A N 1
ATOM 2223 C CA . ILE A 1 285 ? -8.485 -14.376 -1.555 1.00 97.31 285 ILE A CA 1
ATOM 2224 C C . ILE A 1 285 ? -9.965 -14.660 -1.281 1.00 97.31 285 ILE A C 1
ATOM 2226 O O . ILE A 1 285 ? -10.682 -15.246 -2.100 1.00 97.31 285 ILE A O 1
ATOM 2230 N N . ASN A 1 286 ? -10.442 -14.184 -0.135 1.00 95.56 286 ASN A N 1
ATOM 2231 C CA . ASN A 1 286 ? -11.811 -14.375 0.325 1.00 95.56 286 ASN A CA 1
ATOM 2232 C C . ASN A 1 286 ? -12.398 -13.073 0.886 1.00 95.56 286 ASN A C 1
ATOM 2234 O O . ASN A 1 286 ? -11.741 -12.036 0.897 1.00 95.56 286 ASN A O 1
ATOM 2238 N N . ARG A 1 287 ? -13.651 -13.114 1.341 1.00 95.12 287 ARG A N 1
ATOM 2239 C CA . ARG A 1 287 ? -14.415 -11.948 1.804 1.00 95.12 287 ARG A CA 1
ATOM 2240 C C . ARG A 1 287 ? -13.771 -11.200 2.972 1.00 95.12 287 ARG A C 1
ATOM 2242 O O . ARG A 1 287 ? -14.081 -10.027 3.167 1.00 95.12 287 ARG A O 1
ATOM 2249 N N . TYR A 1 288 ? -12.907 -11.854 3.744 1.00 93.69 288 TYR A N 1
ATOM 2250 C CA . TYR A 1 288 ? -12.387 -11.330 5.007 1.00 93.69 288 TYR A CA 1
ATOM 2251 C C . TYR A 1 288 ? -10.934 -10.849 4.929 1.00 93.69 288 TYR A C 1
ATOM 2253 O O . TYR A 1 288 ? -10.550 -9.990 5.722 1.00 93.69 288 TYR A O 1
ATOM 2261 N N . ALA A 1 289 ? -10.128 -11.394 4.012 1.00 95.44 289 ALA A N 1
ATOM 2262 C CA . ALA A 1 289 ? -8.706 -11.075 3.887 1.00 95.44 289 ALA A CA 1
ATOM 2263 C C . ALA A 1 289 ? -8.140 -11.432 2.500 1.00 95.44 289 ALA A C 1
ATOM 2265 O O . ALA A 1 289 ? -8.687 -12.275 1.782 1.00 95.44 289 ALA A O 1
ATOM 2266 N N . LEU A 1 290 ? -6.996 -10.831 2.150 1.00 97.69 290 LEU A N 1
ATOM 2267 C CA . LEU A 1 290 ? -6.218 -11.201 0.960 1.00 97.69 290 LEU A CA 1
ATOM 2268 C C . LEU A 1 290 ? -5.529 -12.561 1.099 1.00 97.69 290 LEU A C 1
ATOM 2270 O O . LEU A 1 290 ? -5.332 -13.244 0.101 1.00 97.69 290 LEU A O 1
ATOM 2274 N N . TYR A 1 291 ? -5.140 -12.930 2.315 1.00 96.38 291 TYR A N 1
ATOM 2275 C CA . TYR A 1 291 ? -4.465 -14.186 2.624 1.00 96.38 291 TYR A CA 1
ATOM 2276 C C . TYR A 1 291 ? -4.750 -14.599 4.069 1.00 96.38 291 TYR A C 1
ATOM 2278 O O . TYR A 1 291 ? -5.152 -13.780 4.902 1.00 96.38 291 TYR A O 1
ATOM 2286 N N . SER A 1 292 ? -4.541 -15.879 4.363 1.00 92.38 292 SER A N 1
ATOM 2287 C CA . SER A 1 292 ? -4.638 -16.439 5.716 1.00 92.38 292 SER A CA 1
ATOM 2288 C C . SER A 1 292 ? -3.378 -16.152 6.536 1.00 92.38 292 SER A C 1
ATOM 2290 O O . SER A 1 292 ? -2.307 -15.927 5.980 1.00 92.38 292 SER A O 1
ATOM 2292 N N . GLN A 1 293 ? -3.482 -16.181 7.867 1.00 88.75 293 GLN A N 1
ATOM 2293 C CA . GLN A 1 293 ? -2.334 -15.961 8.757 1.00 88.75 293 GLN A CA 1
ATOM 2294 C C . GLN A 1 293 ? -1.173 -16.936 8.481 1.00 88.75 293 GLN A C 1
ATOM 2296 O O . GLN A 1 293 ? -0.029 -16.509 8.349 1.00 88.75 293 GLN A O 1
ATOM 2301 N N . GLU A 1 294 ? -1.481 -18.229 8.366 1.00 84.44 294 GLU A N 1
ATOM 2302 C CA . GLU A 1 294 ? -0.522 -19.314 8.125 1.00 84.44 294 GLU A CA 1
ATOM 2303 C C . GLU A 1 294 ? -0.626 -19.809 6.676 1.00 84.44 294 GLU A C 1
ATOM 2305 O O . GLU A 1 294 ? -0.883 -20.980 6.412 1.00 84.44 294 GLU A O 1
ATOM 2310 N N . ASP A 1 295 ? -0.498 -18.893 5.714 1.00 88.94 295 ASP A N 1
ATOM 2311 C CA . ASP A 1 295 ? -0.569 -19.236 4.294 1.00 88.94 295 ASP A CA 1
ATOM 2312 C C . ASP A 1 295 ? 0.831 -19.541 3.714 1.00 88.94 295 ASP A C 1
ATOM 2314 O O . ASP A 1 295 ? 1.611 -18.611 3.460 1.00 88.94 295 ASP A O 1
ATOM 2318 N N . PRO A 1 296 ? 1.180 -20.819 3.457 1.00 92.00 296 PRO A N 1
ATOM 2319 C CA . PRO A 1 296 ? 2.469 -21.168 2.864 1.00 92.00 296 PRO A CA 1
ATOM 2320 C C . PRO A 1 296 ? 2.628 -20.611 1.442 1.00 92.00 296 PRO A C 1
ATOM 2322 O O . PRO A 1 296 ? 3.757 -20.391 1.000 1.00 92.00 296 PRO A O 1
ATOM 2325 N N . ALA A 1 297 ? 1.530 -20.331 0.727 1.00 94.06 297 ALA A N 1
ATOM 2326 C CA . ALA A 1 297 ? 1.597 -19.735 -0.603 1.00 94.06 297 ALA A CA 1
ATOM 2327 C C . ALA A 1 297 ? 2.133 -18.301 -0.560 1.00 94.06 297 ALA A C 1
ATOM 2329 O O . ALA A 1 297 ? 2.850 -17.900 -1.474 1.00 94.06 297 ALA A O 1
ATOM 2330 N N . VAL A 1 298 ? 1.849 -17.544 0.507 1.00 95.38 298 VAL A N 1
ATOM 2331 C CA . VAL A 1 298 ? 2.399 -16.191 0.689 1.00 95.38 298 VAL A CA 1
ATOM 2332 C C . VAL A 1 298 ? 3.907 -16.249 0.905 1.00 95.38 298 VAL A C 1
ATOM 2334 O O . VAL A 1 298 ? 4.632 -15.461 0.305 1.00 95.38 298 VAL A O 1
ATOM 2337 N N . LEU A 1 299 ? 4.397 -17.192 1.714 1.00 94.44 299 LEU A N 1
ATOM 2338 C CA . LEU A 1 299 ? 5.837 -17.359 1.936 1.00 94.44 299 LEU A CA 1
ATOM 2339 C C . LEU A 1 299 ? 6.560 -17.755 0.644 1.00 94.44 299 LEU A C 1
ATOM 2341 O O . LEU A 1 299 ? 7.575 -17.147 0.308 1.00 94.44 299 LEU A O 1
ATOM 2345 N N . GLN A 1 300 ? 5.997 -18.701 -0.115 1.00 95.44 300 GLN A N 1
ATOM 2346 C CA . GLN A 1 300 ? 6.534 -19.077 -1.423 1.00 95.44 300 GLN A CA 1
ATOM 2347 C C . GLN A 1 300 ? 6.510 -17.898 -2.405 1.00 95.44 300 GLN A C 1
ATOM 2349 O O . GLN A 1 300 ? 7.474 -17.683 -3.128 1.00 95.44 300 GLN A O 1
ATOM 2354 N N . LEU A 1 301 ? 5.440 -17.099 -2.417 1.00 97.19 301 LEU A N 1
ATOM 2355 C CA . LEU A 1 301 ? 5.315 -15.937 -3.297 1.00 97.19 301 LEU A CA 1
ATOM 2356 C C . LEU A 1 301 ? 6.349 -14.845 -2.985 1.00 97.19 301 LEU A C 1
ATOM 2358 O O . LEU A 1 301 ? 6.897 -14.245 -3.908 1.00 97.19 301 LEU A O 1
ATOM 2362 N N . LEU A 1 302 ? 6.631 -14.587 -1.705 1.00 97.50 302 LEU A N 1
ATOM 2363 C CA . LEU A 1 302 ? 7.690 -13.655 -1.303 1.00 97.50 302 LEU A CA 1
ATOM 2364 C C . LEU A 1 302 ? 9.061 -14.135 -1.800 1.00 97.50 302 LEU A C 1
ATOM 2366 O O . LEU A 1 302 ? 9.826 -13.343 -2.352 1.00 97.50 302 LEU A O 1
ATOM 2370 N N . GLU A 1 303 ? 9.339 -15.435 -1.673 1.00 96.56 303 GLU A N 1
ATOM 2371 C CA . GLU A 1 303 ? 10.583 -16.042 -2.150 1.00 96.56 303 GLU A CA 1
ATOM 2372 C C . GLU A 1 303 ? 10.704 -16.021 -3.681 1.00 96.56 303 GLU A C 1
ATOM 2374 O O . GLU A 1 303 ? 11.755 -15.662 -4.224 1.00 96.56 303 GLU A O 1
ATOM 2379 N N . ASP A 1 304 ? 9.611 -16.326 -4.384 1.00 96.31 304 ASP A N 1
ATOM 2380 C CA . ASP A 1 304 ? 9.525 -16.254 -5.841 1.00 96.31 304 ASP A CA 1
ATOM 2381 C C . ASP A 1 304 ? 9.821 -14.828 -6.324 1.00 96.31 304 ASP A C 1
ATOM 2383 O O . ASP A 1 304 ? 10.634 -14.632 -7.226 1.00 96.31 304 ASP A O 1
ATOM 2387 N N . MET A 1 305 ? 9.215 -13.801 -5.717 1.00 97.50 305 MET A N 1
ATOM 2388 C CA . MET A 1 305 ? 9.484 -12.409 -6.101 1.00 97.50 305 MET A CA 1
ATOM 2389 C C . MET A 1 305 ? 10.945 -12.016 -5.849 1.00 97.50 305 MET A C 1
ATOM 2391 O O . MET A 1 305 ? 11.541 -11.307 -6.665 1.00 97.50 305 MET A O 1
ATOM 2395 N N . ARG A 1 306 ? 11.544 -12.518 -4.764 1.00 95.94 306 ARG A N 1
ATOM 2396 C CA . ARG A 1 306 ? 12.933 -12.243 -4.381 1.00 95.94 306 ARG A CA 1
ATOM 2397 C C . ARG A 1 306 ? 13.950 -12.820 -5.366 1.00 95.94 306 ARG A C 1
ATOM 2399 O O . ARG A 1 306 ? 14.938 -12.153 -5.661 1.00 95.94 306 ARG A O 1
ATOM 2406 N N . THR A 1 307 ? 13.721 -14.032 -5.874 1.00 95.19 307 THR A N 1
ATOM 2407 C CA . THR A 1 307 ? 14.768 -14.812 -6.565 1.00 95.19 307 THR A CA 1
ATOM 2408 C C . THR A 1 307 ? 14.453 -15.174 -8.013 1.00 95.19 307 THR A C 1
ATOM 2410 O O . THR A 1 307 ? 15.369 -15.432 -8.795 1.00 95.19 307 THR A O 1
ATOM 2413 N N . MET A 1 308 ? 13.179 -15.195 -8.412 1.00 95.62 308 MET A N 1
ATOM 2414 C CA . MET A 1 308 ? 12.794 -15.708 -9.723 1.00 95.62 308 MET A CA 1
ATOM 2415 C C . MET A 1 308 ? 13.243 -14.781 -10.851 1.00 95.62 308 MET A C 1
ATOM 2417 O O . MET A 1 308 ? 13.121 -13.560 -10.773 1.00 95.62 308 MET A O 1
ATOM 2421 N N . ALA A 1 309 ? 13.730 -15.365 -11.944 1.00 95.19 309 ALA A N 1
ATOM 2422 C CA . ALA A 1 309 ? 14.131 -14.602 -13.117 1.00 95.19 309 ALA A CA 1
ATOM 2423 C C . ALA A 1 309 ? 12.948 -13.816 -13.710 1.00 95.19 309 ALA A C 1
ATOM 2425 O O . ALA A 1 309 ? 11.875 -14.380 -13.959 1.00 95.19 309 ALA A O 1
ATOM 2426 N N . VAL A 1 310 ? 13.183 -12.534 -13.996 1.00 95.94 310 VAL A N 1
ATOM 2427 C CA . VAL A 1 310 ? 12.267 -11.708 -14.793 1.00 95.94 310 VAL A CA 1
ATOM 2428 C C . VAL A 1 310 ? 12.394 -12.116 -16.261 1.00 95.94 310 VAL A C 1
ATOM 2430 O O . VAL A 1 310 ? 13.508 -12.280 -16.761 1.00 95.94 310 VAL A O 1
ATOM 2433 N N . VAL A 1 311 ? 11.272 -12.325 -16.948 1.00 94.06 311 VAL A N 1
ATOM 2434 C CA . VAL A 1 311 ? 11.226 -12.771 -18.357 1.00 94.06 311 VAL A CA 1
ATOM 2435 C C . VAL A 1 311 ? 10.633 -11.740 -19.312 1.00 94.06 311 VAL A C 1
ATOM 2437 O O . VAL A 1 311 ? 10.672 -11.965 -20.522 1.00 94.06 311 VAL A O 1
ATOM 2440 N N . ASP A 1 312 ? 10.033 -10.681 -18.769 1.00 94.31 312 ASP A N 1
ATOM 2441 C CA . ASP A 1 312 ? 9.409 -9.578 -19.498 1.00 94.31 312 ASP A CA 1
ATOM 2442 C C . ASP A 1 312 ? 9.194 -8.399 -18.530 1.00 94.31 312 ASP A C 1
ATOM 2444 O O . ASP A 1 312 ? 8.911 -8.608 -17.342 1.00 94.31 312 ASP A O 1
ATOM 2448 N N . ALA A 1 313 ? 9.345 -7.176 -19.029 1.00 94.38 313 ALA A N 1
ATOM 2449 C CA . ALA A 1 313 ? 9.197 -5.941 -18.267 1.00 94.38 313 ALA A CA 1
ATOM 2450 C C . ALA A 1 313 ? 8.487 -4.885 -19.114 1.00 94.38 313 ALA A C 1
ATOM 2452 O O . ALA A 1 313 ? 8.781 -4.710 -20.297 1.00 94.38 313 ALA A O 1
ATOM 2453 N N . ASP A 1 314 ? 7.542 -4.178 -18.502 1.00 92.50 314 ASP A N 1
ATOM 2454 C CA . ASP A 1 314 ? 6.697 -3.223 -19.208 1.00 92.50 314 ASP A CA 1
ATOM 2455 C C . ASP A 1 314 ? 6.198 -2.120 -18.268 1.00 92.50 314 ASP A C 1
ATOM 2457 O O . ASP A 1 314 ? 6.272 -2.241 -17.043 1.00 92.50 314 ASP A O 1
ATOM 2461 N N . TYR A 1 315 ? 5.632 -1.061 -18.839 1.00 88.06 315 TYR A N 1
ATOM 2462 C CA . TYR A 1 315 ? 4.854 -0.094 -18.077 1.00 88.06 315 TYR A CA 1
ATOM 2463 C C . TYR A 1 315 ? 3.597 -0.737 -17.500 1.00 88.06 315 TYR A C 1
ATOM 2465 O O . TYR A 1 315 ? 3.004 -1.677 -18.050 1.00 88.06 315 TYR A O 1
ATOM 2473 N N . THR A 1 316 ? 3.152 -0.175 -16.388 1.00 85.62 316 THR A N 1
ATOM 2474 C CA . THR A 1 316 ? 1.867 -0.532 -15.792 1.00 85.62 316 THR A CA 1
ATOM 2475 C C . THR A 1 316 ? 0.706 -0.107 -16.687 1.00 85.62 316 THR A C 1
ATOM 2477 O O . THR A 1 316 ? 0.843 0.734 -17.576 1.00 85.62 316 THR A O 1
ATOM 2480 N N . GLN A 1 317 ? -0.462 -0.727 -16.508 1.00 80.38 317 GLN A N 1
ATOM 2481 C CA . GLN A 1 317 ? -1.601 -0.465 -17.393 1.00 80.38 317 GLN A CA 1
ATOM 2482 C C . GLN A 1 317 ? -2.080 0.992 -17.311 1.00 80.38 317 GLN A C 1
ATOM 2484 O O . GLN A 1 317 ? -2.479 1.557 -18.328 1.00 80.38 317 GLN A O 1
ATOM 2489 N N . ASP A 1 318 ? -2.020 1.596 -16.128 1.00 72.62 318 ASP A N 1
ATOM 2490 C CA . ASP A 1 318 ? -2.367 2.995 -15.914 1.00 72.62 318 ASP A CA 1
ATOM 2491 C C . ASP A 1 318 ? -1.324 3.955 -16.503 1.00 72.62 318 ASP A C 1
ATOM 2493 O O . ASP A 1 318 ? -1.711 4.957 -17.095 1.00 72.62 318 ASP A O 1
ATOM 2497 N N . GLU A 1 319 ? -0.031 3.619 -16.475 1.00 71.62 319 GLU A N 1
ATOM 2498 C CA . GLU A 1 319 ? 0.993 4.397 -17.193 1.00 71.62 319 GLU A CA 1
ATOM 2499 C C . GLU A 1 319 ? 0.809 4.327 -18.715 1.00 71.62 319 GLU A C 1
ATOM 2501 O O . GLU A 1 319 ? 0.890 5.344 -19.404 1.00 71.62 319 GLU A O 1
ATOM 2506 N N . LYS A 1 320 ? 0.482 3.146 -19.256 1.00 73.25 320 LYS A N 1
ATOM 2507 C CA . LYS A 1 320 ? 0.208 2.975 -20.694 1.00 73.25 320 LYS A CA 1
ATOM 2508 C C . LYS A 1 320 ? -0.992 3.783 -21.175 1.00 73.25 320 LYS A C 1
ATOM 2510 O O . LYS A 1 320 ? -1.002 4.230 -22.322 1.00 73.25 320 LYS A O 1
ATOM 2515 N N . ALA A 1 321 ? -2.005 3.958 -20.325 1.00 66.94 321 ALA A N 1
ATOM 2516 C CA . ALA A 1 321 ? -3.202 4.723 -20.664 1.00 66.94 321 ALA A CA 1
ATOM 2517 C C . ALA A 1 321 ? -2.895 6.204 -20.945 1.00 66.94 321 ALA A C 1
ATOM 2519 O O . ALA A 1 321 ? -3.648 6.854 -21.665 1.00 66.94 321 ALA A O 1
ATOM 2520 N N . LEU A 1 322 ? -1.778 6.722 -20.430 1.00 60.03 322 LEU A N 1
ATOM 2521 C CA . LEU A 1 322 ? -1.428 8.136 -20.526 1.00 60.03 322 LEU A CA 1
ATOM 2522 C C . LEU A 1 322 ? -0.767 8.511 -21.850 1.00 60.03 322 LEU A C 1
ATOM 2524 O O . LEU A 1 322 ? -0.736 9.694 -22.157 1.00 60.03 322 LEU A O 1
ATOM 2528 N N . LYS A 1 323 ? -0.246 7.545 -22.628 1.00 57.94 323 LYS A N 1
ATOM 2529 C CA . LYS A 1 323 ? 0.346 7.719 -23.978 1.00 57.94 323 LYS A CA 1
ATOM 2530 C C . LYS A 1 323 ? 1.162 9.017 -24.198 1.00 57.94 323 LYS A C 1
ATOM 2532 O O . LYS A 1 323 ? 1.166 9.559 -25.298 1.00 57.94 323 LYS A O 1
ATOM 2537 N N . GLY A 1 324 ? 1.832 9.546 -23.170 1.00 52.06 324 GLY A N 1
ATOM 2538 C CA . GLY A 1 324 ? 2.551 10.826 -23.245 1.00 52.06 324 GLY A CA 1
ATOM 2539 C C . GLY A 1 324 ? 1.685 12.072 -23.505 1.00 52.06 324 GLY A C 1
ATOM 2540 O O . GLY A 1 324 ? 2.241 13.120 -23.823 1.00 52.06 324 GLY A O 1
ATOM 2541 N N . ALA A 1 325 ? 0.354 11.992 -23.390 1.00 52.19 325 ALA A N 1
ATOM 2542 C CA . ALA A 1 325 ? -0.531 13.147 -23.503 1.00 52.19 325 ALA A CA 1
ATOM 2543 C C . ALA A 1 325 ? -0.390 14.013 -22.246 1.00 52.19 325 ALA A C 1
ATOM 2545 O O . ALA A 1 325 ? -0.972 13.717 -21.201 1.00 52.19 325 ALA A O 1
ATOM 2546 N N . CYS A 1 326 ? 0.427 15.063 -22.361 1.00 50.22 326 CYS A N 1
ATOM 2547 C CA . CYS A 1 326 ? 0.690 16.007 -21.290 1.00 50.22 326 CYS A CA 1
ATOM 2548 C C . CYS A 1 326 ? -0.172 17.262 -21.377 1.00 50.22 326 CYS A C 1
ATOM 2550 O O . CYS A 1 326 ? 0.093 18.121 -22.209 1.00 50.22 326 CYS A O 1
ATOM 2552 N N . ASP A 1 327 ? -1.148 17.399 -20.476 1.00 50.47 327 ASP A N 1
ATOM 2553 C CA . ASP A 1 327 ? -1.774 18.691 -20.186 1.00 50.47 327 ASP A CA 1
ATOM 2554 C C . ASP A 1 327 ? -1.281 19.220 -18.835 1.00 50.47 327 ASP A C 1
ATOM 2556 O O . ASP A 1 327 ? -1.930 19.049 -17.807 1.00 50.47 327 ASP A O 1
ATOM 2560 N N . CYS A 1 328 ? -0.127 19.888 -18.838 1.00 47.28 328 CYS A N 1
ATOM 2561 C CA . CYS A 1 328 ? 0.460 20.492 -17.640 1.00 47.28 328 CYS A CA 1
ATOM 2562 C C . CYS A 1 328 ? -0.424 21.584 -16.999 1.00 47.28 328 CYS A C 1
ATOM 2564 O O . CYS A 1 328 ? -0.132 22.004 -15.882 1.00 47.28 328 CYS A O 1
ATOM 2566 N N . THR A 1 329 ? -1.495 22.043 -17.663 1.00 45.47 329 THR A N 1
ATOM 2567 C CA . THR A 1 329 ? -2.405 23.075 -17.133 1.00 45.47 329 THR A CA 1
ATOM 2568 C C . THR A 1 329 ? -3.490 22.507 -16.212 1.00 45.47 329 THR A C 1
ATOM 2570 O O . THR A 1 329 ? -4.034 23.238 -15.387 1.00 45.47 329 THR A O 1
ATOM 2573 N N . GLN A 1 330 ? -3.752 21.196 -16.274 1.00 46.06 330 GLN A N 1
ATOM 2574 C CA . GLN A 1 330 ? -4.703 20.493 -15.395 1.00 46.06 330 GLN A CA 1
ATOM 2575 C C . GLN A 1 330 ? -4.023 19.728 -14.241 1.00 46.06 330 GLN A C 1
ATOM 2577 O O . GLN A 1 330 ? -4.690 19.091 -13.422 1.00 46.06 330 GLN A O 1
ATOM 2582 N N . VAL A 1 331 ? -2.690 19.776 -14.151 1.00 46.09 331 VAL A N 1
ATOM 2583 C CA . VAL A 1 331 ? -1.879 18.840 -13.355 1.00 46.09 331 VAL A CA 1
ATOM 2584 C C . VAL A 1 331 ? -1.477 19.456 -12.015 1.00 46.09 331 VAL A C 1
ATOM 2586 O O . VAL A 1 331 ? -0.321 19.771 -11.762 1.00 46.09 331 VAL A O 1
ATOM 2589 N N . VAL A 1 332 ? -2.445 19.580 -11.106 1.00 43.56 332 VAL A N 1
ATOM 2590 C CA . VAL A 1 332 ? -2.144 19.545 -9.654 1.00 43.56 332 VAL A CA 1
ATOM 2591 C C . VAL A 1 332 ? -2.241 18.102 -9.130 1.00 43.56 332 VAL A C 1
ATOM 2593 O O . VAL A 1 332 ? -1.891 17.806 -7.992 1.00 43.56 332 VAL A O 1
ATOM 2596 N N . LYS A 1 333 ? -2.672 17.155 -9.977 1.00 48.72 333 LYS A N 1
ATOM 2597 C CA . LYS A 1 333 ? -2.705 15.722 -9.675 1.00 48.72 333 LYS A CA 1
ATOM 2598 C C . LYS A 1 333 ? -2.716 14.876 -10.956 1.00 48.72 333 LYS A C 1
ATOM 2600 O O . LYS A 1 333 ? -3.212 15.361 -11.968 1.00 48.72 333 LYS A O 1
ATOM 2605 N N . PRO A 1 334 ? -2.200 13.630 -10.931 1.00 48.41 334 PRO A N 1
ATOM 2606 C CA . PRO A 1 334 ? -2.770 12.590 -10.082 1.00 48.41 334 PRO A CA 1
ATOM 2607 C C . PRO A 1 334 ? -1.728 11.693 -9.402 1.00 48.41 334 PRO A C 1
ATOM 2609 O O . PRO A 1 334 ? -0.637 11.421 -9.891 1.00 48.41 334 PRO A O 1
ATOM 2612 N N . SER A 1 335 ? -2.123 11.163 -8.259 1.00 41.50 335 SER A N 1
ATOM 2613 C CA . SER A 1 335 ? -1.410 10.233 -7.381 1.00 41.50 335 SER A CA 1
ATOM 2614 C C . SER A 1 335 ? -1.095 8.850 -7.999 1.00 41.50 335 SER A C 1
ATOM 2616 O O . SER A 1 335 ? -0.908 7.875 -7.282 1.00 41.50 335 SER A O 1
ATOM 2618 N N . GLY A 1 336 ? -0.998 8.751 -9.329 1.00 43.78 336 GLY A N 1
ATOM 2619 C CA . GLY A 1 336 ? -0.740 7.512 -10.068 1.00 43.78 336 GLY A CA 1
ATOM 2620 C C . GLY A 1 336 ? 0.509 7.515 -10.954 1.00 43.78 336 GLY A C 1
ATOM 2621 O O . GLY A 1 336 ? 0.820 6.480 -11.532 1.00 43.78 336 GLY A O 1
ATOM 2622 N N . HIS A 1 337 ? 1.236 8.629 -11.095 1.00 56.34 337 HIS A N 1
ATOM 2623 C CA . HIS A 1 337 ? 2.280 8.754 -12.128 1.00 56.34 337 HIS A CA 1
ATOM 2624 C C . HIS A 1 337 ? 3.702 8.755 -11.572 1.00 56.34 337 HIS A C 1
ATOM 2626 O O . HIS A 1 337 ? 4.502 9.652 -11.822 1.00 56.34 337 HIS A O 1
ATOM 2632 N N . HIS A 1 338 ? 4.009 7.766 -10.747 1.00 66.69 338 HIS A N 1
ATOM 2633 C CA . HIS A 1 338 ? 5.355 7.575 -10.217 1.00 66.69 338 HIS A CA 1
ATOM 2634 C C . HIS A 1 338 ? 6.023 6.446 -10.983 1.00 66.69 338 HIS A C 1
ATOM 2636 O O . HIS A 1 338 ? 5.326 5.543 -11.421 1.00 66.69 338 HIS A O 1
ATOM 2642 N N . LEU A 1 339 ? 7.351 6.483 -11.123 1.00 79.75 339 LEU A N 1
ATOM 2643 C CA . LEU A 1 339 ? 8.089 5.437 -11.828 1.00 79.75 339 LEU A CA 1
ATOM 2644 C C . LEU A 1 339 ? 7.818 4.077 -11.184 1.00 79.75 339 LEU A C 1
ATOM 2646 O O . LEU A 1 339 ? 8.292 3.811 -10.078 1.00 79.75 339 LEU A O 1
ATOM 2650 N N . LYS A 1 340 ? 7.059 3.236 -11.880 1.00 87.94 340 LYS A N 1
ATOM 2651 C CA . LYS A 1 340 ? 6.764 1.864 -11.486 1.00 87.94 340 LYS A CA 1
ATOM 2652 C C . LYS A 1 340 ? 6.766 0.986 -12.727 1.00 87.94 340 LYS A C 1
ATOM 2654 O O . LYS A 1 340 ? 6.483 1.449 -13.820 1.00 87.94 340 LYS A O 1
ATOM 2659 N N . LEU A 1 341 ? 7.123 -0.281 -12.579 1.00 92.81 341 LEU A N 1
ATOM 2660 C CA . LEU A 1 341 ? 7.186 -1.212 -13.705 1.00 92.81 341 LEU A CA 1
ATOM 2661 C C . LEU A 1 341 ? 6.394 -2.474 -13.395 1.00 92.81 341 LEU A C 1
ATOM 2663 O O . LEU A 1 341 ? 6.380 -2.966 -12.267 1.00 92.81 341 LEU A O 1
ATOM 2667 N N . ALA A 1 342 ? 5.751 -3.027 -14.413 1.00 95.44 342 ALA A N 1
ATOM 2668 C CA . ALA A 1 342 ? 5.160 -4.349 -14.364 1.00 95.44 342 ALA A CA 1
ATOM 2669 C C . ALA A 1 342 ? 6.218 -5.376 -14.784 1.00 95.44 342 ALA A C 1
ATOM 2671 O O . ALA A 1 342 ? 6.539 -5.498 -15.966 1.00 95.44 342 ALA A O 1
ATOM 2672 N N . LEU A 1 343 ? 6.742 -6.134 -13.822 1.00 97.19 343 LEU A N 1
ATOM 2673 C CA . LEU A 1 343 ? 7.679 -7.222 -14.090 1.00 97.19 343 LEU A CA 1
ATOM 2674 C C . LEU A 1 343 ? 6.926 -8.546 -14.157 1.00 97.19 343 LEU A C 1
ATOM 2676 O O . LEU A 1 343 ? 6.087 -8.847 -13.301 1.00 97.19 343 LEU A O 1
ATOM 2680 N N . LYS A 1 344 ? 7.235 -9.355 -15.167 1.00 95.88 344 LYS A N 1
ATOM 2681 C CA . LYS A 1 344 ? 6.724 -10.717 -15.296 1.00 95.88 344 LYS A CA 1
ATOM 2682 C C . LYS A 1 344 ? 7.822 -11.718 -14.965 1.00 95.88 344 LYS A C 1
ATOM 2684 O O . LYS A 1 344 ? 8.904 -11.684 -15.545 1.00 95.88 344 LYS A O 1
ATOM 2689 N N . MET A 1 345 ? 7.504 -12.644 -14.075 1.00 95.62 345 MET A N 1
ATOM 2690 C CA . MET A 1 345 ? 8.401 -13.698 -13.619 1.00 95.62 345 MET A CA 1
ATOM 2691 C C . MET A 1 345 ? 8.297 -14.945 -14.501 1.00 95.62 345 MET A C 1
ATOM 2693 O O . MET A 1 345 ? 7.317 -15.148 -15.227 1.00 95.62 345 MET A O 1
ATOM 2697 N N . ARG A 1 346 ? 9.306 -15.817 -14.415 1.00 94.88 346 ARG A N 1
ATOM 2698 C CA . ARG A 1 346 ? 9.386 -17.075 -15.174 1.00 94.88 346 ARG A CA 1
ATOM 2699 C C . ARG A 1 346 ? 8.151 -17.972 -15.042 1.00 94.88 346 ARG A C 1
ATOM 2701 O O . ARG A 1 346 ? 7.789 -18.618 -16.022 1.00 94.88 346 ARG A O 1
ATOM 2708 N N . ASN A 1 347 ? 7.498 -17.986 -13.879 1.00 94.75 347 ASN A N 1
ATOM 2709 C CA . ASN A 1 347 ? 6.280 -18.760 -13.604 1.00 94.75 347 ASN A CA 1
ATOM 2710 C C . ASN A 1 347 ? 4.973 -18.064 -14.044 1.00 94.75 347 ASN A C 1
ATOM 2712 O O . ASN A 1 347 ? 3.895 -18.416 -13.567 1.00 94.75 347 ASN A O 1
ATOM 2716 N N . PHE A 1 348 ? 5.060 -17.049 -14.913 1.00 95.25 348 PHE A N 1
ATOM 2717 C CA . PHE A 1 348 ? 3.955 -16.198 -15.380 1.00 95.25 348 PHE A CA 1
ATOM 2718 C C . PHE A 1 348 ? 3.372 -15.225 -14.339 1.00 95.25 348 PHE A C 1
ATOM 2720 O O . PHE A 1 348 ? 2.545 -14.375 -14.694 1.00 95.25 348 PHE A O 1
ATOM 2727 N N . GLY A 1 349 ? 3.834 -15.291 -13.088 1.00 95.50 349 GLY A N 1
ATOM 2728 C CA . GLY A 1 349 ? 3.486 -14.334 -12.046 1.00 95.50 349 GLY A CA 1
ATOM 2729 C C . GLY A 1 349 ? 3.894 -12.913 -12.430 1.00 95.50 349 GLY A C 1
ATOM 2730 O O . GLY A 1 349 ? 4.820 -12.701 -13.216 1.00 95.50 349 GLY A O 1
ATOM 2731 N N . LYS A 1 350 ? 3.188 -11.922 -11.887 1.00 96.56 350 LYS A N 1
ATOM 2732 C CA . LYS A 1 350 ? 3.498 -10.505 -12.098 1.00 96.56 350 LYS A CA 1
ATOM 2733 C C . LYS A 1 350 ? 3.731 -9.808 -10.770 1.00 96.56 350 LYS A C 1
ATOM 2735 O O . LYS A 1 350 ? 2.978 -10.030 -9.821 1.00 96.56 350 LYS A O 1
ATOM 2740 N N . ALA A 1 351 ? 4.719 -8.925 -10.745 1.00 97.69 351 ALA A N 1
ATOM 2741 C CA . ALA A 1 351 ? 5.014 -8.069 -9.609 1.00 97.69 351 ALA A CA 1
ATOM 2742 C C . ALA A 1 351 ? 5.181 -6.616 -10.062 1.00 97.69 351 ALA A C 1
ATOM 2744 O O . ALA A 1 351 ? 5.664 -6.334 -11.159 1.00 97.69 351 ALA A O 1
ATOM 2745 N N . MET A 1 352 ? 4.733 -5.693 -9.219 1.00 97.12 352 MET A N 1
ATOM 2746 C CA . MET A 1 352 ? 4.899 -4.259 -9.394 1.00 97.12 352 MET A CA 1
ATOM 2747 C C . MET A 1 352 ? 6.230 -3.853 -8.784 1.00 97.12 352 MET A C 1
ATOM 2749 O O . MET A 1 352 ? 6.389 -3.961 -7.570 1.00 97.12 352 MET A O 1
ATOM 2753 N N . PHE A 1 353 ? 7.156 -3.379 -9.608 1.00 96.94 353 PHE A N 1
ATOM 2754 C CA . PHE A 1 353 ? 8.433 -2.855 -9.158 1.00 96.94 353 PHE A CA 1
ATOM 2755 C C . PHE A 1 353 ? 8.341 -1.355 -8.905 1.00 96.94 353 PHE A C 1
ATOM 2757 O O . PHE A 1 353 ? 8.067 -0.595 -9.835 1.00 96.94 353 PHE A O 1
ATOM 2764 N N . LYS A 1 354 ? 8.599 -0.928 -7.666 1.00 95.06 354 LYS A N 1
ATOM 2765 C CA . LYS A 1 354 ? 8.836 0.483 -7.325 1.00 95.06 354 LYS A CA 1
ATOM 2766 C C . LYS A 1 354 ? 10.308 0.641 -6.918 1.00 95.06 354 LYS A C 1
ATOM 2768 O O . LYS A 1 354 ? 10.697 0.016 -5.925 1.00 95.06 354 LYS A O 1
ATOM 2773 N N . PRO A 1 355 ? 11.120 1.409 -7.668 1.00 95.00 355 PRO A N 1
ATOM 2774 C CA . PRO A 1 355 ? 12.545 1.567 -7.403 1.00 95.00 355 PRO A CA 1
ATOM 2775 C C . PRO A 1 355 ? 12.813 2.458 -6.189 1.00 95.00 355 PRO A C 1
ATOM 2777 O O . PRO A 1 355 ? 11.989 3.294 -5.811 1.00 95.00 355 PRO A O 1
ATOM 2780 N N . MET A 1 356 ? 14.009 2.316 -5.627 1.00 95.12 356 MET A N 1
ATOM 2781 C CA . MET A 1 356 ? 14.560 3.239 -4.646 1.00 95.12 356 MET A CA 1
ATOM 2782 C C . MET A 1 356 ? 14.709 4.643 -5.244 1.00 95.12 356 MET A C 1
ATOM 2784 O O . MET A 1 356 ? 15.269 4.816 -6.325 1.00 95.12 356 MET A O 1
ATOM 2788 N N . ARG A 1 357 ? 14.196 5.644 -4.520 1.00 89.50 357 ARG A N 1
ATOM 2789 C CA . ARG A 1 357 ? 14.277 7.074 -4.875 1.00 89.50 357 ARG A CA 1
ATOM 2790 C C . ARG A 1 357 ? 14.912 7.948 -3.799 1.00 89.50 357 ARG A C 1
ATOM 2792 O O . ARG A 1 357 ? 15.351 9.046 -4.104 1.00 89.50 357 ARG A O 1
ATOM 2799 N N . GLN A 1 358 ? 14.920 7.472 -2.560 1.00 90.12 358 GLN A N 1
ATOM 2800 C CA . GLN A 1 358 ? 15.382 8.204 -1.389 1.00 90.12 358 GLN A CA 1
ATOM 2801 C C . GLN A 1 358 ? 16.184 7.249 -0.498 1.00 90.12 358 GLN A C 1
ATOM 2803 O O . GLN A 1 358 ? 15.872 6.051 -0.451 1.00 90.12 358 GLN A O 1
ATOM 2808 N N . GLN A 1 359 ? 17.216 7.761 0.171 1.00 93.75 359 GLN A N 1
ATOM 2809 C CA . GLN A 1 359 ? 18.013 7.018 1.146 1.00 93.75 359 GLN A CA 1
ATOM 2810 C C . GLN A 1 359 ? 17.186 6.685 2.394 1.00 93.75 359 GLN A C 1
ATOM 2812 O O . GLN A 1 359 ? 16.099 7.221 2.618 1.00 93.75 359 GLN A O 1
ATOM 2817 N N . ARG A 1 360 ? 17.684 5.748 3.204 1.00 95.00 360 ARG A N 1
ATOM 2818 C CA . ARG A 1 360 ? 16.962 5.221 4.376 1.00 95.00 360 ARG A CA 1
ATOM 2819 C C . ARG A 1 360 ? 16.916 6.205 5.539 1.00 95.00 360 ARG A C 1
ATOM 2821 O O . ARG A 1 360 ? 15.974 6.176 6.324 1.00 95.00 360 ARG A O 1
ATOM 2828 N N . GLU A 1 361 ? 17.948 7.027 5.658 1.00 94.25 361 GLU A N 1
ATOM 2829 C CA . GLU A 1 361 ? 18.155 7.993 6.734 1.00 94.25 361 GLU A CA 1
ATOM 2830 C C . GLU A 1 361 ? 17.516 9.352 6.425 1.00 94.25 361 GLU A C 1
ATOM 2832 O O . GLU A 1 361 ? 17.378 10.187 7.313 1.00 94.25 361 GLU A O 1
ATOM 2837 N N . GLU A 1 362 ? 17.137 9.588 5.169 1.00 94.88 362 GLU A N 1
ATOM 2838 C CA . GLU A 1 362 ? 16.542 10.845 4.731 1.00 94.88 362 GLU A CA 1
ATOM 2839 C C . GLU A 1 362 ? 15.067 10.917 5.138 1.00 94.88 362 GLU A C 1
ATOM 2841 O O . GLU A 1 362 ? 14.277 10.030 4.804 1.00 94.88 362 GLU A O 1
ATOM 2846 N N . GLU A 1 363 ? 14.668 12.029 5.753 1.00 96.06 363 GLU A N 1
ATOM 2847 C CA . GLU A 1 363 ? 13.261 12.370 5.954 1.00 96.06 363 GLU A CA 1
ATOM 2848 C C . GLU A 1 363 ? 12.739 13.231 4.792 1.00 96.06 363 GLU A C 1
ATOM 2850 O O . GLU A 1 363 ? 13.478 13.995 4.170 1.00 96.06 363 GLU A O 1
ATOM 2855 N N . THR A 1 364 ? 11.449 13.122 4.474 1.00 92.88 364 THR A N 1
ATOM 2856 C CA . THR A 1 364 ? 10.767 14.090 3.608 1.00 92.88 364 THR A CA 1
ATOM 2857 C C . THR A 1 364 ? 10.922 15.488 4.222 1.00 92.88 364 THR A C 1
ATOM 2859 O O . THR A 1 364 ? 10.624 15.639 5.409 1.00 92.88 364 THR A O 1
ATOM 2862 N N . PRO A 1 365 ? 11.312 16.522 3.457 1.00 93.50 365 PRO A N 1
ATOM 2863 C CA . PRO A 1 365 ? 11.393 17.884 3.980 1.00 93.50 365 PRO A CA 1
ATOM 2864 C C . PRO A 1 365 ? 10.067 18.381 4.581 1.00 93.50 365 PRO A C 1
ATOM 2866 O O . PRO A 1 365 ? 8.977 17.916 4.227 1.00 93.50 365 PRO A O 1
ATOM 2869 N N . GLU A 1 366 ? 10.133 19.332 5.513 1.00 91.25 366 GLU A N 1
ATOM 2870 C CA . GLU A 1 366 ? 8.936 19.885 6.161 1.00 91.25 366 GLU A CA 1
ATOM 2871 C C . GLU A 1 366 ? 8.012 20.596 5.167 1.00 91.25 366 GLU A C 1
ATOM 2873 O O . GLU A 1 366 ? 6.810 20.336 5.186 1.00 91.25 366 GLU A O 1
ATOM 2878 N N . ASP A 1 367 ? 8.590 21.354 4.234 1.00 90.31 367 ASP A N 1
ATOM 2879 C CA . ASP A 1 367 ? 7.874 22.151 3.227 1.00 90.31 367 ASP A CA 1
ATOM 2880 C C . ASP A 1 367 ? 7.206 21.321 2.117 1.00 90.31 367 ASP A C 1
ATOM 2882 O O . ASP A 1 367 ? 6.477 21.849 1.273 1.00 90.31 367 ASP A O 1
ATOM 2886 N N . PHE A 1 368 ? 7.454 20.010 2.070 1.00 87.62 368 PHE A N 1
ATOM 2887 C CA . PHE A 1 368 ? 6.880 19.152 1.041 1.00 87.62 368 PHE A CA 1
ATOM 2888 C C . PHE A 1 368 ? 5.422 18.837 1.368 1.00 87.62 368 PHE A C 1
ATOM 2890 O O . PHE A 1 368 ? 5.104 18.171 2.357 1.00 87.62 368 PHE A O 1
ATOM 2897 N N . PHE A 1 369 ? 4.527 19.241 0.466 1.00 85.88 369 PHE A N 1
ATOM 2898 C CA . PHE A 1 369 ? 3.144 18.788 0.493 1.00 85.88 369 PHE A CA 1
ATOM 2899 C C . PHE A 1 369 ? 3.078 17.273 0.274 1.00 85.88 369 PHE A C 1
ATOM 2901 O O . PHE A 1 369 ? 3.808 16.694 -0.534 1.00 85.88 369 PHE A O 1
ATOM 2908 N N . TYR A 1 370 ? 2.130 16.626 0.946 1.00 85.25 370 TYR A N 1
ATOM 2909 C CA . TYR A 1 370 ? 1.938 15.173 0.922 1.00 85.25 370 TYR A CA 1
ATOM 2910 C C . TYR A 1 370 ? 1.705 14.585 -0.479 1.00 85.25 370 TYR A C 1
ATOM 2912 O O . TYR A 1 370 ? 1.956 13.400 -0.676 1.00 85.25 370 TYR A O 1
ATOM 2920 N N . PHE A 1 371 ? 1.251 15.384 -1.453 1.00 83.06 371 PHE A N 1
ATOM 2921 C CA . PHE A 1 371 ? 1.078 14.966 -2.850 1.00 83.06 371 PHE A CA 1
ATOM 2922 C C . PHE A 1 371 ? 2.331 15.132 -3.724 1.00 83.06 371 PHE A C 1
ATOM 2924 O O . PHE A 1 371 ? 2.376 14.577 -4.821 1.00 83.06 371 PHE A O 1
ATOM 2931 N N . VAL A 1 372 ? 3.361 15.826 -3.231 1.00 81.88 372 VAL A N 1
ATOM 2932 C CA . VAL A 1 372 ? 4.673 15.985 -3.888 1.00 81.88 372 VAL A CA 1
ATOM 2933 C C . VAL A 1 372 ? 5.707 14.992 -3.344 1.00 81.88 372 VAL A C 1
ATOM 2935 O O . VAL A 1 372 ? 6.669 14.681 -4.034 1.00 81.88 372 VAL A O 1
ATOM 2938 N N . ASP A 1 373 ? 5.484 14.438 -2.146 1.00 86.00 373 ASP A N 1
ATOM 2939 C CA . ASP A 1 373 ? 6.383 13.467 -1.498 1.00 86.00 373 ASP A CA 1
ATOM 2940 C C . ASP A 1 373 ? 6.784 12.286 -2.412 1.00 86.00 373 ASP A 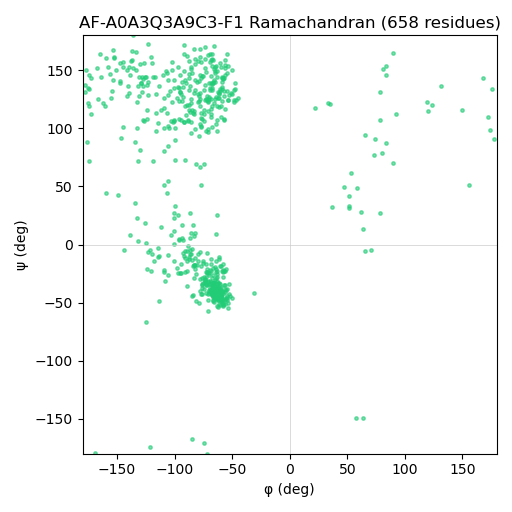C 1
ATOM 2942 O O . ASP A 1 373 ? 6.038 11.854 -3.300 1.00 86.00 373 ASP A O 1
ATOM 2946 N N . PHE A 1 374 ? 7.975 11.739 -2.197 1.00 85.50 374 PHE A N 1
ATOM 2947 C CA . PHE A 1 374 ? 8.463 10.618 -2.987 1.00 85.50 374 PHE A CA 1
ATOM 2948 C C . PHE A 1 374 ? 7.784 9.310 -2.577 1.00 85.50 374 PHE A C 1
ATOM 2950 O O . PHE A 1 374 ? 7.504 9.058 -1.408 1.00 85.50 374 PHE A O 1
ATOM 2957 N N . GLN A 1 375 ? 7.555 8.437 -3.560 1.00 89.94 375 GLN A N 1
ATOM 2958 C CA . GLN A 1 375 ? 7.200 7.047 -3.284 1.00 89.94 375 GLN A CA 1
ATOM 2959 C C . GLN A 1 375 ? 8.465 6.227 -3.017 1.00 89.94 375 GLN A C 1
ATOM 2961 O O . GLN A 1 375 ? 9.418 6.272 -3.796 1.00 89.94 375 GLN A O 1
ATOM 2966 N N . ARG A 1 376 ? 8.437 5.472 -1.919 1.00 92.81 376 ARG A N 1
ATOM 2967 C CA . ARG A 1 376 ? 9.546 4.702 -1.356 1.00 92.81 376 ARG A CA 1
ATOM 2968 C C . ARG A 1 376 ? 9.233 3.223 -1.453 1.00 92.81 376 ARG A C 1
ATOM 2970 O O . ARG A 1 376 ? 8.149 2.782 -1.073 1.00 92.81 376 ARG A O 1
ATOM 2977 N N . HIS A 1 377 ? 10.215 2.438 -1.860 1.00 96.69 377 HIS A N 1
ATOM 2978 C CA . HIS A 1 377 ? 10.120 0.983 -1.831 1.00 96.69 377 HIS A CA 1
ATOM 2979 C C . HIS A 1 377 ? 10.101 0.427 -0.399 1.00 96.69 377 HIS A C 1
ATOM 2981 O O . HIS A 1 377 ? 9.312 -0.470 -0.111 1.00 96.69 377 HIS A O 1
ATOM 2987 N N . ASN A 1 378 ? 10.891 1.008 0.514 1.00 97.75 378 ASN A N 1
ATOM 2988 C CA . ASN A 1 378 ? 10.922 0.618 1.931 1.00 97.75 378 ASN A CA 1
ATOM 2989 C C . ASN A 1 378 ? 9.534 0.680 2.579 1.00 97.75 378 ASN A C 1
ATOM 2991 O O . ASN A 1 378 ? 9.172 -0.194 3.365 1.00 97.75 378 ASN A O 1
ATOM 2995 N N . ALA A 1 379 ? 8.746 1.696 2.220 1.00 98.25 379 ALA A N 1
ATOM 2996 C CA . ALA A 1 379 ? 7.417 1.893 2.771 1.00 98.25 379 ALA A CA 1
ATOM 2997 C C . ALA A 1 379 ? 6.424 0.822 2.308 1.00 98.25 379 ALA A C 1
ATOM 2999 O O . ALA A 1 379 ? 5.634 0.373 3.127 1.00 98.25 379 ALA A O 1
ATOM 3000 N N . GLU A 1 380 ? 6.491 0.352 1.057 1.00 98.50 380 GLU A N 1
ATOM 3001 C CA . GLU A 1 380 ? 5.636 -0.753 0.587 1.00 98.50 380 GLU A CA 1
ATOM 3002 C C . GLU A 1 380 ? 5.963 -2.069 1.302 1.00 98.50 380 GLU A C 1
ATOM 3004 O O . GLU A 1 380 ? 5.060 -2.778 1.748 1.00 98.50 380 GLU A O 1
ATOM 3009 N N . ILE A 1 381 ? 7.256 -2.375 1.464 1.00 98.81 381 ILE A N 1
ATOM 3010 C CA . ILE A 1 381 ? 7.711 -3.585 2.165 1.00 98.81 381 ILE A CA 1
ATOM 3011 C C . ILE A 1 381 ? 7.264 -3.523 3.631 1.00 98.81 381 ILE A C 1
ATOM 3013 O O . ILE A 1 381 ? 6.587 -4.422 4.132 1.00 98.81 381 ILE A O 1
ATOM 3017 N N . ALA A 1 382 ? 7.577 -2.426 4.325 1.00 98.81 382 ALA A N 1
ATOM 3018 C CA . ALA A 1 382 ? 7.209 -2.254 5.724 1.00 98.81 382 ALA A CA 1
ATOM 3019 C C . ALA A 1 382 ? 5.690 -2.208 5.945 1.00 98.81 382 ALA A C 1
ATOM 3021 O O . ALA A 1 382 ? 5.200 -2.760 6.929 1.00 98.81 382 ALA A O 1
ATOM 3022 N N . ALA A 1 383 ? 4.928 -1.609 5.031 1.00 98.88 383 ALA A N 1
ATOM 3023 C CA . ALA A 1 383 ? 3.470 -1.591 5.078 1.00 98.88 383 ALA A CA 1
ATOM 3024 C C . ALA A 1 383 ? 2.877 -3.007 5.063 1.00 98.88 383 ALA A C 1
ATOM 3026 O O . ALA A 1 383 ? 2.025 -3.310 5.896 1.00 98.88 383 ALA A O 1
ATOM 3027 N N . PHE A 1 384 ? 3.363 -3.890 4.185 1.00 98.75 384 PHE A N 1
ATOM 3028 C CA . PHE A 1 384 ? 2.927 -5.289 4.144 1.00 98.75 384 PHE A CA 1
ATOM 3029 C C . PHE A 1 384 ? 3.213 -6.027 5.461 1.00 98.75 384 PHE A C 1
ATOM 3031 O O . PHE A 1 384 ? 2.332 -6.684 6.024 1.00 98.75 384 PHE A O 1
ATOM 3038 N N . HIS A 1 385 ? 4.426 -5.889 5.998 1.00 98.69 385 HIS A N 1
ATOM 3039 C CA . HIS A 1 385 ? 4.793 -6.546 7.254 1.00 98.69 385 HIS A CA 1
ATOM 3040 C C . HIS A 1 385 ? 3.989 -6.008 8.450 1.00 98.69 385 HIS A C 1
ATOM 3042 O O . HIS A 1 385 ? 3.559 -6.803 9.289 1.00 98.69 385 HIS A O 1
ATOM 3048 N N . LEU A 1 386 ? 3.740 -4.694 8.515 1.00 98.94 386 LEU A N 1
ATOM 3049 C CA . LEU A 1 386 ? 2.925 -4.079 9.564 1.00 98.94 386 LEU A CA 1
ATOM 3050 C C . LEU A 1 386 ? 1.458 -4.515 9.465 1.00 98.94 386 LEU A C 1
ATOM 3052 O O . LEU A 1 386 ? 0.855 -4.859 10.476 1.00 98.94 386 LEU A O 1
ATOM 3056 N N . ASP A 1 387 ? 0.889 -4.545 8.260 1.00 98.81 387 ASP A N 1
ATOM 3057 C CA . ASP A 1 387 ? -0.486 -4.999 8.015 1.00 98.81 387 ASP A CA 1
ATOM 3058 C C . ASP A 1 387 ? -0.688 -6.465 8.439 1.00 98.81 387 ASP A C 1
ATOM 3060 O O . ASP A 1 387 ? -1.708 -6.808 9.045 1.00 98.81 387 ASP A O 1
ATOM 3064 N N . ARG A 1 388 ? 0.328 -7.314 8.219 1.00 97.56 388 ARG A N 1
ATOM 3065 C CA . ARG A 1 388 ? 0.363 -8.692 8.727 1.00 97.56 388 ARG A CA 1
ATOM 3066 C C . ARG A 1 388 ? 0.475 -8.750 10.254 1.00 97.56 388 ARG A C 1
ATOM 3068 O O . ARG A 1 388 ? -0.230 -9.543 10.866 1.00 97.56 388 ARG A O 1
ATOM 3075 N N . ILE A 1 389 ? 1.314 -7.913 10.872 1.00 98.44 389 ILE A N 1
ATOM 3076 C CA . ILE A 1 389 ? 1.460 -7.831 12.340 1.00 98.44 389 ILE A CA 1
ATOM 3077 C C . ILE A 1 389 ? 0.184 -7.319 13.010 1.00 98.44 389 ILE A C 1
ATOM 3079 O O . ILE A 1 389 ? -0.134 -7.755 14.103 1.00 98.44 389 ILE A O 1
ATOM 3083 N N . LEU A 1 390 ? -0.584 -6.435 12.377 1.00 98.38 390 LEU A N 1
ATOM 3084 C CA . LEU A 1 390 ? -1.889 -5.996 12.892 1.00 98.38 390 LEU A CA 1
ATOM 3085 C C . LEU A 1 390 ? -3.006 -7.030 12.638 1.00 98.38 390 LEU A C 1
ATOM 3087 O O . LEU A 1 390 ? -4.134 -6.871 13.117 1.00 98.38 390 LEU A O 1
ATOM 3091 N N . ASP A 1 391 ? -2.684 -8.095 11.896 1.00 97.56 391 ASP A N 1
ATOM 3092 C CA . ASP A 1 391 ? -3.601 -9.116 11.390 1.00 97.56 391 ASP A CA 1
ATOM 3093 C C . ASP A 1 391 ? -4.803 -8.499 10.650 1.00 97.56 391 ASP A C 1
ATOM 3095 O O . ASP A 1 391 ? -5.959 -8.896 10.813 1.00 97.56 391 ASP A O 1
ATOM 3099 N N . PHE A 1 392 ? -4.514 -7.476 9.838 1.00 97.75 392 PHE A N 1
ATOM 3100 C CA . PHE A 1 392 ? -5.456 -6.912 8.875 1.00 97.75 392 PHE A CA 1
ATOM 3101 C C . PHE A 1 392 ? -5.488 -7.754 7.600 1.00 97.75 392 PHE A C 1
ATOM 3103 O O . PHE A 1 392 ? -6.577 -8.130 7.163 1.00 97.75 392 PHE A O 1
ATOM 3110 N N . ARG A 1 393 ? -4.311 -8.090 7.047 1.00 97.75 393 ARG A N 1
ATOM 3111 C CA . ARG A 1 393 ? -4.125 -8.936 5.852 1.00 97.75 393 ARG A CA 1
ATOM 3112 C C . ARG A 1 393 ? -4.833 -8.368 4.615 1.00 97.75 393 ARG A C 1
ATOM 3114 O O . ARG A 1 393 ? -5.590 -9.059 3.929 1.00 97.75 393 ARG A O 1
ATOM 3121 N N . ARG A 1 394 ? -4.616 -7.074 4.367 1.00 98.50 394 ARG A N 1
ATOM 3122 C CA . ARG A 1 394 ? -5.262 -6.245 3.333 1.00 98.50 394 ARG A CA 1
ATOM 3123 C C . ARG A 1 394 ? -4.276 -5.576 2.371 1.00 98.50 394 ARG A C 1
ATOM 3125 O O . ARG A 1 394 ? -4.722 -4.985 1.385 1.00 98.50 394 ARG A O 1
ATOM 3132 N N . VAL A 1 395 ? -2.969 -5.685 2.621 1.00 98.69 395 VAL A N 1
ATOM 3133 C CA . VAL A 1 395 ? -1.895 -5.278 1.694 1.00 98.69 395 VAL A CA 1
ATOM 3134 C C . VAL A 1 395 ? -1.434 -6.508 0.895 1.00 98.69 395 VAL A C 1
ATOM 3136 O O . VAL A 1 395 ? -1.186 -7.540 1.510 1.00 98.69 395 VAL A O 1
ATOM 3139 N N . PRO A 1 396 ? -1.306 -6.473 -0.445 1.00 98.44 396 PRO A N 1
ATOM 3140 C CA . PRO A 1 396 ? -0.726 -7.586 -1.204 1.00 98.44 396 PRO A CA 1
ATOM 3141 C C . PRO A 1 396 ? 0.691 -7.935 -0.714 1.00 98.44 396 PRO A C 1
ATOM 3143 O O . PRO A 1 396 ? 1.391 -7.037 -0.256 1.00 98.44 396 PRO A O 1
ATOM 3146 N N . PRO A 1 397 ? 1.162 -9.189 -0.838 1.00 98.56 397 PRO A N 1
ATOM 3147 C CA . PRO A 1 397 ? 2.535 -9.536 -0.474 1.00 98.56 397 PRO A CA 1
ATOM 3148 C C . PRO A 1 397 ? 3.569 -8.654 -1.182 1.00 98.56 397 PRO A C 1
ATOM 3150 O O . PRO A 1 397 ? 3.492 -8.473 -2.398 1.00 98.56 397 PRO A O 1
ATOM 3153 N N . VAL A 1 398 ? 4.535 -8.125 -0.426 1.00 98.69 398 VAL A N 1
ATOM 3154 C CA . VAL A 1 398 ? 5.621 -7.280 -0.946 1.00 98.69 398 VAL A CA 1
ATOM 3155 C C . VAL A 1 398 ? 6.963 -7.817 -0.471 1.00 98.69 398 VAL A C 1
ATOM 3157 O O . VAL A 1 398 ? 7.132 -8.066 0.719 1.00 98.69 398 VAL A O 1
ATOM 3160 N N . ALA A 1 399 ? 7.911 -7.968 -1.395 1.00 98.31 399 ALA A N 1
ATOM 3161 C CA . ALA A 1 399 ? 9.288 -8.356 -1.098 1.00 98.31 399 ALA A CA 1
ATOM 3162 C C . ALA A 1 399 ? 10.278 -7.332 -1.660 1.00 98.31 399 ALA A C 1
ATOM 3164 O O . ALA A 1 399 ? 10.079 -6.783 -2.747 1.00 98.31 399 ALA A O 1
ATOM 3165 N N . GLY A 1 400 ? 11.364 -7.091 -0.941 1.00 98.38 400 GLY A N 1
ATOM 3166 C CA . GLY A 1 400 ? 12.496 -6.321 -1.419 1.00 98.38 400 GLY A CA 1
ATOM 3167 C C . GLY A 1 400 ? 13.413 -7.126 -2.338 1.00 98.38 400 GLY A C 1
ATOM 3168 O O . GLY A 1 400 ? 13.685 -8.305 -2.089 1.00 98.38 400 GLY A O 1
ATOM 3169 N N . ARG A 1 401 ? 13.924 -6.484 -3.397 1.00 97.81 401 ARG A N 1
ATOM 3170 C CA . ARG A 1 401 ? 14.899 -7.081 -4.321 1.00 97.81 401 ARG A CA 1
ATOM 3171 C C . ARG A 1 401 ? 15.876 -6.052 -4.885 1.00 97.81 401 ARG A C 1
ATOM 3173 O O . ARG A 1 401 ? 15.492 -4.946 -5.258 1.00 97.81 401 ARG A O 1
ATOM 3180 N N . ARG A 1 402 ? 17.143 -6.461 -5.016 1.00 97.38 402 ARG A N 1
ATOM 3181 C CA . ARG A 1 402 ? 18.138 -5.781 -5.859 1.00 97.38 402 ARG A CA 1
ATOM 3182 C C . ARG A 1 402 ? 18.027 -6.331 -7.272 1.00 97.38 402 ARG A C 1
ATOM 3184 O O . ARG A 1 402 ? 18.270 -7.514 -7.495 1.00 97.38 402 ARG A O 1
ATOM 3191 N N . LEU A 1 403 ? 17.609 -5.486 -8.197 1.00 95.88 403 LEU A N 1
ATOM 3192 C CA . LEU A 1 403 ? 17.325 -5.855 -9.570 1.00 95.88 403 LEU A CA 1
ATOM 3193 C C . LEU A 1 403 ? 18.466 -5.382 -10.474 1.00 95.88 403 LEU A C 1
ATOM 3195 O O . LEU A 1 403 ? 18.876 -4.226 -10.386 1.00 95.88 403 LEU A O 1
ATOM 3199 N N . ASN A 1 404 ? 18.970 -6.247 -11.355 1.00 96.69 404 ASN A N 1
ATOM 3200 C CA . ASN A 1 404 ? 19.877 -5.804 -12.416 1.00 96.69 404 ASN A CA 1
ATOM 3201 C C . ASN A 1 404 ? 19.036 -5.126 -13.506 1.00 96.69 404 ASN A C 1
ATOM 3203 O O . ASN A 1 404 ? 18.389 -5.812 -14.293 1.00 96.69 404 ASN A O 1
ATOM 3207 N N . VAL A 1 405 ? 19.001 -3.792 -13.544 1.00 96.44 405 VAL A N 1
ATOM 3208 C CA . VAL A 1 405 ? 18.094 -3.057 -14.446 1.00 96.44 405 VAL A CA 1
ATOM 3209 C C . VAL A 1 405 ? 18.455 -3.244 -15.915 1.00 96.44 405 VAL A C 1
ATOM 3211 O O . VAL A 1 405 ? 17.575 -3.220 -16.771 1.00 96.44 405 VAL A O 1
ATOM 3214 N N . THR A 1 406 ? 19.718 -3.534 -16.210 1.00 95.19 406 THR A N 1
ATOM 3215 C CA . THR A 1 406 ? 20.187 -3.843 -17.561 1.00 95.19 406 THR A CA 1
ATOM 3216 C C . THR A 1 406 ? 19.678 -5.216 -18.004 1.00 95.19 406 THR A C 1
ATOM 3218 O O . THR A 1 406 ? 18.948 -5.337 -18.986 1.00 95.19 406 THR A O 1
ATOM 3221 N N . GLY A 1 407 ? 19.989 -6.265 -17.241 1.00 93.88 407 GLY A N 1
ATOM 3222 C CA . GLY A 1 407 ? 19.669 -7.649 -17.599 1.00 93.88 407 GLY A CA 1
ATOM 3223 C C . GLY A 1 407 ? 18.234 -8.097 -17.300 1.00 93.88 407 GLY A C 1
ATOM 3224 O O . GLY A 1 407 ? 17.754 -9.033 -17.938 1.00 93.88 407 GLY A O 1
ATOM 3225 N N . GLU A 1 408 ? 17.555 -7.478 -16.333 1.00 95.00 408 GLU A N 1
ATOM 3226 C CA . GLU A 1 408 ? 16.214 -7.867 -15.860 1.00 95.00 408 GLU A CA 1
ATOM 3227 C C . GLU A 1 408 ? 15.118 -6.832 -16.145 1.00 95.00 408 GLU A C 1
ATOM 3229 O O . GLU A 1 408 ? 13.952 -7.116 -15.874 1.00 95.00 408 GLU A O 1
ATOM 3234 N N . VAL A 1 409 ? 15.451 -5.672 -16.725 1.00 95.00 409 VAL A N 1
ATOM 3235 C CA . VAL A 1 409 ? 14.454 -4.731 -17.272 1.00 95.00 409 VAL A CA 1
ATOM 3236 C C . VAL A 1 409 ? 14.756 -4.431 -18.731 1.00 95.00 409 VAL A C 1
ATOM 3238 O O . VAL A 1 409 ? 14.004 -4.863 -19.598 1.00 95.00 409 VAL A O 1
ATOM 3241 N N . LEU A 1 410 ? 15.866 -3.751 -19.025 1.00 93.50 410 LEU A N 1
ATOM 3242 C CA . LEU A 1 410 ? 16.166 -3.244 -20.365 1.00 93.50 410 LEU A CA 1
ATOM 3243 C C . LEU A 1 410 ? 16.250 -4.362 -21.415 1.00 93.50 410 LEU A C 1
ATOM 3245 O O . LEU A 1 410 ? 15.617 -4.272 -22.464 1.00 93.50 410 LEU A O 1
ATOM 3249 N N . HIS A 1 411 ? 16.995 -5.434 -21.133 1.00 92.50 411 HIS A N 1
ATOM 3250 C CA . HIS A 1 411 ? 17.219 -6.531 -22.085 1.00 92.50 411 HIS A CA 1
ATOM 3251 C C . HIS A 1 411 ? 16.024 -7.481 -22.262 1.00 92.50 411 HIS A C 1
ATOM 3253 O O . HIS A 1 411 ? 16.007 -8.259 -23.220 1.00 92.50 411 HIS A O 1
ATOM 3259 N N . VAL A 1 412 ? 15.057 -7.447 -21.339 1.00 91.94 412 VAL A N 1
ATOM 3260 C CA . VAL A 1 412 ? 13.840 -8.280 -21.377 1.00 91.94 412 VAL A CA 1
ATOM 3261 C C . VAL A 1 412 ? 12.592 -7.484 -21.765 1.00 91.94 412 VAL A C 1
ATOM 3263 O O . VAL A 1 412 ? 11.543 -8.080 -21.990 1.00 91.94 412 VAL A O 1
ATOM 3266 N N . ALA A 1 413 ? 12.683 -6.155 -21.841 1.00 91.00 413 ALA A N 1
ATOM 3267 C CA . ALA A 1 413 ? 11.581 -5.299 -22.246 1.00 91.00 413 ALA A CA 1
ATOM 3268 C C . ALA A 1 413 ? 11.328 -5.420 -23.753 1.00 91.00 413 ALA A C 1
ATOM 3270 O O . ALA A 1 413 ? 12.211 -5.183 -24.576 1.00 91.00 413 ALA A O 1
ATOM 3271 N N . HIS A 1 414 ? 10.088 -5.738 -24.117 1.00 87.81 414 HIS A N 1
ATOM 3272 C CA . HIS A 1 414 ? 9.620 -5.711 -25.507 1.00 87.81 414 HIS A CA 1
ATOM 3273 C C . HIS A 1 414 ? 9.012 -4.351 -25.895 1.00 87.81 414 HIS A C 1
ATOM 3275 O O . HIS A 1 414 ? 8.754 -4.086 -27.064 1.00 87.81 414 HIS A O 1
ATOM 3281 N N . ASN A 1 415 ? 8.768 -3.481 -24.914 1.00 87.12 415 ASN A N 1
ATOM 3282 C CA . ASN A 1 415 ? 8.194 -2.162 -25.131 1.00 87.12 415 ASN A CA 1
ATOM 3283 C C . ASN A 1 415 ? 9.286 -1.155 -25.540 1.00 87.12 415 ASN A C 1
ATOM 3285 O O . ASN A 1 415 ? 10.167 -0.833 -24.743 1.00 87.12 415 ASN A O 1
ATOM 3289 N N . GLU A 1 416 ? 9.213 -0.642 -26.769 1.00 85.75 416 GLU A N 1
ATOM 3290 C CA . GLU A 1 416 ? 10.174 0.332 -27.303 1.00 85.75 416 GLU A CA 1
ATOM 3291 C C . GLU A 1 416 ? 10.180 1.658 -26.532 1.00 85.75 416 GLU A C 1
ATOM 3293 O O . GLU A 1 416 ? 11.260 2.190 -26.278 1.00 85.75 416 GLU A O 1
ATOM 3298 N N . ASP A 1 417 ? 9.021 2.151 -26.074 1.00 84.19 417 ASP A N 1
ATOM 3299 C CA . ASP A 1 417 ? 8.946 3.361 -25.243 1.00 84.19 417 ASP A CA 1
ATOM 3300 C C . ASP A 1 417 ? 9.701 3.173 -23.920 1.00 84.19 417 ASP A C 1
ATOM 3302 O O . ASP A 1 417 ? 10.403 4.081 -23.477 1.00 84.19 417 ASP A O 1
ATOM 3306 N N . LEU A 1 418 ? 9.590 1.989 -23.302 1.00 87.44 418 LEU A N 1
ATOM 3307 C CA . LEU A 1 418 ? 10.314 1.682 -22.066 1.00 87.44 418 LEU A CA 1
ATOM 3308 C C . LEU A 1 418 ? 11.820 1.579 -22.311 1.00 87.44 418 LEU A C 1
ATOM 3310 O O . LEU A 1 418 ? 12.602 2.034 -21.487 1.00 87.44 418 LEU A O 1
ATOM 3314 N N . ARG A 1 419 ? 12.250 0.998 -23.432 1.00 90.19 419 ARG A N 1
ATOM 3315 C CA . ARG A 1 419 ? 13.680 0.903 -23.763 1.00 90.19 419 ARG A CA 1
ATOM 3316 C C . ARG A 1 419 ? 14.281 2.276 -24.059 1.00 90.19 419 ARG A C 1
ATOM 3318 O O . ARG A 1 419 ? 15.408 2.538 -23.657 1.00 90.19 419 ARG A O 1
ATOM 3325 N N . ALA A 1 420 ? 13.523 3.153 -24.715 1.00 88.31 420 ALA A N 1
ATOM 3326 C CA . ALA A 1 420 ? 13.978 4.478 -25.131 1.00 88.31 420 ALA A CA 1
ATOM 3327 C C . ALA A 1 420 ? 14.279 5.438 -23.966 1.00 88.31 420 ALA A C 1
ATOM 3329 O O . ALA A 1 420 ? 14.997 6.415 -24.159 1.00 88.31 420 ALA A O 1
ATOM 3330 N N . VAL A 1 421 ? 13.748 5.183 -22.764 1.00 86.50 421 VAL A N 1
ATOM 3331 C CA . VAL A 1 421 ? 14.020 6.011 -21.573 1.00 86.50 421 VAL A CA 1
ATOM 3332 C C . VAL A 1 421 ? 15.260 5.574 -20.787 1.00 86.50 421 VAL A C 1
ATOM 3334 O O . VAL A 1 421 ? 15.590 6.213 -19.785 1.00 86.50 421 VAL A O 1
ATOM 3337 N N . PHE A 1 422 ? 15.947 4.505 -21.205 1.00 92.56 422 PHE A N 1
ATOM 3338 C CA . PHE A 1 422 ? 17.219 4.101 -20.606 1.00 92.56 422 PHE A CA 1
ATOM 3339 C C . PHE A 1 422 ? 18.382 4.909 -21.178 1.00 92.56 422 PHE A C 1
ATOM 3341 O O . PHE A 1 422 ? 18.444 5.177 -22.375 1.00 92.56 422 PHE A O 1
ATOM 3348 N N . PHE A 1 423 ? 19.335 5.263 -20.320 1.00 92.81 423 PHE A N 1
ATOM 3349 C CA . PHE A 1 423 ? 20.552 5.970 -20.707 1.00 92.81 423 PHE A CA 1
ATOM 3350 C C . PHE A 1 423 ? 21.700 5.664 -19.741 1.00 92.81 423 PHE A C 1
ATOM 3352 O O . PHE A 1 423 ? 21.488 5.227 -18.608 1.00 92.81 423 PHE A O 1
ATOM 3359 N N . THR A 1 424 ? 22.928 5.925 -20.182 1.00 95.56 424 THR A N 1
ATOM 3360 C CA . THR A 1 424 ? 24.125 5.848 -19.339 1.00 95.56 424 THR A CA 1
ATOM 3361 C C . THR A 1 424 ? 24.419 7.226 -18.755 1.00 95.56 424 THR A C 1
ATOM 3363 O O . THR A 1 424 ? 24.550 8.206 -19.486 1.00 95.56 424 THR A O 1
ATOM 3366 N N . SER A 1 425 ? 24.500 7.319 -17.429 1.00 94.69 425 SER A N 1
ATOM 3367 C CA . SER A 1 425 ? 24.868 8.564 -16.742 1.00 94.69 425 SER A CA 1
ATOM 3368 C C . SER A 1 425 ? 26.351 8.919 -16.933 1.00 94.69 425 SER A C 1
ATOM 3370 O O . SER A 1 425 ? 27.158 8.036 -17.231 1.00 94.69 425 SER A O 1
ATOM 3372 N N . PRO A 1 426 ? 26.762 10.175 -16.662 1.00 95.31 426 PRO A N 1
ATOM 3373 C CA . PRO A 1 426 ? 28.178 10.565 -16.660 1.00 95.31 426 PRO A CA 1
ATOM 3374 C C . PRO A 1 426 ? 29.061 9.752 -15.699 1.00 95.31 426 PRO A C 1
ATOM 3376 O O . PRO A 1 426 ? 30.265 9.656 -15.906 1.00 95.31 426 PRO A O 1
ATOM 3379 N N . ALA A 1 427 ? 28.469 9.145 -14.664 1.00 95.94 427 ALA A N 1
ATOM 3380 C CA . ALA A 1 427 ? 29.148 8.249 -13.726 1.00 95.94 427 ALA A CA 1
ATOM 3381 C C . ALA A 1 427 ? 29.209 6.786 -14.212 1.00 95.94 427 ALA A C 1
ATOM 3383 O O . ALA A 1 427 ? 29.562 5.900 -13.439 1.00 95.94 427 ALA A O 1
ATOM 3384 N N . ASN A 1 428 ? 28.851 6.525 -15.473 1.00 96.25 428 ASN A N 1
ATOM 3385 C CA . ASN A 1 428 ? 28.808 5.196 -16.085 1.00 96.25 428 ASN A CA 1
ATOM 3386 C C . ASN A 1 428 ? 27.815 4.218 -15.417 1.00 96.25 428 ASN A C 1
ATOM 3388 O O . ASN A 1 428 ? 28.005 3.005 -15.457 1.00 96.25 428 ASN A O 1
ATOM 3392 N N . ASN A 1 429 ? 26.742 4.745 -14.815 1.00 97.00 429 ASN A N 1
ATOM 3393 C CA . ASN A 1 429 ? 25.627 3.945 -14.295 1.00 97.00 429 ASN A CA 1
ATOM 3394 C C . ASN A 1 429 ? 24.494 3.851 -15.320 1.00 97.00 429 ASN A C 1
ATOM 3396 O O . ASN A 1 429 ? 24.205 4.844 -15.998 1.00 97.00 429 ASN A O 1
ATOM 3400 N N . THR A 1 430 ? 23.802 2.713 -15.357 1.00 96.44 430 THR A N 1
ATOM 3401 C CA . THR A 1 430 ? 22.579 2.533 -16.148 1.00 96.44 430 THR A CA 1
ATOM 3402 C C . THR A 1 430 ? 21.394 3.156 -15.420 1.00 96.44 430 THR A C 1
ATOM 3404 O O . THR A 1 430 ? 21.086 2.798 -14.280 1.00 96.44 430 THR A O 1
ATOM 3407 N N . CYS A 1 431 ? 20.712 4.082 -16.088 1.00 94.06 431 CYS A N 1
ATOM 3408 C CA . CYS A 1 431 ? 19.602 4.848 -15.539 1.00 94.06 431 CYS A CA 1
ATOM 3409 C C . CYS A 1 431 ? 18.365 4.747 -16.424 1.00 94.06 431 CYS A C 1
ATOM 3411 O O . CYS A 1 431 ? 18.468 4.524 -17.629 1.00 94.06 431 CYS A O 1
ATOM 3413 N N . PHE A 1 432 ? 17.195 4.964 -15.831 1.00 91.38 432 PHE A N 1
ATOM 3414 C CA . PHE A 1 432 ? 15.944 5.138 -16.562 1.00 91.38 432 PHE A CA 1
ATOM 3415 C C . PHE A 1 432 ? 15.013 6.095 -15.816 1.00 91.38 432 PHE A C 1
ATOM 3417 O O . PHE A 1 432 ? 15.121 6.282 -14.602 1.00 91.38 432 PHE A O 1
ATOM 3424 N N . PHE A 1 433 ? 14.090 6.718 -16.542 1.00 83.62 433 PHE A N 1
ATOM 3425 C CA . PHE A 1 433 ? 13.106 7.644 -15.980 1.00 83.62 433 PHE A CA 1
ATOM 3426 C C . PHE A 1 433 ? 11.703 7.342 -16.507 1.00 83.62 433 PHE A C 1
ATOM 3428 O O . PHE A 1 433 ? 11.519 6.593 -17.465 1.00 83.62 433 PHE A O 1
ATOM 3435 N N . ALA A 1 434 ? 10.683 7.901 -15.857 1.00 71.44 434 ALA A N 1
ATOM 3436 C CA . ALA A 1 434 ? 9.311 7.747 -16.320 1.00 71.44 434 ALA A CA 1
ATOM 3437 C C . ALA A 1 434 ? 9.028 8.770 -17.425 1.00 71.44 434 ALA A C 1
ATOM 3439 O O . ALA A 1 434 ? 9.265 9.962 -17.240 1.00 71.44 434 ALA A O 1
ATOM 3440 N N . LYS A 1 435 ? 8.424 8.334 -18.534 1.00 62.94 435 LYS A N 1
ATOM 3441 C CA . LYS A 1 435 ? 7.808 9.226 -19.529 1.00 62.94 435 LYS A CA 1
ATOM 3442 C C . LYS A 1 435 ? 6.490 9.762 -18.942 1.00 62.94 435 LYS A C 1
ATOM 3444 O O . LYS A 1 435 ? 5.405 9.315 -19.298 1.00 62.94 435 LYS A O 1
ATOM 3449 N N . CYS A 1 436 ? 6.596 10.620 -17.928 1.00 58.12 436 CYS A N 1
ATOM 3450 C CA . CYS A 1 436 ? 5.507 11.054 -17.053 1.00 58.12 436 CYS A CA 1
ATOM 3451 C C . CYS A 1 436 ? 5.319 12.581 -17.014 1.00 58.12 436 CYS A C 1
ATOM 3453 O O . CYS A 1 436 ? 6.261 13.326 -16.777 1.00 58.12 436 CYS A O 1
ATOM 3455 N N . LEU A 1 437 ? 4.055 13.010 -17.051 1.00 49.50 437 LEU A N 1
ATOM 3456 C CA . LEU A 1 437 ? 3.516 14.363 -16.820 1.00 49.50 437 LEU A CA 1
ATOM 3457 C C . LEU A 1 437 ? 4.261 15.278 -15.821 1.00 49.50 437 LEU A C 1
ATOM 3459 O O . LEU A 1 437 ? 4.392 16.466 -16.091 1.00 49.50 437 LEU A O 1
ATOM 3463 N N . TYR A 1 438 ? 4.714 14.759 -14.674 1.00 48.34 438 TYR A N 1
ATOM 3464 C CA . TYR A 1 438 ? 5.296 15.558 -13.578 1.00 48.34 438 TYR A CA 1
ATOM 3465 C C . TYR A 1 438 ? 6.815 15.362 -13.431 1.00 48.34 438 TYR A C 1
ATOM 3467 O O . TYR A 1 438 ? 7.519 16.195 -12.871 1.00 48.34 438 TYR A O 1
ATOM 3475 N N . VAL A 1 439 ? 7.326 14.241 -13.945 1.00 52.66 439 VAL A N 1
ATOM 3476 C CA . VAL A 1 439 ? 8.656 13.684 -13.647 1.00 52.66 439 VAL A CA 1
ATOM 3477 C C . VAL A 1 439 ? 9.338 13.270 -14.965 1.00 52.66 439 VAL A C 1
ATOM 3479 O O . VAL A 1 439 ? 10.019 12.257 -15.057 1.00 52.66 439 VAL A O 1
ATOM 3482 N N . CYS A 1 440 ? 9.107 14.048 -16.027 1.00 52.78 440 CYS A N 1
ATOM 3483 C CA . CYS A 1 440 ? 9.567 13.780 -17.400 1.00 52.78 440 CYS A CA 1
ATOM 3484 C C . CYS A 1 440 ? 11.023 14.206 -17.659 1.00 52.78 440 CYS A C 1
ATOM 3486 O O . CYS A 1 440 ? 11.458 14.268 -18.807 1.00 52.78 440 CYS A O 1
ATOM 3488 N N . LYS A 1 441 ? 11.763 14.564 -16.610 1.00 58.38 441 LYS A N 1
ATOM 3489 C CA . LYS A 1 441 ? 13.121 15.097 -16.713 1.00 58.38 441 LYS A CA 1
ATOM 3490 C C . LYS A 1 441 ? 14.132 14.085 -16.186 1.00 58.38 441 LYS A C 1
ATOM 3492 O O . LYS A 1 441 ? 13.864 13.379 -15.215 1.00 58.38 441 LYS A O 1
ATOM 3497 N N . THR A 1 442 ? 15.316 14.068 -16.795 1.00 57.59 442 THR A N 1
ATOM 3498 C CA . THR A 1 442 ? 16.455 13.230 -16.383 1.00 57.59 442 THR A CA 1
ATOM 3499 C C . THR A 1 442 ? 16.866 13.458 -14.925 1.00 57.59 442 THR A C 1
ATOM 3501 O O . THR A 1 442 ? 17.401 12.545 -14.307 1.00 57.59 442 THR A O 1
ATOM 3504 N N . GLU A 1 443 ? 16.543 14.623 -14.348 1.00 64.06 443 GLU A N 1
ATOM 3505 C CA . GLU A 1 443 ? 16.744 14.953 -12.925 1.00 64.06 443 GLU A CA 1
ATOM 3506 C C . GLU A 1 443 ? 15.994 14.025 -11.954 1.00 64.06 443 GLU A C 1
ATOM 3508 O O . GLU A 1 443 ? 16.362 13.928 -10.789 1.00 64.06 443 GLU A O 1
ATOM 3513 N N . TYR A 1 444 ? 14.984 13.297 -12.435 1.00 74.19 444 TYR A N 1
ATOM 3514 C CA . TYR A 1 444 ? 14.229 12.324 -11.646 1.00 74.19 444 TYR A CA 1
ATOM 3515 C C . TYR A 1 444 ? 14.448 10.871 -12.086 1.00 74.19 444 TYR A C 1
ATOM 3517 O O . TYR A 1 444 ? 13.648 9.982 -11.756 1.00 74.19 444 TYR A O 1
ATOM 3525 N N . ALA A 1 445 ? 15.492 10.627 -12.877 1.00 85.12 445 ALA A N 1
ATOM 3526 C CA . ALA A 1 445 ? 15.901 9.278 -13.215 1.00 85.12 445 ALA A CA 1
ATOM 3527 C C . ALA A 1 445 ? 16.329 8.516 -11.957 1.00 85.12 445 ALA A C 1
ATOM 3529 O O . ALA A 1 445 ? 16.860 9.081 -11.002 1.00 85.12 445 ALA A O 1
ATOM 3530 N N . VAL A 1 446 ? 16.122 7.205 -11.986 1.00 91.06 446 VAL A N 1
ATOM 3531 C CA . VAL A 1 446 ? 16.726 6.284 -11.023 1.00 91.06 446 VAL A CA 1
ATOM 3532 C C . VAL A 1 446 ? 17.844 5.533 -11.727 1.00 91.06 446 VAL A C 1
ATOM 3534 O O . VAL A 1 446 ? 17.726 5.179 -12.902 1.00 91.06 446 VAL A O 1
ATOM 3537 N N . CYS A 1 447 ? 18.936 5.306 -11.009 1.00 94.12 447 CYS A N 1
ATOM 3538 C CA . CYS A 1 447 ? 20.155 4.722 -11.551 1.00 94.12 447 CYS A CA 1
ATOM 3539 C C . CYS A 1 447 ? 20.582 3.523 -10.716 1.00 94.12 447 CYS A C 1
ATOM 3541 O O . CYS A 1 447 ? 20.468 3.549 -9.491 1.00 94.12 447 CYS A O 1
ATOM 3543 N N . GLY A 1 448 ? 21.101 2.490 -11.376 1.00 95.31 448 GLY A N 1
ATOM 3544 C CA . GLY A 1 448 ? 21.825 1.426 -10.692 1.00 95.31 448 GLY A CA 1
ATOM 3545 C C . GLY A 1 448 ? 23.202 1.882 -10.198 1.00 95.31 448 GLY A C 1
ATOM 3546 O O . GLY A 1 448 ? 23.620 3.022 -10.409 1.00 95.31 448 GLY A O 1
ATOM 3547 N N . SER A 1 449 ? 23.931 0.965 -9.560 1.00 93.94 449 SER A N 1
ATOM 3548 C CA . SER A 1 449 ? 25.348 1.151 -9.216 1.00 93.94 449 SER A CA 1
ATOM 3549 C C . SER A 1 449 ? 26.186 -0.096 -9.563 1.00 93.94 449 SER A C 1
ATOM 3551 O O . SER A 1 449 ? 26.318 -1.000 -8.738 1.00 93.94 449 SER A O 1
ATOM 3553 N N . PRO A 1 450 ? 26.712 -0.207 -10.801 1.00 94.12 450 PRO A N 1
ATOM 3554 C CA . PRO A 1 450 ? 26.296 0.555 -11.984 1.00 94.12 450 PRO A CA 1
ATOM 3555 C C . PRO A 1 450 ? 24.943 0.091 -12.552 1.00 94.12 450 PRO A C 1
ATOM 3557 O O . PRO A 1 450 ? 24.187 0.911 -13.066 1.00 94.12 450 PRO A O 1
ATOM 3560 N N . ASP A 1 451 ? 24.595 -1.192 -12.393 1.00 96.38 451 ASP A N 1
ATOM 3561 C CA . ASP A 1 451 ? 23.371 -1.796 -12.954 1.00 96.38 451 ASP A CA 1
ATOM 3562 C C . ASP A 1 451 ? 22.400 -2.333 -11.896 1.00 96.38 451 ASP A C 1
ATOM 3564 O O . ASP A 1 451 ? 21.255 -2.661 -12.205 1.00 96.38 451 ASP A O 1
ATOM 3568 N N . LEU A 1 452 ? 22.840 -2.478 -10.646 1.00 97.31 452 LEU A N 1
ATOM 3569 C CA . LEU A 1 452 ? 21.981 -2.969 -9.572 1.00 97.31 452 LEU A CA 1
ATOM 3570 C C . LEU A 1 452 ? 21.201 -1.810 -8.962 1.00 97.31 452 LEU A C 1
ATOM 3572 O O . LEU A 1 452 ? 21.801 -0.872 -8.441 1.00 97.31 452 LEU A O 1
ATOM 3576 N N . LEU A 1 453 ? 19.874 -1.907 -9.001 1.00 96.81 453 LEU A N 1
ATOM 3577 C CA . LEU A 1 453 ? 18.957 -0.968 -8.369 1.00 96.81 453 LEU A CA 1
ATOM 3578 C C . LEU A 1 453 ? 18.051 -1.713 -7.397 1.00 96.81 453 LEU A C 1
ATOM 3580 O O . LEU A 1 453 ? 17.415 -2.713 -7.728 1.00 96.81 453 LEU A O 1
ATOM 3584 N N . GLU A 1 454 ? 17.986 -1.205 -6.181 1.00 97.06 454 GLU A N 1
ATOM 3585 C CA . GLU A 1 454 ? 17.076 -1.709 -5.172 1.00 97.06 454 GLU A CA 1
ATOM 3586 C C . GLU A 1 454 ? 15.635 -1.249 -5.431 1.00 97.06 454 GLU A C 1
ATOM 3588 O O . GLU A 1 454 ? 15.395 -0.126 -5.876 1.00 97.06 454 GLU A O 1
ATOM 3593 N N . GLY A 1 455 ? 14.661 -2.100 -5.117 1.00 97.50 455 GLY A N 1
ATOM 3594 C CA . GLY A 1 455 ? 13.263 -1.703 -5.071 1.00 97.50 455 GLY A CA 1
ATOM 3595 C C . GLY A 1 455 ? 12.361 -2.752 -4.436 1.00 97.50 455 GLY A C 1
ATOM 3596 O O . GLY A 1 455 ? 12.795 -3.818 -3.999 1.00 97.50 455 GLY A O 1
ATOM 3597 N N . SER A 1 456 ? 11.076 -2.424 -4.385 1.00 98.31 456 SER A N 1
ATOM 3598 C CA . SER A 1 456 ? 10.028 -3.287 -3.836 1.00 98.31 456 SER A CA 1
ATOM 3599 C C . SER A 1 456 ? 9.293 -3.980 -4.968 1.00 98.31 456 SER A C 1
ATOM 3601 O O . SER A 1 456 ? 9.038 -3.362 -6.001 1.00 98.31 456 SER A O 1
ATOM 3603 N N . LEU A 1 457 ? 8.941 -5.245 -4.763 1.00 98.44 457 LEU A N 1
ATOM 3604 C CA . LEU A 1 457 ? 8.114 -6.051 -5.647 1.00 98.44 457 LEU A CA 1
ATOM 3605 C C . LEU A 1 457 ? 6.809 -6.384 -4.939 1.00 98.44 457 LEU A C 1
ATOM 3607 O O . LEU A 1 457 ? 6.783 -7.231 -4.051 1.00 98.44 457 LEU A O 1
ATOM 3611 N N . SER A 1 458 ? 5.730 -5.709 -5.333 1.00 98.31 458 SER A N 1
ATOM 3612 C CA . SER A 1 458 ? 4.385 -5.994 -4.824 1.00 98.31 458 SER A CA 1
ATOM 3613 C C . SER A 1 458 ? 3.678 -6.993 -5.732 1.00 98.31 458 SER A C 1
ATOM 3615 O O . SER A 1 458 ? 3.577 -6.770 -6.941 1.00 98.31 458 SER A O 1
ATOM 3617 N N . ALA A 1 459 ? 3.165 -8.084 -5.176 1.00 98.38 459 ALA A N 1
ATOM 3618 C CA . ALA A 1 459 ? 2.429 -9.083 -5.936 1.00 98.38 459 ALA A CA 1
ATOM 3619 C C . ALA A 1 459 ? 1.184 -8.468 -6.592 1.00 98.38 459 ALA A C 1
ATOM 3621 O O . ALA A 1 459 ? 0.408 -7.753 -5.954 1.00 98.38 459 ALA A O 1
ATOM 3622 N N . TYR A 1 460 ? 0.961 -8.767 -7.873 1.00 97.56 460 TYR A N 1
ATOM 3623 C CA . TYR A 1 460 ? -0.259 -8.329 -8.546 1.00 97.56 460 TYR A CA 1
ATOM 3624 C C . TYR A 1 460 ? -1.484 -9.039 -7.968 1.00 97.56 460 TYR A C 1
ATOM 3626 O O . TYR A 1 460 ? -1.489 -10.258 -7.791 1.00 97.56 460 TYR A O 1
ATOM 3634 N N . LEU A 1 461 ? -2.565 -8.284 -7.777 1.00 97.62 461 LEU A N 1
ATOM 3635 C CA . LEU A 1 461 ? -3.902 -8.844 -7.587 1.00 97.62 461 LEU A CA 1
ATOM 3636 C C . LEU A 1 461 ? -4.418 -9.488 -8.889 1.00 97.62 461 LEU A C 1
ATOM 3638 O O . LEU A 1 461 ? -3.893 -9.194 -9.973 1.00 97.62 461 LEU A O 1
ATOM 3642 N N . PRO A 1 462 ? -5.466 -10.333 -8.823 1.00 96.25 462 PRO A N 1
ATOM 3643 C CA . PRO A 1 462 ? -6.082 -10.876 -10.025 1.00 96.25 462 PRO A CA 1
ATOM 3644 C C . PRO A 1 462 ? -6.516 -9.766 -10.991 1.00 96.25 462 PRO A C 1
ATOM 3646 O O . PRO A 1 462 ? -6.883 -8.650 -10.595 1.00 96.25 462 PRO A O 1
ATOM 3649 N N . GLY A 1 463 ? -6.457 -10.073 -12.288 1.00 92.62 463 GLY A N 1
ATOM 3650 C CA . GLY A 1 463 ? -6.805 -9.114 -13.335 1.00 92.62 463 GLY A CA 1
ATOM 3651 C C . GLY A 1 463 ? -8.245 -8.611 -13.200 1.00 92.62 463 GLY A C 1
ATOM 3652 O O . GLY A 1 463 ? -9.144 -9.379 -12.859 1.00 92.62 463 GLY A O 1
ATOM 3653 N N . LEU A 1 464 ? -8.473 -7.337 -13.530 1.00 93.44 464 LEU A N 1
ATOM 3654 C CA . LEU A 1 464 ? -9.786 -6.686 -13.411 1.00 93.44 464 LEU A CA 1
ATOM 3655 C C . LEU A 1 464 ? -10.899 -7.387 -14.208 1.00 93.44 464 LEU A C 1
ATOM 3657 O O . LEU A 1 464 ? -12.060 -7.273 -13.843 1.00 93.44 464 LEU A O 1
ATOM 3661 N N . SER A 1 465 ? -10.560 -8.147 -15.257 1.00 92.12 465 SER A N 1
ATOM 3662 C CA . SER A 1 465 ? -11.536 -8.912 -16.044 1.00 92.12 465 SER A CA 1
ATOM 3663 C C . SER A 1 465 ? -12.130 -10.114 -15.303 1.00 92.12 465 SER A C 1
ATOM 3665 O O . SER A 1 465 ? -13.206 -10.565 -15.672 1.00 92.12 465 SER A O 1
ATOM 3667 N N . VAL A 1 466 ? -11.424 -10.669 -14.310 1.00 94.94 466 VAL A N 1
ATOM 3668 C CA . VAL A 1 466 ? -11.908 -11.811 -13.504 1.00 94.94 466 VAL A CA 1
ATOM 3669 C C . VAL A 1 466 ? -12.270 -11.410 -12.083 1.00 94.94 466 VAL A C 1
ATOM 3671 O O . VAL A 1 466 ? -13.192 -11.977 -11.510 1.00 94.94 466 VAL A O 1
ATOM 3674 N N . ALA A 1 467 ? -11.589 -10.407 -11.529 1.00 96.38 467 ALA A N 1
ATOM 3675 C CA . ALA A 1 467 ? -11.914 -9.827 -10.233 1.00 96.38 467 ALA A CA 1
ATOM 3676 C C . ALA A 1 467 ? -12.002 -8.297 -10.348 1.00 96.38 467 ALA A C 1
ATOM 3678 O O . ALA A 1 467 ? -11.029 -7.599 -10.025 1.00 96.38 467 ALA A O 1
ATOM 3679 N N . PRO A 1 468 ? -13.147 -7.765 -10.815 1.00 96.50 468 PRO A N 1
ATOM 3680 C CA . PRO A 1 468 ? -13.389 -6.332 -10.845 1.00 96.50 468 PRO A CA 1
ATOM 3681 C C . PRO A 1 468 ? -13.247 -5.716 -9.452 1.00 96.50 468 PRO A C 1
ATOM 3683 O O . PRO A 1 468 ? -13.619 -6.317 -8.435 1.00 96.50 468 PRO A O 1
ATOM 3686 N N . ARG A 1 469 ? -12.698 -4.504 -9.421 1.00 96.56 469 ARG A N 1
ATOM 3687 C CA . ARG A 1 469 ? -12.536 -3.708 -8.207 1.00 96.56 469 ARG A CA 1
ATOM 3688 C C . ARG A 1 469 ? -13.171 -2.346 -8.402 1.00 96.56 469 ARG A C 1
ATOM 3690 O O . ARG A 1 469 ? -13.110 -1.781 -9.492 1.00 96.56 469 ARG A O 1
ATOM 3697 N N . LEU A 1 470 ? -13.763 -1.832 -7.333 1.00 94.81 470 LEU A N 1
ATOM 3698 C CA . LEU A 1 470 ? -14.303 -0.484 -7.271 1.00 94.81 470 LEU A CA 1
ATOM 3699 C C . LEU A 1 470 ? -13.328 0.400 -6.496 1.00 94.81 470 LEU A C 1
ATOM 3701 O O . LEU A 1 470 ? -13.024 0.106 -5.341 1.00 94.81 470 LEU A O 1
ATOM 3705 N N . SER A 1 471 ? -12.870 1.479 -7.129 1.00 94.19 471 SER A N 1
ATOM 3706 C CA . SER A 1 471 ? -12.121 2.545 -6.462 1.00 94.19 471 SER A CA 1
ATOM 3707 C C . SER A 1 471 ? -13.108 3.559 -5.892 1.00 94.19 471 SER A C 1
ATOM 3709 O O . SER A 1 471 ? -13.910 4.129 -6.634 1.00 94.19 471 SER A O 1
ATOM 3711 N N . VAL A 1 472 ? -13.083 3.753 -4.576 1.00 95.00 472 VAL A N 1
ATOM 3712 C CA . VAL A 1 472 ? -14.015 4.624 -3.855 1.00 95.00 472 VAL A CA 1
ATOM 3713 C C . VAL A 1 472 ? -13.233 5.773 -3.215 1.00 95.00 472 VAL A C 1
ATOM 3715 O O . VAL A 1 472 ? -12.241 5.515 -2.525 1.00 95.00 472 VAL A O 1
ATOM 3718 N N . PRO A 1 473 ? -13.656 7.036 -3.406 1.00 95.31 473 PRO A N 1
ATOM 3719 C CA . PRO A 1 473 ? -13.062 8.169 -2.709 1.00 95.31 473 PRO A CA 1
ATOM 3720 C C . PRO A 1 473 ? -13.186 8.017 -1.190 1.00 95.31 473 PRO A C 1
ATOM 3722 O O . PRO A 1 473 ? -14.256 7.704 -0.664 1.00 95.31 473 PRO A O 1
ATOM 3725 N N . ASN A 1 474 ? -12.092 8.263 -0.477 1.00 97.06 474 ASN A N 1
ATOM 3726 C CA . ASN A 1 474 ? -12.097 8.302 0.979 1.00 97.06 474 ASN A CA 1
ATOM 3727 C C . ASN A 1 474 ? -12.828 9.577 1.453 1.00 97.06 474 ASN A C 1
ATOM 3729 O O . ASN A 1 474 ? -12.434 10.658 1.016 1.00 97.06 474 ASN A O 1
ATOM 3733 N N . PRO A 1 475 ? -13.833 9.509 2.353 1.00 97.81 475 PRO A N 1
ATOM 3734 C CA . PRO A 1 475 ? -14.493 10.708 2.882 1.00 97.81 475 PRO A CA 1
ATOM 3735 C C . PRO A 1 475 ? -13.532 11.686 3.573 1.00 97.81 475 PRO A C 1
ATOM 3737 O O . PRO A 1 475 ? -13.766 12.888 3.555 1.00 97.81 475 PRO A O 1
ATOM 3740 N N . TRP A 1 476 ? -12.424 11.178 4.126 1.00 98.19 476 TRP A N 1
ATOM 3741 C CA . TRP A 1 476 ? -11.342 11.979 4.710 1.00 98.19 476 TRP A CA 1
ATOM 3742 C C . TRP A 1 476 ? -10.176 12.205 3.739 1.00 98.19 476 TRP A C 1
ATOM 3744 O O . TRP A 1 476 ? -9.031 12.392 4.152 1.00 98.19 476 TRP A O 1
ATOM 3754 N N . THR A 1 477 ? -10.432 12.159 2.429 1.00 95.62 477 THR A N 1
ATOM 3755 C CA . THR A 1 477 ? -9.447 12.591 1.433 1.00 95.62 477 THR A CA 1
ATOM 3756 C C . THR A 1 477 ? -9.053 14.043 1.694 1.00 95.62 477 THR A C 1
ATOM 3758 O O . THR A 1 477 ? -9.893 14.858 2.067 1.00 95.62 477 THR A O 1
ATOM 3761 N N . ARG A 1 478 ? -7.780 14.383 1.488 1.00 93.38 478 ARG A N 1
ATOM 3762 C CA . ARG A 1 478 ? -7.278 15.753 1.650 1.00 93.38 478 ARG A CA 1
ATOM 3763 C C . ARG A 1 478 ? -7.516 16.606 0.401 1.00 93.38 478 ARG A C 1
ATOM 3765 O O . ARG A 1 478 ? -7.852 16.093 -0.671 1.00 93.38 478 ARG A O 1
ATOM 3772 N N . SER A 1 479 ? -7.315 17.911 0.545 1.00 87.00 479 SER A N 1
ATOM 3773 C CA . SER A 1 479 ? -7.344 18.905 -0.529 1.00 87.00 479 SER A CA 1
ATOM 3774 C C . SER A 1 479 ? -6.055 18.870 -1.342 1.00 87.00 479 SER A C 1
ATOM 3776 O O . SER A 1 479 ? -5.032 19.413 -0.954 1.00 87.00 479 SER A O 1
ATOM 3778 N N . TYR A 1 480 ? -6.095 18.288 -2.532 1.00 85.19 480 TYR A N 1
ATOM 3779 C CA . TYR A 1 480 ? -4.930 18.219 -3.419 1.00 85.19 480 TYR A CA 1
ATOM 3780 C C . TYR A 1 480 ? -4.640 19.534 -4.150 1.00 85.19 480 TYR A C 1
ATOM 3782 O O . TYR A 1 480 ? -4.540 19.580 -5.372 1.00 85.19 480 TYR A O 1
ATOM 3790 N N . THR A 1 481 ? -4.562 20.609 -3.378 1.00 83.12 481 THR A N 1
ATOM 3791 C CA . THR A 1 481 ? -4.260 21.977 -3.773 1.00 83.12 481 THR A CA 1
ATOM 3792 C C . THR A 1 481 ? -3.451 22.628 -2.650 1.00 83.12 481 THR A C 1
ATOM 3794 O O . THR A 1 481 ? -3.515 22.202 -1.499 1.00 83.12 481 THR A O 1
ATOM 3797 N N . PHE A 1 482 ? -2.679 23.666 -2.967 1.00 80.50 482 PHE A N 1
ATOM 3798 C CA . PHE A 1 482 ? -1.801 24.311 -1.982 1.00 80.50 482 PHE A CA 1
ATOM 3799 C C . PHE A 1 482 ? -2.547 25.109 -0.902 1.00 80.50 482 PHE A C 1
ATOM 3801 O O . PHE A 1 482 ? -2.027 25.279 0.195 1.00 80.50 482 PHE A O 1
ATOM 3808 N N . SER A 1 483 ? -3.751 25.601 -1.202 1.00 83.19 483 SER A N 1
ATOM 3809 C CA . SER A 1 483 ? -4.533 26.476 -0.315 1.00 83.19 483 SER A CA 1
ATOM 3810 C C . SER A 1 483 ? -5.895 25.910 0.088 1.00 83.19 483 SER A C 1
ATOM 3812 O O . SER A 1 483 ? -6.582 26.506 0.915 1.00 83.19 483 SER A O 1
ATOM 3814 N N . GLY A 1 484 ? -6.326 24.796 -0.509 1.00 86.38 484 GLY A N 1
ATOM 3815 C CA . GLY A 1 484 ? -7.632 24.223 -0.212 1.00 86.38 484 GLY A CA 1
ATOM 3816 C C . GLY A 1 484 ? -7.652 23.565 1.159 1.00 86.38 484 GLY A C 1
ATOM 3817 O O . GLY A 1 484 ? -6.661 22.979 1.587 1.00 86.38 484 GLY A O 1
ATOM 3818 N N . GLN A 1 485 ? -8.812 23.588 1.800 1.00 90.31 485 GLN A N 1
ATOM 3819 C CA . GLN A 1 485 ? -9.124 22.764 2.965 1.00 90.31 485 GLN A CA 1
ATOM 3820 C C . GLN A 1 485 ? -10.314 21.869 2.638 1.00 90.31 485 GLN A C 1
ATOM 3822 O O . GLN A 1 485 ? -11.094 22.164 1.727 1.00 90.31 485 GLN A O 1
ATOM 3827 N N . GLN A 1 486 ? -10.436 20.754 3.347 1.00 95.00 486 GLN A N 1
ATOM 3828 C CA . GLN A 1 486 ? -11.570 19.839 3.203 1.00 95.00 486 GLN A CA 1
ATOM 3829 C C . GLN A 1 486 ? -12.569 20.016 4.337 1.00 95.00 486 GLN A C 1
ATOM 3831 O O . GLN A 1 486 ? -12.227 20.481 5.421 1.00 95.00 486 GLN A O 1
ATOM 3836 N N . GLU A 1 487 ? -13.817 19.614 4.102 1.00 95.94 487 GLU A N 1
ATOM 3837 C CA . GLU A 1 487 ? -14.887 19.793 5.085 1.00 95.94 487 GLU A CA 1
ATOM 3838 C C . GLU A 1 487 ? -14.545 19.143 6.434 1.00 95.94 487 GLU A C 1
ATOM 3840 O O . GLU A 1 487 ? -14.741 19.750 7.484 1.00 95.94 487 GLU A O 1
ATOM 3845 N N . TRP A 1 488 ? -13.948 17.949 6.417 1.00 97.44 488 TRP A N 1
ATOM 3846 C CA . TRP A 1 488 ? -13.556 17.233 7.632 1.00 97.44 488 TRP A CA 1
ATOM 3847 C C . TRP A 1 488 ? -12.460 17.935 8.449 1.00 97.44 488 TRP A C 1
ATOM 3849 O O . TRP A 1 488 ? -12.311 17.622 9.630 1.00 97.44 488 TRP A O 1
ATOM 3859 N N . GLU A 1 489 ? -11.696 18.858 7.851 1.00 96.56 489 GLU A N 1
ATOM 3860 C CA . GLU A 1 489 ? -10.640 19.622 8.535 1.00 96.56 489 GLU A CA 1
ATOM 3861 C C . GLU A 1 489 ? -11.223 20.757 9.384 1.00 96.56 489 GLU A C 1
ATOM 3863 O O . GLU A 1 489 ? -10.652 21.112 10.414 1.00 96.56 489 GLU A O 1
ATOM 3868 N N . VAL A 1 490 ? -12.372 21.303 8.973 1.00 96.25 490 VAL A N 1
ATOM 3869 C CA . VAL A 1 490 ? -13.008 22.468 9.608 1.00 96.25 490 VAL A CA 1
ATOM 3870 C C . VAL A 1 490 ? -14.285 22.116 10.377 1.00 96.25 490 VAL A C 1
ATOM 3872 O O . VAL A 1 490 ? -14.658 22.832 11.305 1.00 96.25 490 VAL A O 1
ATOM 3875 N N . ASN A 1 491 ? -14.952 21.011 10.031 1.00 96.81 491 ASN A N 1
ATOM 3876 C CA . ASN A 1 491 ? -16.198 20.566 10.650 1.00 96.81 491 ASN A CA 1
ATOM 3877 C C . ASN A 1 491 ? -15.943 19.442 11.682 1.00 96.81 491 ASN A C 1
ATOM 3879 O O . ASN A 1 491 ? -15.713 18.292 11.296 1.00 96.81 491 ASN A O 1
ATOM 3883 N N . PRO A 1 492 ? -16.051 19.709 13.001 1.00 93.62 492 PRO A N 1
ATOM 3884 C CA . PRO A 1 492 ? -15.847 18.685 14.029 1.00 93.62 492 PRO A CA 1
ATOM 3885 C C . PRO A 1 492 ? -16.938 17.598 14.050 1.00 93.62 492 PRO A C 1
ATOM 3887 O O . PRO A 1 492 ? -16.708 16.530 14.617 1.00 93.62 492 PRO A O 1
ATOM 3890 N N . PHE A 1 493 ? -18.095 17.842 13.424 1.00 96.06 493 PHE A N 1
ATOM 3891 C CA . PHE A 1 493 ? -19.228 16.912 13.319 1.00 96.06 493 PHE A CA 1
ATOM 3892 C C . PHE A 1 493 ? -19.292 16.200 11.959 1.00 96.06 493 PHE A C 1
ATOM 3894 O O . PHE A 1 493 ? -20.284 15.547 11.640 1.00 96.06 493 PHE A O 1
ATOM 3901 N N . PHE A 1 494 ? -18.237 16.292 11.142 1.00 98.25 494 PHE A N 1
ATOM 3902 C CA . PHE A 1 494 ? -18.210 15.701 9.802 1.00 98.25 494 PHE A CA 1
ATOM 3903 C C . PHE A 1 494 ? -18.581 14.209 9.799 1.00 98.25 494 PHE A C 1
ATOM 3905 O O . PHE A 1 494 ? -19.388 13.767 8.978 1.00 98.25 494 PHE A O 1
ATOM 3912 N N . CYS A 1 495 ? -18.068 13.428 10.761 1.00 98.06 495 CYS A N 1
ATOM 3913 C CA . CYS A 1 495 ? -18.379 11.999 10.818 1.00 98.06 495 CYS A CA 1
ATOM 3914 C C . CYS A 1 495 ? -19.871 11.704 11.059 1.00 98.06 495 CYS A C 1
ATOM 3916 O O . CYS A 1 495 ? -20.357 10.673 10.601 1.00 98.06 495 CYS A O 1
ATOM 3918 N N . ASP A 1 496 ? -20.623 12.586 11.718 1.00 97.31 496 ASP A N 1
ATOM 3919 C CA . ASP A 1 496 ? -22.055 12.358 11.948 1.00 97.31 496 ASP A CA 1
ATOM 3920 C C . ASP A 1 496 ? -22.840 12.377 10.630 1.00 97.31 496 ASP A C 1
ATOM 3922 O O . ASP A 1 496 ? -23.765 11.585 10.448 1.00 97.31 496 ASP A O 1
ATOM 3926 N N . SER A 1 497 ? -22.401 13.197 9.669 1.00 97.31 497 SER A N 1
ATOM 3927 C CA . SER A 1 497 ? -22.924 13.182 8.298 1.00 97.31 497 SER A CA 1
ATOM 3928 C C . SER A 1 497 ? -22.475 11.926 7.551 1.00 97.31 497 SER A C 1
ATOM 3930 O O . SER A 1 497 ? -23.285 11.263 6.904 1.00 97.31 497 SER A O 1
ATOM 3932 N N . VAL A 1 498 ? -21.202 11.530 7.691 1.00 97.81 498 VAL A N 1
ATOM 3933 C CA . VAL A 1 498 ? -20.680 10.294 7.078 1.00 97.81 498 VAL A CA 1
ATOM 3934 C C . VAL A 1 498 ? -21.454 9.064 7.545 1.00 97.81 498 VAL A C 1
ATOM 3936 O O . VAL A 1 498 ? -21.832 8.248 6.712 1.00 97.81 498 VAL A O 1
ATOM 3939 N N . LYS A 1 499 ? -21.777 8.959 8.838 1.00 96.75 499 LYS A N 1
ATOM 3940 C CA . LYS A 1 499 ? -22.573 7.859 9.413 1.00 96.75 499 LYS A CA 1
ATOM 3941 C C . LYS A 1 499 ? -23.974 7.724 8.808 1.00 96.75 499 LYS A C 1
ATOM 3943 O O . LYS A 1 499 ? -24.574 6.666 8.947 1.00 96.75 499 LYS A O 1
ATOM 3948 N N . GLN A 1 500 ? -24.501 8.754 8.146 1.00 96.94 500 GLN A N 1
ATOM 3949 C CA . GLN A 1 500 ? -25.811 8.712 7.486 1.00 96.94 500 GLN A CA 1
ATOM 3950 C C . GLN A 1 500 ? -25.714 8.354 5.995 1.00 96.94 500 GLN A C 1
ATOM 3952 O O . GLN A 1 500 ? -26.708 7.950 5.391 1.00 96.94 500 GLN A O 1
ATOM 3957 N N . MET A 1 501 ? -24.526 8.458 5.396 1.00 95.94 501 MET A N 1
ATOM 3958 C CA . MET A 1 501 ? -24.311 8.224 3.970 1.00 95.94 501 MET A CA 1
ATOM 3959 C C . MET A 1 501 ? -24.060 6.747 3.659 1.00 95.94 501 MET A C 1
ATOM 3961 O O . MET A 1 501 ? -23.252 6.088 4.307 1.00 95.94 501 MET A O 1
ATOM 3965 N N . HIS A 1 502 ? -24.686 6.232 2.601 1.00 94.00 502 HIS A N 1
ATOM 3966 C CA . HIS A 1 502 ? -24.311 4.941 2.020 1.00 94.00 502 HIS A CA 1
ATOM 3967 C C . HIS A 1 502 ? -22.921 5.031 1.358 1.00 94.00 502 HIS A C 1
ATOM 3969 O O . HIS A 1 502 ? -22.665 6.018 0.662 1.00 94.00 502 HIS A O 1
ATOM 3975 N N . PRO A 1 503 ? -22.029 4.027 1.494 1.00 94.38 503 PRO A N 1
ATOM 3976 C CA . PRO A 1 503 ? -22.178 2.747 2.211 1.00 94.38 503 PRO A CA 1
ATOM 3977 C C . PRO A 1 503 ? -21.670 2.767 3.670 1.00 94.38 503 PRO A C 1
ATOM 3979 O O . PRO A 1 503 ? -21.402 1.723 4.252 1.00 94.38 503 PRO A O 1
ATOM 3982 N N . TYR A 1 504 ? -21.463 3.938 4.272 1.00 96.38 504 TYR A N 1
ATOM 3983 C CA . TYR A 1 504 ? -20.873 4.093 5.613 1.00 96.38 504 TYR A CA 1
ATOM 3984 C C . TYR A 1 504 ? -21.874 3.920 6.760 1.00 96.38 504 TYR A C 1
ATOM 3986 O O . TYR A 1 504 ? -21.470 3.704 7.901 1.00 96.38 504 TYR A O 1
ATOM 3994 N N . ASN A 1 505 ? -23.163 4.018 6.451 1.00 93.44 505 ASN A N 1
ATOM 3995 C CA . ASN A 1 505 ? -24.278 3.893 7.384 1.00 93.44 505 ASN A CA 1
ATOM 3996 C C . ASN A 1 505 ? -24.645 2.444 7.746 1.00 93.44 505 ASN A C 1
ATOM 3998 O O . ASN A 1 505 ? -25.480 2.228 8.622 1.00 93.44 505 ASN A O 1
ATOM 4002 N N . THR A 1 506 ? -24.058 1.451 7.075 1.00 86.25 506 THR A N 1
ATOM 4003 C CA . THR A 1 506 ? -24.365 0.029 7.271 1.00 86.25 506 THR A CA 1
ATOM 4004 C C . THR A 1 506 ? -23.096 -0.825 7.278 1.00 86.25 506 THR A C 1
ATOM 4006 O O . THR A 1 506 ? -22.037 -0.426 6.785 1.00 86.25 506 THR A O 1
ATOM 4009 N N . GLY A 1 507 ? -23.199 -2.011 7.884 1.00 86.69 507 GLY A N 1
ATOM 4010 C CA . GLY A 1 507 ? -22.135 -3.010 7.867 1.00 86.69 507 GLY A CA 1
ATOM 4011 C C . GLY A 1 507 ? -20.844 -2.581 8.566 1.00 86.69 507 GLY A C 1
ATOM 4012 O O . GLY A 1 507 ? -20.833 -1.809 9.526 1.00 86.69 507 GLY A O 1
ATOM 4013 N N . ASN A 1 508 ? -19.722 -3.103 8.067 1.00 91.50 508 ASN A N 1
ATOM 4014 C CA . ASN A 1 508 ? -18.387 -2.855 8.625 1.00 91.50 508 ASN A CA 1
ATOM 4015 C C . ASN A 1 508 ? -17.612 -1.730 7.927 1.00 91.50 508 ASN A C 1
ATOM 4017 O O . ASN A 1 508 ? -16.448 -1.492 8.257 1.00 91.50 508 ASN A O 1
ATOM 4021 N N . ARG A 1 509 ? -18.216 -1.037 6.955 1.00 95.06 509 ARG A N 1
ATOM 4022 C CA . ARG A 1 509 ? -17.504 -0.113 6.064 1.00 95.06 509 ARG A CA 1
ATOM 4023 C C . ARG A 1 509 ? -16.773 0.998 6.819 1.00 95.06 509 ARG A C 1
ATOM 4025 O O . ARG A 1 509 ? -15.577 1.192 6.602 1.00 95.06 509 ARG A O 1
ATOM 4032 N N . LEU A 1 510 ? -17.463 1.691 7.725 1.00 97.25 510 LEU A N 1
ATOM 4033 C CA . LEU A 1 510 ? -16.870 2.776 8.510 1.00 97.25 510 LEU A CA 1
ATOM 4034 C C . LEU A 1 510 ? -15.806 2.261 9.496 1.00 97.25 510 LEU A C 1
ATOM 4036 O O . LEU A 1 510 ? -14.745 2.866 9.632 1.00 97.25 510 LEU A O 1
ATOM 4040 N N . LEU A 1 511 ? -16.026 1.096 10.114 1.00 97.31 511 LEU A N 1
ATOM 4041 C CA . LEU A 1 511 ? -15.019 0.444 10.961 1.00 97.31 511 LEU A CA 1
ATOM 4042 C C . LEU A 1 511 ? -13.763 0.055 10.169 1.00 97.31 511 LEU A C 1
ATOM 4044 O O . LEU A 1 511 ? -12.653 0.185 10.680 1.00 97.31 511 LEU A O 1
ATOM 4048 N N . ASN A 1 512 ? -13.915 -0.388 8.919 1.00 97.62 512 ASN A N 1
ATOM 4049 C CA . ASN A 1 512 ? -12.780 -0.698 8.056 1.00 97.62 512 ASN A CA 1
ATOM 4050 C C . ASN A 1 512 ? -11.987 0.565 7.677 1.00 97.62 512 ASN A C 1
ATOM 4052 O O . ASN A 1 512 ? -10.762 0.494 7.600 1.00 97.62 512 ASN A O 1
ATOM 4056 N N . ILE A 1 513 ? -12.652 1.715 7.489 1.00 98.38 513 ILE A N 1
ATOM 4057 C CA . ILE A 1 513 ? -11.968 3.010 7.307 1.00 98.38 513 ILE A CA 1
ATOM 4058 C C . ILE A 1 513 ? -11.157 3.372 8.550 1.00 98.38 513 ILE A C 1
ATOM 4060 O O . ILE A 1 513 ? -10.054 3.895 8.428 1.00 98.38 513 ILE A O 1
ATOM 4064 N N . ILE A 1 514 ? -11.666 3.077 9.743 1.00 98.69 514 ILE A N 1
ATOM 4065 C CA . ILE A 1 514 ? -10.951 3.370 10.988 1.00 98.69 514 ILE A CA 1
ATOM 4066 C C . ILE A 1 514 ? -9.728 2.463 11.153 1.00 98.69 514 ILE A C 1
ATOM 4068 O O . ILE A 1 514 ? -8.662 2.968 11.497 1.00 98.69 514 ILE A O 1
ATOM 4072 N N . ASP A 1 515 ? -9.836 1.165 10.842 1.00 98.75 515 ASP A N 1
ATOM 4073 C CA . ASP A 1 515 ? -8.667 0.271 10.771 1.00 98.75 515 ASP A CA 1
ATOM 4074 C C . ASP A 1 515 ? -7.606 0.832 9.798 1.00 98.75 515 ASP A C 1
ATOM 4076 O O . ASP A 1 515 ? -6.425 0.905 10.139 1.00 98.75 515 ASP A O 1
ATOM 4080 N N . MET A 1 516 ? -8.034 1.276 8.608 1.00 98.81 516 MET A N 1
ATOM 4081 C CA . MET A 1 516 ? -7.160 1.862 7.584 1.00 98.81 516 MET A CA 1
ATOM 4082 C C . MET A 1 516 ? -6.529 3.186 8.045 1.00 98.81 516 MET A C 1
ATOM 4084 O O . MET A 1 516 ? -5.342 3.396 7.840 1.00 98.81 516 MET A O 1
ATOM 4088 N N . SER A 1 517 ? -7.276 4.051 8.735 1.00 98.81 517 SER A N 1
ATOM 4089 C CA . SER A 1 517 ? -6.771 5.304 9.320 1.00 98.81 517 SER A CA 1
ATOM 4090 C C . SER A 1 517 ? -5.730 5.055 10.413 1.00 98.81 517 SER A C 1
ATOM 4092 O O . SER A 1 517 ? -4.726 5.762 10.483 1.00 98.81 517 SER A O 1
ATOM 4094 N N . ILE A 1 518 ? -5.928 4.028 11.246 1.00 98.94 518 ILE A N 1
ATOM 4095 C CA . ILE A 1 518 ? -4.934 3.607 12.240 1.00 98.94 518 ILE A CA 1
ATOM 4096 C C . ILE A 1 518 ? -3.668 3.108 11.540 1.00 98.94 518 ILE A C 1
ATOM 4098 O O . ILE A 1 518 ? -2.570 3.511 11.921 1.00 98.94 518 ILE A O 1
ATOM 4102 N N . PHE A 1 519 ? -3.817 2.269 10.513 1.00 98.94 519 PHE A N 1
ATOM 4103 C CA . PHE A 1 519 ? -2.703 1.785 9.699 1.00 98.94 519 PHE A CA 1
ATOM 4104 C C . PHE A 1 519 ? -1.918 2.939 9.060 1.00 98.94 519 PHE A C 1
ATOM 4106 O O . PHE A 1 519 ? -0.710 3.058 9.272 1.00 98.94 519 PHE A O 1
ATOM 4113 N N . ASP A 1 520 ? -2.616 3.833 8.357 1.00 98.88 520 ASP A N 1
ATOM 4114 C CA . ASP A 1 520 ? -2.028 4.991 7.688 1.00 98.88 520 ASP A CA 1
ATOM 4115 C C . ASP A 1 520 ? -1.351 5.933 8.693 1.00 98.88 520 ASP A C 1
ATOM 4117 O O . ASP A 1 520 ? -0.266 6.441 8.419 1.00 98.88 520 ASP A O 1
ATOM 4121 N N . PHE A 1 521 ? -1.912 6.123 9.893 1.00 98.94 521 PHE A N 1
ATOM 4122 C CA . PHE A 1 521 ? -1.280 6.939 10.932 1.00 98.94 521 PHE A CA 1
ATOM 4123 C C . PHE A 1 521 ? 0.008 6.313 11.470 1.00 98.94 521 PHE A C 1
ATOM 4125 O O . PHE A 1 521 ? 0.990 7.026 11.679 1.00 98.94 521 PHE A O 1
ATOM 4132 N N . LEU A 1 522 ? 0.028 4.993 11.690 1.00 98.94 522 LEU A N 1
ATOM 4133 C CA . LEU A 1 522 ? 1.225 4.294 12.164 1.00 98.94 522 LEU A CA 1
ATOM 4134 C C . LEU A 1 522 ? 2.380 4.449 11.169 1.00 98.94 522 LEU A C 1
ATOM 4136 O O . LEU A 1 522 ? 3.504 4.732 11.587 1.00 98.94 522 LEU A O 1
ATOM 4140 N N . ILE A 1 523 ? 2.107 4.354 9.867 1.00 98.81 523 ILE A N 1
ATOM 4141 C CA . ILE A 1 523 ? 3.134 4.549 8.834 1.00 98.81 523 ILE A CA 1
ATOM 4142 C C . ILE A 1 523 ? 3.361 6.029 8.489 1.00 98.81 523 ILE A C 1
ATOM 4144 O O . ILE A 1 523 ? 4.415 6.371 7.968 1.00 98.81 523 ILE A O 1
ATOM 4148 N N . GLY A 1 524 ? 2.436 6.930 8.826 1.00 98.44 524 GLY A N 1
ATOM 4149 C CA . GLY A 1 524 ? 2.496 8.350 8.467 1.00 98.44 524 GLY A CA 1
ATOM 4150 C C . GLY A 1 524 ? 2.083 8.641 7.018 1.00 98.44 524 GLY A C 1
ATOM 4151 O O . GLY A 1 524 ? 2.557 9.609 6.437 1.00 98.44 524 GLY A O 1
ATOM 4152 N N . ASN A 1 525 ? 1.228 7.806 6.423 1.00 97.94 525 ASN A N 1
ATOM 4153 C CA . ASN A 1 525 ? 0.746 7.974 5.054 1.00 97.94 525 ASN A CA 1
ATOM 4154 C C . ASN A 1 525 ? -0.440 8.949 5.006 1.00 97.94 525 ASN A C 1
ATOM 4156 O O . ASN A 1 525 ? -1.536 8.655 5.479 1.00 97.94 525 ASN A O 1
ATOM 4160 N N . MET A 1 526 ? -0.223 10.115 4.403 1.00 95.56 526 MET A N 1
ATOM 4161 C CA . MET A 1 526 ? -1.243 11.157 4.249 1.00 95.56 526 MET A CA 1
ATOM 4162 C C . MET A 1 526 ? -2.017 11.076 2.926 1.00 95.56 526 MET A C 1
ATOM 4164 O O . MET A 1 526 ? -2.978 11.825 2.758 1.00 95.56 526 MET A O 1
ATOM 4168 N N . ASP A 1 527 ? -1.616 10.206 1.993 1.00 94.38 527 ASP A N 1
ATOM 4169 C CA . ASP A 1 527 ? -2.100 10.211 0.604 1.00 94.38 527 ASP A CA 1
ATOM 4170 C C . ASP A 1 527 ? -3.187 9.158 0.323 1.00 94.38 527 ASP A C 1
ATOM 4172 O O . ASP A 1 527 ? -3.367 8.705 -0.805 1.00 94.38 527 ASP A O 1
ATOM 4176 N N . ARG A 1 528 ? -3.963 8.764 1.341 1.00 96.00 528 ARG A N 1
ATOM 4177 C CA . ARG A 1 528 ? -5.102 7.842 1.190 1.00 96.00 528 ARG A CA 1
ATOM 4178 C C . ARG A 1 528 ? -6.334 8.546 0.606 1.00 96.00 528 ARG A C 1
ATOM 4180 O O . ARG A 1 528 ? -7.358 8.691 1.275 1.00 96.00 528 ARG A O 1
ATOM 4187 N N . HIS A 1 529 ? -6.259 8.990 -0.649 1.00 94.06 529 HIS A N 1
ATOM 4188 C CA . HIS A 1 529 ? -7.391 9.652 -1.317 1.00 94.06 529 HIS A CA 1
ATOM 4189 C C . HIS A 1 529 ? -8.506 8.693 -1.718 1.00 94.06 529 HIS A C 1
ATOM 4191 O O . HIS A 1 529 ? -9.660 9.103 -1.822 1.00 94.06 529 HIS A O 1
ATOM 4197 N N . HIS A 1 530 ? -8.169 7.452 -2.051 1.00 94.81 530 HIS A N 1
ATOM 4198 C CA . HIS A 1 530 ? -9.113 6.419 -2.463 1.00 94.81 530 HIS A CA 1
ATOM 4199 C C . HIS A 1 530 ? -8.729 5.107 -1.782 1.00 94.81 530 HIS A C 1
ATOM 4201 O O . HIS A 1 530 ? -7.587 4.915 -1.358 1.00 94.81 530 HIS A O 1
ATOM 4207 N N . TYR A 1 531 ? -9.692 4.205 -1.700 1.00 96.50 531 TYR A N 1
ATOM 4208 C CA . TYR A 1 531 ? -9.469 2.811 -1.352 1.00 96.50 531 TYR A CA 1
ATOM 4209 C C . TYR A 1 531 ? -10.165 1.928 -2.386 1.00 96.50 531 TYR A C 1
ATOM 4211 O O . TYR A 1 531 ? -11.127 2.349 -3.032 1.00 96.50 531 TYR A O 1
ATOM 4219 N N . GLU A 1 532 ? -9.691 0.696 -2.547 1.00 96.81 532 GLU A N 1
ATOM 4220 C CA . GLU A 1 532 ? -10.316 -0.271 -3.449 1.00 96.81 532 GLU A CA 1
ATOM 4221 C C . GLU A 1 532 ? -11.052 -1.362 -2.677 1.00 96.81 532 GLU A C 1
ATOM 4223 O O . GLU A 1 532 ? -10.648 -1.758 -1.583 1.00 96.81 532 GLU A O 1
ATOM 4228 N N . VAL A 1 533 ? -12.118 -1.884 -3.281 1.00 96.81 533 VAL A N 1
ATOM 4229 C CA . VAL A 1 533 ? -12.802 -3.101 -2.831 1.00 96.81 533 VAL A CA 1
ATOM 4230 C C . VAL A 1 533 ? -13.086 -4.032 -3.992 1.00 96.81 533 VAL A C 1
ATOM 4232 O O . VAL A 1 533 ? -13.314 -3.587 -5.115 1.00 96.81 533 VAL A O 1
ATOM 4235 N N . PHE A 1 534 ? -13.119 -5.336 -3.726 1.00 97.88 534 PHE A N 1
ATOM 4236 C CA . PHE A 1 534 ? -13.596 -6.304 -4.708 1.00 97.88 534 PHE A CA 1
ATOM 4237 C C . PHE A 1 534 ? -15.105 -6.173 -4.886 1.00 97.88 534 PHE A C 1
ATOM 4239 O O . PHE A 1 534 ? -15.862 -6.364 -3.934 1.00 97.88 534 PHE A O 1
ATOM 4246 N N . THR A 1 535 ? -15.547 -5.921 -6.119 1.00 96.69 535 THR A N 1
ATOM 4247 C CA . THR A 1 535 ? -16.970 -5.730 -6.439 1.00 96.69 535 THR A CA 1
ATOM 4248 C C . THR A 1 535 ? -17.813 -6.934 -6.016 1.00 96.69 535 THR A C 1
ATOM 4250 O O . THR A 1 535 ? -18.929 -6.762 -5.539 1.00 96.69 535 THR A O 1
ATOM 4253 N N . LYS A 1 536 ? -17.256 -8.151 -6.109 1.00 96.62 536 LYS A N 1
ATOM 4254 C CA . LYS A 1 536 ? -17.931 -9.399 -5.724 1.00 96.62 536 LYS A CA 1
ATOM 4255 C C . LYS A 1 536 ? -18.429 -9.408 -4.273 1.00 96.62 536 LYS A C 1
ATOM 4257 O O . LYS A 1 536 ? -19.466 -10.000 -4.001 1.00 96.62 536 LYS A O 1
ATOM 4262 N N . PHE A 1 537 ? -17.700 -8.781 -3.349 1.00 95.38 537 PHE A N 1
ATOM 4263 C CA . PHE A 1 537 ? -18.042 -8.807 -1.923 1.00 95.38 537 PHE A CA 1
ATOM 4264 C C . PHE A 1 537 ? -18.979 -7.672 -1.491 1.00 95.38 537 PHE A C 1
ATOM 4266 O O . PHE A 1 537 ? -19.424 -7.668 -0.341 1.00 95.38 537 PHE A O 1
ATOM 4273 N N . GLY A 1 538 ? -19.294 -6.740 -2.397 1.00 92.50 538 GLY A N 1
ATOM 4274 C CA . GLY A 1 538 ? -20.172 -5.603 -2.127 1.00 92.50 538 GLY A CA 1
ATOM 4275 C C . GLY A 1 538 ? -19.687 -4.724 -0.970 1.00 92.50 538 GLY A C 1
ATOM 4276 O O . GLY A 1 538 ? -18.487 -4.612 -0.696 1.00 92.50 538 GLY A O 1
ATOM 4277 N N . ASP A 1 539 ? -20.637 -4.110 -0.265 1.00 91.44 539 ASP A N 1
ATOM 4278 C CA . ASP A 1 539 ? -20.351 -3.141 0.801 1.00 91.44 539 ASP A CA 1
ATOM 4279 C C . ASP A 1 539 ? -19.706 -3.767 2.045 1.00 91.44 539 ASP A C 1
ATOM 4281 O O . ASP A 1 539 ? -18.944 -3.103 2.751 1.00 91.44 539 ASP A O 1
ATOM 4285 N N . GLU A 1 540 ? -19.905 -5.068 2.239 1.00 89.00 540 GLU A N 1
ATOM 4286 C CA . GLU A 1 540 ? -19.350 -5.852 3.347 1.00 89.00 540 GLU A CA 1
ATOM 4287 C C . GLU A 1 540 ? -17.927 -6.375 3.093 1.00 89.00 540 GLU A C 1
ATOM 4289 O O . GLU A 1 540 ? -17.332 -7.006 3.967 1.00 89.00 540 GLU A O 1
ATOM 4294 N N . GLY A 1 541 ? -17.370 -6.151 1.899 1.00 91.94 541 GLY A N 1
ATOM 4295 C CA . GLY A 1 541 ? -15.978 -6.481 1.605 1.00 91.94 541 GLY A CA 1
ATOM 4296 C C . GLY A 1 541 ? -14.989 -5.647 2.429 1.00 91.94 541 GLY A C 1
ATOM 4297 O O . GLY A 1 541 ? -15.238 -4.484 2.761 1.00 91.94 541 GLY A O 1
ATOM 4298 N N . PHE A 1 542 ? -13.830 -6.231 2.738 1.00 95.38 542 PHE A N 1
ATOM 4299 C CA . PHE A 1 542 ? -12.717 -5.495 3.340 1.00 95.38 542 PHE A CA 1
ATOM 4300 C C . PHE A 1 542 ? -12.107 -4.476 2.356 1.00 95.38 542 PHE A C 1
ATOM 4302 O O . PHE A 1 542 ? -12.266 -4.592 1.139 1.00 95.38 542 PHE A O 1
ATOM 4309 N N . LEU A 1 543 ? -11.403 -3.473 2.891 1.00 98.00 543 LEU A N 1
ATOM 4310 C CA . LEU A 1 543 ? -10.718 -2.448 2.092 1.00 98.00 543 LEU A CA 1
ATOM 4311 C C . LEU A 1 543 ? -9.317 -2.914 1.719 1.00 98.00 543 LEU A C 1
ATOM 4313 O O . LEU A 1 543 ? -8.577 -3.353 2.593 1.00 98.00 543 LEU A O 1
ATOM 4317 N N . LEU A 1 544 ? -8.931 -2.773 0.457 1.00 98.44 544 LEU A N 1
ATOM 4318 C CA . LEU A 1 544 ? -7.566 -3.034 0.014 1.00 98.44 544 LEU A CA 1
ATOM 4319 C C . LEU A 1 544 ? -6.659 -1.859 0.392 1.00 98.44 544 LEU A C 1
ATOM 4321 O O . LEU A 1 544 ? -6.920 -0.713 0.018 1.00 98.44 544 LEU A O 1
ATOM 4325 N N . HIS A 1 545 ? -5.574 -2.153 1.103 1.00 98.44 545 HIS A N 1
ATOM 4326 C CA . HIS A 1 545 ? -4.558 -1.178 1.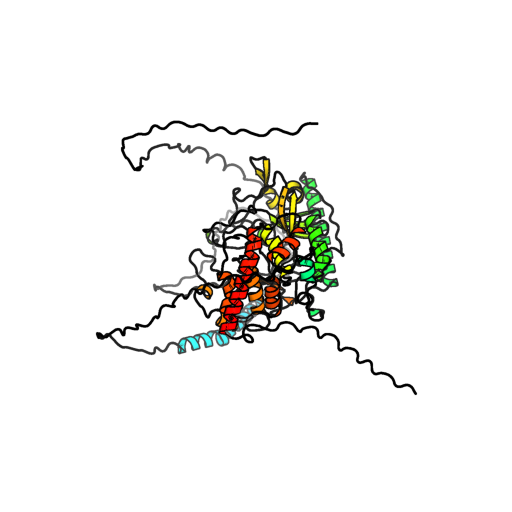501 1.00 98.44 545 HIS A CA 1
ATOM 4327 C C . HIS A 1 545 ? -3.450 -1.124 0.427 1.00 98.44 545 HIS A C 1
ATOM 4329 O O . HIS A 1 545 ? -2.363 -1.673 0.600 1.00 98.44 545 HIS A O 1
ATOM 4335 N N . LEU A 1 546 ? -3.747 -0.524 -0.732 1.00 96.62 546 LEU A N 1
ATOM 4336 C CA . LEU A 1 546 ? -2.810 -0.400 -1.867 1.00 96.62 546 LEU A CA 1
ATOM 4337 C C . LEU A 1 546 ? -2.000 0.904 -1.810 1.00 96.62 546 LEU A C 1
ATOM 4339 O O . LEU A 1 546 ? -2.392 1.823 -1.113 1.00 96.62 546 LEU A O 1
ATOM 4343 N N . ASP A 1 547 ? -0.903 1.016 -2.558 1.00 92.94 547 ASP A N 1
ATOM 4344 C CA . ASP A 1 547 ? -0.122 2.259 -2.693 1.00 92.94 547 ASP A CA 1
ATOM 4345 C C . ASP A 1 547 ? 0.307 2.893 -1.356 1.00 92.94 547 ASP A C 1
ATOM 4347 O O . ASP A 1 547 ? -0.033 4.029 -1.022 1.00 92.94 547 ASP A O 1
ATOM 4351 N N . ASN A 1 548 ? 1.100 2.150 -0.582 1.00 97.62 548 ASN A N 1
ATOM 4352 C CA . ASN A 1 548 ? 1.575 2.582 0.737 1.00 97.62 548 ASN A CA 1
ATOM 4353 C C . ASN A 1 548 ? 2.940 3.285 0.676 1.00 97.62 548 ASN A C 1
ATOM 4355 O O . ASN A 1 548 ? 3.504 3.657 1.704 1.00 97.62 548 ASN A O 1
ATOM 4359 N N . ALA A 1 549 ? 3.473 3.491 -0.529 1.00 94.88 549 ALA A N 1
ATOM 4360 C CA . ALA A 1 549 ? 4.809 4.022 -0.772 1.00 94.88 549 ALA A CA 1
ATOM 4361 C C . ALA A 1 549 ? 5.072 5.449 -0.238 1.00 94.88 549 ALA A C 1
ATOM 4363 O O . ALA A 1 549 ? 6.229 5.856 -0.202 1.00 94.88 549 ALA A O 1
ATOM 4364 N N . ARG A 1 550 ? 4.047 6.209 0.175 1.00 94.50 550 ARG A N 1
ATOM 4365 C CA . ARG A 1 550 ? 4.198 7.516 0.856 1.00 94.50 550 ARG A CA 1
ATOM 4366 C C . ARG A 1 550 ? 4.186 7.416 2.391 1.00 94.50 550 ARG A C 1
ATOM 4368 O O . ARG A 1 550 ? 4.168 8.425 3.087 1.00 94.50 550 ARG A O 1
ATOM 4375 N N . GLY A 1 551 ? 4.168 6.202 2.939 1.00 97.12 551 GLY A N 1
ATOM 4376 C CA . GLY A 1 551 ? 4.450 5.967 4.353 1.00 97.12 551 GLY A CA 1
ATOM 4377 C C . GLY A 1 551 ? 5.940 6.121 4.668 1.00 97.12 551 GLY A C 1
ATOM 4378 O O . GLY A 1 551 ? 6.775 6.198 3.774 1.00 97.12 551 GLY A O 1
ATOM 4379 N N . PHE A 1 552 ? 6.277 6.139 5.955 1.00 98.19 552 PHE A N 1
ATOM 4380 C CA . PHE A 1 552 ? 7.647 6.164 6.476 1.00 98.19 552 PHE A CA 1
ATOM 4381 C C . PHE A 1 552 ? 8.534 7.267 5.867 1.00 98.19 552 PHE A C 1
ATOM 4383 O O . PHE A 1 552 ? 9.733 7.081 5.716 1.00 98.19 552 PHE A O 1
ATOM 4390 N N . GLY A 1 553 ? 7.952 8.4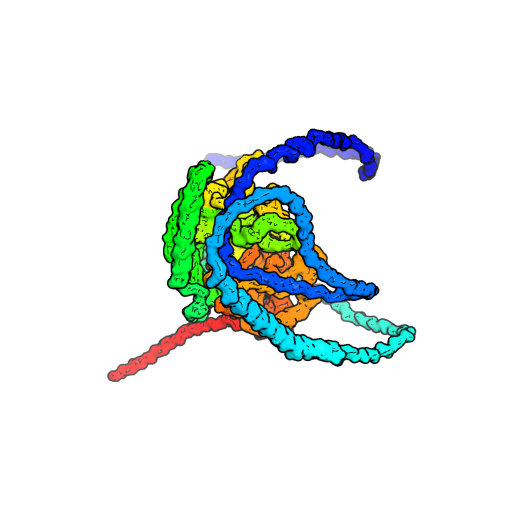23 5.528 1.00 96.44 553 GLY A N 1
ATOM 4391 C CA . GLY A 1 553 ? 8.710 9.586 5.056 1.00 96.44 553 GLY A CA 1
ATOM 4392 C C . GLY A 1 553 ? 9.290 10.442 6.176 1.00 96.44 553 GLY A C 1
ATOM 4393 O O . GLY A 1 553 ? 10.332 11.053 5.996 1.00 96.44 553 GLY A O 1
ATOM 4394 N N . LYS A 1 554 ? 8.645 10.469 7.346 1.00 97.62 554 LYS A N 1
ATOM 4395 C CA . LYS A 1 554 ? 9.106 11.222 8.520 1.00 97.62 554 LYS A CA 1
ATOM 4396 C C . LYS A 1 554 ? 9.041 10.332 9.755 1.00 97.62 554 LYS A C 1
ATOM 4398 O O . LYS A 1 554 ? 7.972 9.797 10.050 1.00 97.62 554 LYS A O 1
ATOM 4403 N N . HIS A 1 555 ? 10.146 10.126 10.464 1.00 98.12 555 HIS A N 1
ATOM 4404 C CA . HIS A 1 555 ? 10.174 9.437 11.761 1.00 98.12 555 HIS A CA 1
ATOM 4405 C C . HIS A 1 555 ? 10.119 10.408 12.940 1.00 98.12 555 HIS A C 1
ATOM 4407 O O . HIS A 1 555 ? 9.697 10.017 14.032 1.00 98.12 555 HIS A O 1
ATOM 4413 N N . SER A 1 556 ? 10.542 11.660 12.750 1.00 98.19 556 SER A N 1
ATOM 4414 C CA . SER A 1 556 ? 10.543 12.695 13.792 1.00 98.19 556 SER A CA 1
ATOM 4415 C C . SER A 1 556 ? 9.173 13.367 13.967 1.00 98.19 556 SER A C 1
ATOM 4417 O O . SER A 1 556 ? 8.864 13.850 15.056 1.00 98.19 556 SER A O 1
ATOM 4419 N N . HIS A 1 557 ? 8.306 13.300 12.950 1.00 98.25 557 HIS A N 1
ATOM 4420 C CA . HIS A 1 557 ? 6.947 13.861 12.959 1.00 98.25 557 HIS A CA 1
ATOM 4421 C C . HIS A 1 557 ? 5.853 12.788 13.071 1.00 98.25 557 HIS A C 1
ATOM 4423 O O . HIS A 1 557 ? 5.985 11.682 12.544 1.00 98.25 557 HIS A O 1
ATOM 4429 N N . ASP A 1 558 ? 4.736 13.127 13.722 1.00 98.56 558 ASP A N 1
ATOM 4430 C CA . ASP A 1 558 ? 3.530 12.291 13.774 1.00 98.56 558 ASP A CA 1
ATOM 4431 C C . ASP A 1 558 ? 2.309 13.108 13.344 1.00 98.56 558 ASP A C 1
ATOM 4433 O O . ASP A 1 558 ? 1.802 13.934 14.108 1.00 98.56 558 ASP A O 1
ATOM 4437 N N . GLU A 1 559 ? 1.795 12.830 12.150 1.00 98.00 559 GLU A N 1
ATOM 4438 C CA . GLU A 1 559 ? 0.698 13.594 11.563 1.00 98.00 559 GLU A CA 1
ATOM 4439 C C . GLU A 1 559 ? -0.667 13.201 12.152 1.00 98.00 559 GLU A C 1
ATOM 4441 O O . GLU A 1 559 ? -1.330 12.264 11.701 1.00 98.00 559 GLU A O 1
ATOM 4446 N N . LEU A 1 560 ? -1.105 13.922 13.188 1.00 98.25 560 LEU A N 1
ATOM 4447 C CA . LEU A 1 560 ? -2.341 13.619 13.920 1.00 98.25 560 LEU A CA 1
ATOM 4448 C C . LEU A 1 560 ? -3.606 13.734 13.066 1.00 98.25 560 LEU A C 1
ATOM 4450 O O . LEU A 1 560 ? -4.591 13.064 13.382 1.00 98.25 560 LEU A O 1
ATOM 4454 N N . SER A 1 561 ? -3.597 14.533 11.994 1.00 97.81 561 SER A N 1
ATOM 4455 C CA . SER A 1 561 ? -4.774 14.671 11.127 1.00 97.81 561 SER A CA 1
ATOM 4456 C C . SER A 1 561 ? -5.144 13.362 10.412 1.00 97.81 561 SER A C 1
ATOM 4458 O O . SER A 1 561 ? -6.312 13.169 10.091 1.00 97.81 561 SER A O 1
ATOM 4460 N N . ILE A 1 562 ? -4.216 12.402 10.261 1.00 98.75 562 ILE A N 1
ATOM 4461 C CA . ILE A 1 562 ? -4.530 11.064 9.718 1.00 98.75 562 ILE A CA 1
ATOM 4462 C C . ILE A 1 562 ? -5.504 10.293 10.632 1.00 98.75 562 ILE A C 1
ATOM 4464 O O . ILE A 1 562 ? -6.305 9.497 10.144 1.00 98.75 562 ILE A O 1
ATOM 4468 N N . LEU A 1 563 ? -5.497 10.556 11.948 1.00 98.44 563 LEU A N 1
ATOM 4469 C CA . LEU A 1 563 ? -6.431 9.956 12.916 1.00 98.44 563 LEU A CA 1
ATOM 4470 C C . LEU A 1 563 ? -7.793 10.663 12.991 1.00 98.44 563 LEU A C 1
ATOM 4472 O O . LEU A 1 563 ? -8.588 10.329 13.874 1.00 98.44 563 LEU A O 1
ATOM 4476 N N . ALA A 1 564 ? -8.087 11.629 12.113 1.00 98.44 564 ALA A N 1
ATOM 4477 C CA . ALA A 1 564 ? -9.385 12.305 12.082 1.00 98.44 564 ALA A CA 1
ATOM 4478 C C . ALA A 1 564 ? -10.587 11.333 12.024 1.00 98.44 564 ALA A C 1
ATOM 4480 O O . ALA A 1 564 ? -11.491 11.505 12.842 1.00 98.44 564 ALA A O 1
ATOM 4481 N N . PRO A 1 565 ? -10.595 10.259 11.201 1.00 98.56 565 PRO A N 1
ATOM 4482 C CA . PRO A 1 565 ? -11.683 9.278 11.215 1.00 98.56 565 PRO A CA 1
ATOM 4483 C C . PRO A 1 565 ? -11.909 8.654 12.600 1.00 98.56 565 PRO A C 1
ATOM 4485 O O . PRO A 1 565 ? -13.035 8.614 13.092 1.00 98.56 565 PRO A O 1
ATOM 4488 N N . LEU A 1 566 ? -10.842 8.221 13.284 1.00 98.56 566 LEU A N 1
ATOM 4489 C CA . LEU A 1 566 ? -10.946 7.638 14.626 1.00 98.56 566 LEU A CA 1
ATOM 4490 C C . LEU A 1 566 ? -11.446 8.662 15.656 1.00 98.56 566 LEU A C 1
ATOM 4492 O O . LEU A 1 566 ? -12.300 8.342 16.483 1.00 98.56 566 LEU 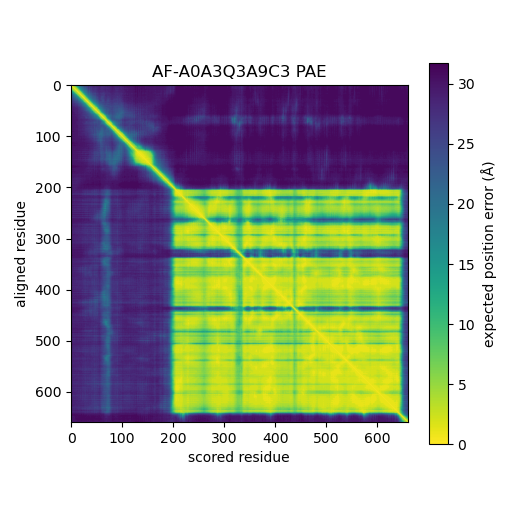A O 1
ATOM 4496 N N . SER A 1 567 ? -10.901 9.880 15.637 1.00 97.81 567 SER A N 1
ATOM 4497 C CA . SER A 1 567 ? -11.191 10.899 16.651 1.00 97.81 567 SER A CA 1
ATOM 4498 C C . SER A 1 567 ? -12.572 11.542 16.488 1.00 97.81 567 SER A C 1
ATOM 4500 O O . SER A 1 567 ? -13.209 11.849 17.498 1.00 97.81 567 SER A O 1
ATOM 4502 N N . GLN A 1 568 ? -13.052 11.697 15.251 1.00 98.25 568 GLN A N 1
ATOM 4503 C CA . GLN A 1 568 ? -14.381 12.230 14.946 1.00 98.25 568 GLN A CA 1
ATOM 4504 C C . GLN A 1 568 ? -15.461 11.165 15.142 1.00 98.25 568 GLN A C 1
ATOM 4506 O O . GLN A 1 568 ? -16.433 11.399 15.858 1.00 98.25 568 GLN A O 1
ATOM 4511 N N . CYS A 1 569 ? -15.284 9.971 14.566 1.00 98.19 569 CYS A N 1
ATOM 4512 C CA . CYS A 1 569 ? -16.305 8.925 14.628 1.00 98.19 569 CYS A CA 1
ATOM 4513 C C . CYS A 1 569 ? -16.397 8.251 15.996 1.00 98.19 569 CYS A C 1
ATOM 4515 O O . CYS A 1 569 ? -17.474 7.765 16.351 1.00 98.19 569 CYS A O 1
ATOM 4517 N N . CYS A 1 570 ? -15.281 8.226 16.738 1.00 98.06 570 CYS A N 1
ATOM 4518 C CA . CYS A 1 570 ? -15.129 7.590 18.043 1.00 98.06 570 CYS A CA 1
ATOM 4519 C C . CYS A 1 570 ? -15.694 6.167 18.104 1.00 98.06 570 CYS A C 1
ATOM 4521 O O . CYS A 1 570 ? -16.420 5.819 19.026 1.00 98.06 570 CYS A O 1
ATOM 4523 N N . MET A 1 571 ? -15.320 5.334 17.139 1.00 97.25 571 MET A N 1
ATOM 4524 C CA . MET A 1 571 ? -15.651 3.911 17.130 1.00 97.25 571 MET A CA 1
ATOM 4525 C C . MET A 1 571 ? -14.425 3.091 16.723 1.00 97.25 571 MET A C 1
ATOM 4527 O O . MET A 1 571 ? -13.544 3.599 16.039 1.00 97.25 571 MET A O 1
ATOM 4531 N N . ILE A 1 572 ? -14.316 1.846 17.176 1.00 98.44 572 ILE A N 1
ATOM 4532 C CA . ILE A 1 572 ? -13.207 0.946 16.841 1.00 98.44 572 ILE A CA 1
ATOM 4533 C C . ILE A 1 572 ? -13.644 -0.508 17.009 1.00 98.44 572 ILE A C 1
ATOM 4535 O O . ILE A 1 572 ? -14.415 -0.841 17.913 1.00 98.44 572 ILE A O 1
ATOM 4539 N N . LYS A 1 573 ? -13.110 -1.397 16.169 1.00 97.50 573 LYS A N 1
ATOM 4540 C CA . LYS A 1 573 ? -13.285 -2.839 16.347 1.00 97.50 573 LYS A CA 1
ATOM 4541 C C . LYS A 1 573 ? -12.613 -3.322 17.622 1.00 97.50 573 LYS A C 1
ATOM 4543 O O . LYS A 1 573 ? -11.489 -2.930 17.956 1.00 97.50 573 LYS A O 1
ATOM 4548 N N . ARG A 1 574 ? -13.280 -4.238 18.317 1.00 96.88 574 ARG A N 1
ATOM 4549 C CA . ARG A 1 574 ? -12.734 -4.873 19.511 1.00 96.88 574 ARG A CA 1
ATOM 4550 C C . ARG A 1 574 ? -11.483 -5.684 19.181 1.00 96.88 574 ARG A C 1
ATOM 4552 O O . ARG A 1 574 ? -10.544 -5.635 19.972 1.00 96.88 574 ARG A O 1
ATOM 4559 N N . SER A 1 575 ? -11.458 -6.408 18.058 1.00 95.69 575 SER A N 1
ATOM 4560 C CA . SER A 1 575 ? -10.278 -7.184 17.632 1.00 95.69 575 SER A CA 1
ATOM 4561 C C . SER A 1 575 ? -9.057 -6.276 17.471 1.00 95.69 575 SER A C 1
ATOM 4563 O O . SER A 1 575 ? -8.040 -6.496 18.133 1.00 95.69 575 SER A O 1
ATOM 4565 N N . THR A 1 576 ? -9.203 -5.192 16.702 1.00 98.00 576 THR A N 1
ATOM 4566 C CA . THR A 1 576 ? -8.169 -4.182 16.460 1.00 98.00 576 THR A CA 1
ATOM 4567 C C . THR A 1 576 ? -7.674 -3.586 17.773 1.00 98.00 576 THR A C 1
ATOM 4569 O O . THR A 1 576 ? -6.476 -3.616 18.046 1.00 98.00 576 THR A O 1
ATOM 4572 N N . LEU A 1 577 ? -8.571 -3.115 18.647 1.00 98.56 577 LEU A N 1
ATOM 4573 C CA . LEU A 1 577 ? -8.168 -2.518 19.923 1.00 98.56 577 LEU A CA 1
ATOM 4574 C C . LEU A 1 577 ? -7.375 -3.490 20.811 1.00 98.56 577 LEU A C 1
ATOM 4576 O O . LEU A 1 577 ? -6.378 -3.091 21.410 1.00 98.56 577 LEU A O 1
ATOM 4580 N N . LEU A 1 578 ? -7.798 -4.754 20.902 1.00 98.25 578 LEU A N 1
ATOM 4581 C CA . LEU A 1 578 ? -7.106 -5.756 21.717 1.00 98.25 578 LEU A CA 1
ATOM 4582 C C . LEU A 1 578 ? -5.702 -6.061 21.180 1.00 98.25 578 LEU A C 1
ATOM 4584 O O . LEU A 1 578 ? -4.769 -6.189 21.972 1.00 98.25 578 LEU A O 1
ATOM 4588 N N . ARG A 1 579 ? -5.530 -6.126 19.854 1.00 98.50 579 ARG A N 1
ATOM 4589 C CA . ARG A 1 579 ? -4.212 -6.314 19.224 1.00 98.50 579 ARG A CA 1
ATOM 4590 C C . ARG A 1 579 ? -3.306 -5.106 19.436 1.00 98.50 579 ARG A C 1
ATOM 4592 O O . ARG A 1 579 ? -2.160 -5.282 19.832 1.00 98.50 579 ARG A O 1
ATOM 4599 N N . LEU A 1 580 ? -3.827 -3.887 19.285 1.00 98.81 580 LEU A N 1
ATOM 4600 C CA . LEU A 1 580 ? -3.075 -2.657 19.566 1.00 98.81 580 LEU A CA 1
ATOM 4601 C C . LEU A 1 580 ? -2.621 -2.585 21.033 1.00 98.81 580 LEU A C 1
ATOM 4603 O O . LEU A 1 580 ? -1.495 -2.189 21.319 1.00 98.81 580 LEU A O 1
ATOM 4607 N N . GLN A 1 581 ? -3.479 -2.990 21.974 1.00 98.75 581 GLN A N 1
ATOM 4608 C CA . GLN A 1 581 ? -3.127 -3.062 23.396 1.00 98.75 581 GLN A CA 1
ATOM 4609 C C . GLN A 1 581 ? -2.074 -4.133 23.689 1.00 98.75 581 GLN A C 1
ATOM 4611 O O . GLN A 1 581 ? -1.242 -3.925 24.568 1.00 98.75 581 GLN A O 1
ATOM 4616 N N . LEU A 1 582 ? -2.115 -5.269 22.986 1.00 98.62 582 LEU A N 1
ATOM 4617 C CA . LEU A 1 582 ? -1.107 -6.320 23.102 1.00 98.62 582 LEU A CA 1
ATOM 4618 C C . LEU A 1 582 ? 0.255 -5.829 22.598 1.00 98.62 582 LEU A C 1
ATOM 4620 O O . LEU A 1 582 ? 1.234 -5.926 23.328 1.00 98.62 582 LEU A O 1
ATOM 4624 N N . LEU A 1 583 ? 0.289 -5.225 21.407 1.00 98.81 583 LEU A N 1
ATOM 4625 C CA . LEU A 1 583 ? 1.496 -4.694 20.758 1.00 98.81 583 LEU A CA 1
ATOM 4626 C C . LEU A 1 583 ? 2.156 -3.530 21.523 1.00 98.81 583 LEU A C 1
ATOM 4628 O O . LEU A 1 583 ? 3.292 -3.155 21.246 1.00 98.81 583 LEU A O 1
ATOM 4632 N N . ALA A 1 584 ? 1.449 -2.943 22.491 1.00 98.50 584 ALA A N 1
ATOM 4633 C CA . ALA A 1 584 ? 1.975 -1.909 23.376 1.00 98.50 584 ALA A CA 1
ATOM 4634 C C . ALA A 1 584 ? 2.708 -2.467 24.612 1.00 98.50 584 ALA A C 1
ATOM 4636 O O . ALA A 1 584 ? 3.289 -1.687 25.369 1.00 98.50 584 ALA A O 1
ATOM 4637 N N . ARG A 1 585 ? 2.655 -3.783 24.853 1.00 98.12 585 ARG A N 1
ATOM 4638 C CA . ARG A 1 585 ? 3.319 -4.439 25.990 1.00 98.12 585 ARG A CA 1
ATOM 4639 C C . ARG A 1 585 ? 4.770 -4.774 25.658 1.00 98.12 585 ARG A C 1
ATOM 4641 O O . ARG A 1 585 ? 5.091 -5.037 24.506 1.00 98.12 585 ARG A O 1
ATOM 4648 N N . SER A 1 586 ? 5.637 -4.810 26.667 1.00 95.69 586 SER A N 1
ATOM 4649 C CA . SER A 1 586 ? 7.069 -5.137 26.540 1.00 95.69 586 SER A CA 1
ATOM 4650 C C . SER A 1 586 ? 7.331 -6.475 25.846 1.00 95.69 586 SER A C 1
ATOM 4652 O O . SER A 1 586 ? 8.257 -6.588 25.039 1.00 95.69 586 SER A O 1
ATOM 4654 N N . GLU A 1 587 ? 6.493 -7.475 26.122 1.00 95.69 587 GLU A N 1
ATOM 4655 C CA . GLU A 1 587 ? 6.658 -8.837 25.602 1.00 95.69 587 GLU A CA 1
ATOM 4656 C C . GLU A 1 587 ? 6.343 -8.934 24.100 1.00 95.69 587 GLU A C 1
ATOM 4658 O O . GLU A 1 587 ? 6.811 -9.851 23.433 1.00 95.69 587 GLU A O 1
ATOM 4663 N N . PHE A 1 588 ? 5.579 -7.976 23.564 1.00 97.56 588 PHE A N 1
ATOM 4664 C CA . PHE A 1 588 ? 5.069 -7.966 22.188 1.00 97.56 588 PHE A CA 1
ATOM 4665 C C . PHE A 1 588 ? 5.276 -6.613 21.496 1.00 97.56 588 PHE A C 1
ATOM 4667 O O . PHE A 1 588 ? 4.526 -6.270 20.581 1.00 97.56 588 PHE A O 1
ATOM 4674 N N . ARG A 1 589 ? 6.242 -5.818 21.972 1.00 98.50 589 ARG A N 1
ATOM 4675 C CA . ARG A 1 589 ? 6.444 -4.426 21.555 1.00 98.50 589 ARG A CA 1
ATOM 4676 C C . ARG A 1 589 ? 6.483 -4.319 20.029 1.00 98.50 589 ARG A C 1
ATOM 4678 O O . ARG A 1 589 ? 7.229 -5.055 19.383 1.00 98.50 589 ARG A O 1
ATOM 4685 N N . LEU A 1 590 ? 5.690 -3.399 19.471 1.00 98.88 590 LEU A N 1
ATOM 4686 C CA . LEU A 1 590 ? 5.497 -3.259 18.026 1.00 98.88 590 LEU A CA 1
ATOM 4687 C C . LEU A 1 590 ? 6.821 -3.092 17.270 1.00 98.88 590 LEU A C 1
ATOM 4689 O O . LEU A 1 590 ? 7.029 -3.772 16.267 1.00 98.88 590 LEU A O 1
ATOM 4693 N N . SER A 1 591 ? 7.726 -2.238 17.748 1.00 98.69 591 SER A N 1
ATOM 4694 C CA . SER A 1 591 ? 9.051 -2.061 17.137 1.00 98.69 591 SER A CA 1
ATOM 4695 C C . SER A 1 591 ? 9.870 -3.356 17.071 1.00 98.69 591 SER A C 1
ATOM 4697 O O . SER A 1 591 ? 10.486 -3.627 16.039 1.00 98.69 591 SER A O 1
ATOM 4699 N N . ASP A 1 592 ? 9.837 -4.187 18.115 1.00 98.56 592 ASP A N 1
ATOM 4700 C CA . ASP A 1 592 ? 10.607 -5.433 18.188 1.00 98.56 592 ASP A CA 1
ATOM 4701 C C . ASP A 1 592 ? 10.061 -6.496 17.226 1.00 98.56 592 ASP A C 1
ATOM 4703 O O . ASP A 1 592 ? 10.817 -7.083 16.452 1.00 98.56 592 ASP A O 1
ATOM 4707 N N . VAL A 1 593 ? 8.740 -6.712 17.216 1.00 98.50 593 VAL A N 1
ATOM 4708 C CA . VAL A 1 593 ? 8.116 -7.684 16.297 1.00 98.50 593 VAL A CA 1
ATOM 4709 C C . VAL A 1 593 ? 8.200 -7.221 14.842 1.00 98.50 593 VAL A C 1
ATOM 4711 O O . VAL A 1 593 ? 8.343 -8.044 13.938 1.00 98.50 593 VAL A O 1
ATOM 4714 N N . MET A 1 594 ? 8.158 -5.906 14.602 1.00 98.62 594 MET A N 1
ATOM 4715 C CA . MET A 1 594 ? 8.350 -5.324 13.275 1.00 98.62 594 MET A CA 1
ATOM 4716 C C . MET A 1 594 ? 9.779 -5.542 12.783 1.00 98.62 594 MET A C 1
ATOM 4718 O O . MET A 1 594 ? 9.970 -6.020 11.665 1.00 98.62 594 MET A O 1
ATOM 4722 N N . ARG A 1 595 ? 10.772 -5.246 13.629 1.00 98.50 595 ARG A N 1
ATOM 4723 C CA . ARG A 1 595 ? 12.188 -5.513 13.362 1.00 98.50 595 ARG A CA 1
ATOM 4724 C C . ARG A 1 595 ? 12.394 -6.973 12.990 1.00 98.50 595 ARG A C 1
ATOM 4726 O O . ARG A 1 595 ? 12.916 -7.249 11.917 1.00 98.50 595 ARG A O 1
ATOM 4733 N N . GLU A 1 596 ? 11.933 -7.890 13.836 1.00 98.12 596 GLU A N 1
ATOM 4734 C CA . GLU A 1 596 ? 12.091 -9.327 13.619 1.00 98.12 596 GLU A CA 1
ATOM 4735 C C . GLU A 1 596 ? 11.408 -9.803 12.325 1.00 98.12 596 GLU A C 1
ATOM 4737 O O . GLU A 1 596 ? 11.977 -10.577 11.557 1.00 98.12 596 GLU A O 1
ATOM 4742 N N . SER A 1 597 ? 10.209 -9.291 12.032 1.00 97.50 597 SER A N 1
ATOM 4743 C CA . SER A 1 597 ? 9.478 -9.603 10.799 1.00 97.50 597 SER A CA 1
ATOM 4744 C C . SER A 1 597 ? 10.231 -9.128 9.552 1.00 97.50 597 SER A C 1
ATOM 4746 O O . SER A 1 597 ? 10.275 -9.856 8.559 1.00 97.50 597 SER A O 1
ATOM 4748 N N . LEU A 1 598 ? 10.837 -7.936 9.599 1.00 98.25 598 LEU A N 1
ATOM 4749 C CA . LEU A 1 598 ? 11.593 -7.352 8.487 1.00 98.25 598 LEU A CA 1
ATOM 4750 C C . LEU A 1 598 ? 12.944 -8.026 8.249 1.00 98.25 598 LEU A C 1
ATOM 4752 O O . LEU A 1 598 ? 13.406 -7.987 7.115 1.00 98.25 598 LEU A O 1
ATOM 4756 N N . LEU A 1 599 ? 13.545 -8.687 9.251 1.00 96.69 599 LEU A N 1
ATOM 4757 C CA . LEU A 1 599 ? 14.809 -9.434 9.102 1.00 96.69 599 LEU A CA 1
ATOM 4758 C C . LEU A 1 599 ? 14.753 -10.540 8.036 1.00 96.69 599 LEU A C 1
ATOM 4760 O O . LEU A 1 599 ? 15.790 -11.032 7.601 1.00 96.69 599 LEU A O 1
ATOM 4764 N N . ARG A 1 600 ? 13.551 -10.939 7.612 1.00 91.62 600 ARG A N 1
ATOM 4765 C CA . ARG A 1 600 ? 13.344 -11.946 6.563 1.00 91.62 600 ARG A CA 1
ATOM 4766 C C . ARG A 1 600 ? 13.448 -11.377 5.141 1.00 91.62 600 ARG A C 1
ATOM 4768 O O . ARG A 1 600 ? 13.491 -12.157 4.194 1.00 91.62 600 ARG A O 1
ATOM 4775 N N . ASP A 1 601 ? 13.464 -10.054 4.976 1.00 97.00 601 ASP A N 1
ATOM 4776 C CA . ASP A 1 601 ? 13.600 -9.401 3.669 1.00 97.00 601 ASP A CA 1
ATOM 4777 C C . ASP A 1 601 ? 15.075 -9.320 3.220 1.00 97.00 601 ASP A C 1
ATOM 4779 O O . ASP A 1 601 ? 15.989 -9.339 4.038 1.00 97.00 601 ASP A O 1
ATOM 4783 N N . SER A 1 602 ? 15.340 -9.226 1.911 1.00 94.38 602 SER A N 1
ATOM 4784 C CA . SER A 1 602 ? 16.711 -9.160 1.372 1.00 94.38 602 SER A CA 1
ATOM 4785 C C . SER A 1 602 ? 17.362 -7.773 1.454 1.00 94.38 602 SER A C 1
ATOM 4787 O O . SER A 1 602 ? 18.579 -7.638 1.265 1.00 94.38 602 SER A O 1
ATOM 4789 N N . LEU A 1 603 ? 16.568 -6.733 1.721 1.00 96.50 603 LEU A N 1
ATOM 4790 C CA . LEU A 1 603 ? 16.990 -5.331 1.699 1.00 96.50 603 LEU A CA 1
ATOM 4791 C C . LEU A 1 603 ? 17.299 -4.769 3.089 1.00 96.50 603 LEU A C 1
ATOM 4793 O O . LEU A 1 603 ? 17.082 -3.584 3.350 1.00 96.50 603 LEU A O 1
ATOM 4797 N N . LEU A 1 604 ? 17.812 -5.615 3.985 1.00 94.19 604 LEU A N 1
ATOM 4798 C CA . LEU A 1 604 ? 18.115 -5.226 5.360 1.00 94.19 604 LEU A CA 1
ATOM 4799 C C . LEU A 1 604 ? 19.122 -4.065 5.438 1.00 94.19 604 LEU A C 1
ATOM 4801 O O . LEU A 1 604 ? 20.128 -4.092 4.724 1.00 94.19 604 LEU A O 1
ATOM 4805 N N . PRO A 1 605 ? 18.908 -3.107 6.360 1.00 96.38 605 PRO A N 1
ATOM 4806 C CA . PRO A 1 605 ? 17.654 -2.861 7.084 1.00 96.38 605 PRO A CA 1
ATOM 4807 C C . PRO A 1 605 ? 16.594 -2.217 6.166 1.00 96.38 605 PRO A C 1
ATOM 4809 O O . PRO A 1 605 ? 16.913 -1.297 5.420 1.00 96.38 605 PRO A O 1
ATOM 4812 N N . VAL A 1 606 ? 15.326 -2.652 6.236 1.00 98.12 606 VAL A N 1
ATOM 4813 C CA . VAL A 1 606 ? 14.222 -2.018 5.471 1.00 98.12 606 VAL A CA 1
ATOM 4814 C C . VAL A 1 606 ? 13.784 -0.697 6.115 1.00 98.12 606 VAL A C 1
ATOM 4816 O O . VAL A 1 606 ? 13.561 0.293 5.424 1.00 98.12 606 VAL A O 1
ATOM 4819 N N . LEU A 1 607 ? 13.673 -0.675 7.447 1.00 98.38 607 LEU A N 1
ATOM 4820 C CA . LEU A 1 607 ? 13.408 0.525 8.243 1.00 98.38 607 LEU A CA 1
ATOM 4821 C C . LEU A 1 607 ? 14.589 0.804 9.169 1.00 98.38 607 LEU A C 1
ATOM 4823 O O . LEU A 1 607 ? 15.182 -0.125 9.717 1.00 98.38 607 LEU A O 1
ATOM 4827 N N . THR A 1 608 ? 14.889 2.082 9.378 1.00 98.25 608 THR A N 1
ATOM 4828 C CA . THR A 1 608 ? 15.880 2.535 10.359 1.00 98.25 608 THR A CA 1
ATOM 4829 C C . THR A 1 608 ? 15.312 2.507 11.783 1.00 98.25 608 THR A C 1
ATOM 4831 O O . THR A 1 608 ? 14.092 2.511 11.988 1.00 98.25 608 THR A O 1
ATOM 4834 N N . GLU A 1 609 ? 16.197 2.527 12.787 1.00 98.25 609 GLU A N 1
ATOM 4835 C CA . GLU A 1 609 ? 15.808 2.570 14.206 1.00 98.25 609 GLU A CA 1
ATOM 4836 C C . GLU A 1 609 ? 14.793 3.669 14.542 1.00 98.25 609 GLU A C 1
ATOM 4838 O O . GLU A 1 609 ? 13.790 3.367 15.198 1.00 98.25 609 GLU A O 1
ATOM 4843 N N . PRO A 1 610 ? 14.966 4.924 14.082 1.00 98.75 610 PRO A N 1
ATOM 4844 C CA . PRO A 1 610 ? 14.009 5.979 14.389 1.00 98.75 610 PRO A CA 1
ATOM 4845 C C . PRO A 1 610 ? 12.588 5.672 13.898 1.00 98.75 610 PRO A C 1
ATOM 4847 O O . PRO A 1 610 ? 11.626 5.975 14.605 1.00 98.75 610 PRO A O 1
ATOM 4850 N N . HIS A 1 611 ? 12.432 5.033 12.732 1.00 98.69 611 HIS A N 1
ATOM 4851 C CA . HIS A 1 611 ? 11.115 4.630 12.229 1.00 98.69 611 HIS A CA 1
ATOM 4852 C C . HIS A 1 611 ? 10.484 3.524 13.078 1.00 98.69 611 HIS A C 1
ATOM 4854 O O . HIS A 1 611 ? 9.287 3.591 13.360 1.00 98.69 611 HIS A O 1
ATOM 4860 N N . LEU A 1 612 ? 11.271 2.541 13.526 1.00 98.88 612 LEU A N 1
ATOM 4861 C CA . LEU A 1 612 ? 10.782 1.486 14.416 1.00 98.88 612 LEU A CA 1
ATOM 4862 C C . LEU A 1 612 ? 10.300 2.072 15.751 1.00 98.88 612 LEU A C 1
ATOM 4864 O O . LEU A 1 612 ? 9.188 1.780 16.184 1.00 98.88 612 LEU A O 1
ATOM 4868 N N . LEU A 1 613 ? 11.071 2.975 16.362 1.00 98.81 613 LEU A N 1
ATOM 4869 C CA . LEU A 1 613 ? 10.677 3.655 17.604 1.00 98.81 613 LEU A CA 1
ATOM 4870 C C . LEU A 1 613 ? 9.470 4.591 17.410 1.00 98.81 613 LEU A C 1
ATOM 4872 O O . LEU A 1 613 ? 8.634 4.743 18.309 1.00 98.81 613 LEU A O 1
ATOM 4876 N N . ALA A 1 614 ? 9.338 5.208 16.232 1.00 98.88 614 ALA A N 1
ATOM 4877 C CA . ALA A 1 614 ? 8.174 6.019 15.892 1.00 98.88 614 ALA A CA 1
ATOM 4878 C C . ALA A 1 614 ? 6.878 5.190 15.864 1.00 98.88 614 ALA A C 1
ATOM 4880 O O . ALA A 1 614 ? 5.838 5.707 16.278 1.00 98.88 614 ALA A O 1
ATOM 4881 N N . LEU A 1 615 ? 6.921 3.912 15.459 1.00 98.94 615 LEU A N 1
ATOM 4882 C CA . LEU A 1 615 ? 5.750 3.024 15.494 1.00 98.94 615 LEU A CA 1
ATOM 4883 C C . LEU A 1 615 ? 5.197 2.870 16.916 1.00 98.94 615 LEU A C 1
ATOM 4885 O O . LEU A 1 615 ? 3.994 3.038 17.118 1.00 98.94 615 LEU A O 1
ATOM 4889 N N . ASP A 1 616 ? 6.056 2.641 17.912 1.00 98.88 616 ASP A N 1
ATOM 4890 C CA . ASP A 1 616 ? 5.634 2.530 19.315 1.00 98.88 616 ASP A CA 1
ATOM 4891 C C . ASP A 1 616 ? 5.022 3.845 19.817 1.00 98.88 616 ASP A C 1
ATOM 4893 O O . ASP A 1 616 ? 3.948 3.871 20.430 1.00 98.88 616 ASP A O 1
ATOM 4897 N N . ARG A 1 617 ? 5.675 4.975 19.514 1.00 98.88 617 ARG A N 1
ATOM 4898 C CA . ARG A 1 617 ? 5.190 6.312 19.890 1.00 98.88 617 ARG A CA 1
ATOM 4899 C C . ARG A 1 617 ? 3.815 6.608 19.281 1.00 98.88 617 ARG A C 1
ATOM 4901 O O . ARG A 1 617 ? 2.932 7.132 19.973 1.00 98.88 617 ARG A O 1
ATOM 4908 N N . ARG A 1 618 ? 3.617 6.263 18.006 1.00 98.94 618 ARG A N 1
ATOM 4909 C CA . ARG A 1 618 ? 2.343 6.414 17.285 1.00 98.94 618 ARG A CA 1
ATOM 4910 C C . ARG A 1 618 ? 1.284 5.469 17.841 1.00 98.94 618 ARG A C 1
ATOM 4912 O O . ARG A 1 618 ? 0.181 5.923 18.134 1.00 98.94 618 ARG A O 1
ATOM 4919 N N . LEU A 1 619 ? 1.617 4.212 18.127 1.00 98.94 619 LEU A N 1
ATOM 4920 C CA . LEU A 1 619 ? 0.705 3.264 18.773 1.00 98.94 619 LEU A CA 1
ATOM 4921 C C . LEU A 1 619 ? 0.145 3.823 20.091 1.00 98.94 619 LEU A C 1
ATOM 4923 O O . LEU A 1 619 ? -1.068 3.814 20.315 1.00 98.94 619 LEU A O 1
ATOM 4927 N N . GLN A 1 620 ? 0.995 4.427 20.926 1.00 98.88 620 GLN A N 1
ATOM 4928 C CA . GLN A 1 620 ? 0.548 5.090 22.157 1.00 98.88 620 GLN A CA 1
ATOM 4929 C C . GLN A 1 620 ? -0.380 6.288 21.896 1.00 98.88 620 GLN A C 1
ATOM 4931 O O . GLN A 1 620 ? -1.255 6.597 22.710 1.00 98.88 620 GLN A O 1
ATOM 4936 N N . LYS A 1 621 ? -0.217 7.009 20.781 1.00 98.88 621 LYS A N 1
ATOM 4937 C CA . LYS A 1 621 ? -1.135 8.093 20.382 1.00 98.88 621 LYS A CA 1
ATOM 4938 C C . LYS A 1 621 ? -2.497 7.543 19.940 1.00 98.8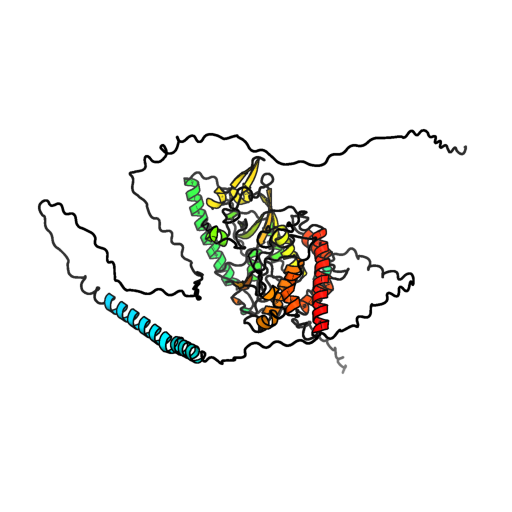8 621 LYS A C 1
ATOM 4940 O O . LYS A 1 621 ? -3.511 8.108 20.354 1.00 98.88 621 LYS A O 1
ATOM 4945 N N . VAL A 1 622 ? -2.529 6.423 19.212 1.00 98.94 622 VAL A N 1
ATOM 4946 C CA . VAL A 1 622 ? -3.774 5.722 18.840 1.00 98.94 622 VAL A CA 1
ATOM 4947 C C . VAL A 1 622 ? -4.535 5.279 20.090 1.00 98.94 622 VAL A C 1
ATOM 4949 O O . VAL A 1 622 ? -5.700 5.636 20.265 1.00 98.94 622 VAL A O 1
ATOM 4952 N N . LEU A 1 623 ? -3.870 4.582 21.018 1.00 98.88 623 LEU A N 1
ATOM 4953 C CA . LEU A 1 623 ? -4.499 4.111 22.259 1.00 98.88 623 LEU A CA 1
ATOM 4954 C C . LEU A 1 623 ? -5.040 5.269 23.111 1.00 98.88 623 LEU A C 1
ATOM 4956 O O . LEU A 1 623 ? -6.146 5.182 23.647 1.00 98.88 623 LEU A O 1
ATOM 4960 N N . ARG A 1 624 ? -4.309 6.390 23.189 1.00 98.81 624 ARG A N 1
ATOM 4961 C CA . ARG A 1 624 ? -4.783 7.611 23.863 1.00 98.81 624 ARG A CA 1
ATOM 4962 C C . ARG A 1 624 ? -5.996 8.234 23.170 1.00 98.81 624 ARG A C 1
ATOM 4964 O O . ARG A 1 624 ? -6.883 8.730 23.862 1.00 98.81 624 ARG A O 1
ATOM 4971 N N . ALA A 1 625 ? -6.065 8.212 21.838 1.00 98.75 625 ALA A N 1
ATOM 4972 C CA . ALA A 1 625 ? -7.239 8.683 21.103 1.00 98.75 625 ALA A CA 1
ATOM 4973 C C . ALA A 1 625 ? -8.480 7.836 21.432 1.00 98.75 625 ALA A C 1
ATOM 4975 O O . ALA A 1 625 ? -9.518 8.398 21.784 1.00 98.75 625 ALA A O 1
ATOM 4976 N N . VAL A 1 626 ? -8.342 6.505 21.451 1.00 98.81 626 VAL A N 1
ATOM 4977 C CA . VAL A 1 626 ? -9.425 5.592 21.862 1.00 98.81 626 VAL A CA 1
ATOM 4978 C C . VAL A 1 626 ? -9.847 5.852 23.310 1.00 98.81 626 VAL A C 1
ATOM 4980 O O . VAL A 1 626 ? -11.037 5.964 23.592 1.00 98.81 626 VAL A O 1
ATOM 4983 N N . GLN A 1 627 ? -8.898 6.016 24.238 1.00 98.62 627 GLN A N 1
ATOM 4984 C CA . GLN A 1 627 ? -9.213 6.334 25.637 1.00 98.62 627 GLN A CA 1
ATOM 4985 C C . GLN A 1 627 ? -10.001 7.642 25.779 1.00 98.62 627 GLN A C 1
ATOM 4987 O O . GLN A 1 627 ? -10.926 7.702 26.587 1.00 98.62 627 GLN A O 1
ATOM 4992 N N . ARG A 1 628 ? -9.671 8.682 25.001 1.00 98.56 628 ARG A N 1
ATOM 4993 C CA . ARG A 1 628 ? -10.448 9.933 24.988 1.00 98.56 628 ARG A CA 1
ATOM 4994 C C . ARG A 1 628 ? -11.876 9.707 24.496 1.00 98.56 628 ARG A C 1
ATOM 4996 O O . ARG A 1 628 ? -12.800 10.211 25.126 1.00 98.56 628 ARG A O 1
ATOM 5003 N N . CYS A 1 629 ? -12.062 8.920 23.437 1.00 98.56 629 CYS A N 1
ATOM 5004 C CA . CYS A 1 629 ? -13.393 8.546 22.960 1.00 98.56 629 CYS A CA 1
ATOM 5005 C C . CYS A 1 629 ? -14.192 7.792 24.032 1.00 98.56 629 CYS A C 1
ATOM 5007 O O . CYS A 1 629 ? -15.311 8.190 24.341 1.00 98.56 629 CYS A O 1
ATOM 5009 N N . VAL A 1 630 ? -13.600 6.772 24.667 1.00 98.62 630 VAL A N 1
ATOM 5010 C CA . VAL A 1 630 ? -14.263 5.973 25.717 1.00 98.62 630 VAL A CA 1
ATOM 5011 C C . VAL A 1 630 ? -14.645 6.826 26.926 1.00 98.62 630 VAL A C 1
ATOM 5013 O O . VAL A 1 630 ? -15.730 6.654 27.469 1.00 98.62 630 VAL A O 1
ATOM 5016 N N . ARG A 1 631 ? -13.793 7.771 27.346 1.00 98.38 631 ARG A N 1
ATOM 5017 C CA . ARG A 1 631 ? -14.124 8.703 28.440 1.00 98.38 631 ARG A CA 1
ATOM 5018 C C . ARG A 1 631 ? -15.283 9.638 28.090 1.00 98.38 631 ARG A C 1
ATOM 5020 O O . ARG A 1 631 ? -15.989 10.060 28.996 1.00 98.38 631 ARG A O 1
ATOM 5027 N N . ARG A 1 632 ? -15.447 9.980 26.808 1.00 97.88 632 ARG A N 1
ATOM 5028 C CA . ARG A 1 632 ? -16.472 10.914 26.327 1.00 97.88 632 ARG A CA 1
ATOM 5029 C C . ARG A 1 632 ? -17.825 10.243 26.084 1.00 97.88 632 ARG A C 1
ATOM 5031 O O . ARG A 1 632 ? -18.837 10.825 26.442 1.00 97.88 632 ARG A O 1
ATOM 5038 N N . LEU A 1 633 ? -17.836 9.065 25.459 1.00 97.75 633 LEU A N 1
ATOM 5039 C CA . LEU A 1 633 ? -19.060 8.408 24.971 1.00 97.75 633 LEU A CA 1
ATOM 5040 C C . LEU A 1 633 ? -19.394 7.099 25.701 1.00 97.75 633 LEU A C 1
ATOM 5042 O O . LEU A 1 633 ? -20.473 6.552 25.518 1.00 97.75 633 LEU A O 1
ATOM 5046 N N . GLY A 1 634 ? -18.488 6.586 26.534 1.00 98.00 634 GLY A N 1
ATOM 5047 C CA . GLY A 1 634 ? -18.629 5.273 27.155 1.00 98.00 634 GLY A CA 1
ATOM 5048 C C . GLY A 1 634 ? -18.026 4.146 26.314 1.00 98.00 634 GLY A C 1
ATOM 5049 O O . GLY A 1 634 ? -17.665 4.301 25.149 1.00 98.00 634 GLY A O 1
ATOM 5050 N N . LYS A 1 635 ? -17.843 2.984 26.946 1.00 97.06 635 LYS A N 1
ATOM 5051 C CA . LYS A 1 635 ? -17.148 1.840 26.339 1.00 97.06 635 LYS A CA 1
ATOM 5052 C C . LYS A 1 635 ? -17.978 1.156 25.255 1.00 97.06 635 LYS A C 1
ATOM 5054 O O . LYS A 1 635 ? -17.415 0.768 24.234 1.00 97.06 635 LYS A O 1
ATOM 5059 N N . ASP A 1 636 ? -19.272 0.991 25.504 1.00 95.56 636 ASP A N 1
ATOM 5060 C CA . ASP A 1 636 ? -20.159 0.208 24.643 1.00 95.56 636 ASP A CA 1
ATOM 5061 C C . ASP A 1 636 ? -20.480 0.938 23.330 1.00 95.56 636 ASP A C 1
ATOM 5063 O O . ASP A 1 636 ? -20.563 0.290 22.292 1.00 95.56 636 ASP A O 1
ATOM 5067 N N . GLU A 1 637 ? -20.511 2.274 23.348 1.00 95.69 637 GLU A N 1
ATOM 5068 C CA . GLU A 1 637 ? -20.669 3.106 22.145 1.00 95.69 637 GLU A CA 1
ATOM 5069 C C . GLU A 1 637 ? -19.412 3.126 21.262 1.00 95.69 637 GLU A C 1
ATOM 5071 O O . GLU A 1 637 ? -19.491 3.189 20.037 1.00 95.69 637 GLU A O 1
ATOM 5076 N N . VAL A 1 638 ? -18.224 3.069 21.873 1.00 97.81 638 VAL A N 1
ATOM 5077 C CA . VAL A 1 638 ? -16.949 3.211 21.150 1.00 97.81 638 VAL A CA 1
ATOM 5078 C C . VAL A 1 638 ? -16.421 1.872 20.637 1.00 97.81 638 VAL A C 1
ATOM 5080 O O . VAL A 1 638 ? -15.780 1.822 19.590 1.00 97.81 638 VAL A O 1
ATOM 5083 N N . ILE A 1 639 ? -16.618 0.776 21.373 1.00 97.81 639 ILE A N 1
ATOM 5084 C CA . ILE A 1 639 ? -15.983 -0.512 21.063 1.00 97.81 639 ILE A CA 1
ATOM 5085 C C . ILE A 1 639 ? -17.001 -1.472 20.452 1.00 97.81 639 ILE A C 1
ATOM 5087 O O . ILE A 1 639 ? -17.727 -2.170 21.164 1.00 97.81 639 ILE A O 1
ATOM 5091 N N . THR A 1 640 ? -16.977 -1.595 19.127 1.00 95.31 640 THR A N 1
ATOM 5092 C CA . THR A 1 640 ? -17.846 -2.524 18.399 1.00 95.31 640 THR A CA 1
ATOM 5093 C C . THR A 1 640 ? -17.290 -3.946 18.456 1.00 95.31 640 THR A C 1
ATOM 5095 O O . THR A 1 640 ? -16.114 -4.187 18.176 1.00 95.31 640 THR A O 1
ATOM 5098 N N . ARG A 1 641 ? -18.132 -4.917 18.828 1.00 91.88 641 ARG A N 1
ATOM 5099 C CA . ARG A 1 641 ? -17.762 -6.341 18.847 1.00 91.88 641 ARG A CA 1
ATOM 5100 C C . ARG A 1 641 ? -17.839 -6.917 17.435 1.00 91.88 641 ARG A C 1
ATOM 5102 O O . ARG A 1 641 ? -18.900 -6.892 16.830 1.00 91.88 641 ARG A O 1
ATOM 5109 N N . ASP A 1 642 ? -16.730 -7.468 16.959 1.00 87.50 642 ASP A N 1
ATOM 5110 C CA . ASP A 1 642 ? -16.567 -7.934 15.578 1.00 87.50 642 ASP A CA 1
ATOM 5111 C C . ASP A 1 642 ? -16.123 -9.405 15.465 1.00 87.50 642 ASP A C 1
ATOM 5113 O O . ASP A 1 642 ? -15.961 -9.924 14.366 1.00 87.50 642 ASP A O 1
ATOM 5117 N N . PHE A 1 643 ? -15.958 -10.101 16.594 1.00 77.25 643 PHE A N 1
ATOM 5118 C CA . PHE A 1 643 ? -15.647 -11.530 16.633 1.00 77.25 643 PHE A CA 1
ATOM 5119 C C . PHE A 1 643 ? -16.319 -12.224 17.824 1.00 77.25 643 PHE A C 1
ATOM 5121 O O . PHE A 1 643 ? -16.561 -11.612 18.871 1.00 77.25 643 PHE A O 1
ATOM 5128 N N . ILE A 1 644 ? -16.581 -13.525 17.675 1.00 60.03 644 ILE A N 1
ATOM 5129 C CA . ILE A 1 644 ? -17.044 -14.412 18.748 1.00 60.03 644 ILE A CA 1
ATOM 5130 C C . ILE A 1 644 ? -15.812 -15.159 19.270 1.00 60.03 644 ILE A C 1
ATOM 5132 O O . ILE A 1 644 ? -15.070 -15.752 18.489 1.00 60.03 644 ILE A O 1
ATOM 5136 N N . LYS A 1 645 ? -15.551 -15.117 20.583 1.00 55.59 645 LYS A N 1
ATOM 5137 C CA . LYS A 1 645 ? -14.510 -15.969 21.180 1.00 55.59 645 LYS A CA 1
ATOM 5138 C C . LYS A 1 645 ? -14.898 -17.426 20.942 1.00 55.59 645 LYS A C 1
ATOM 5140 O O . LYS A 1 645 ? -16.026 -17.789 21.263 1.00 55.59 645 LYS A O 1
ATOM 5145 N N . ALA A 1 646 ? -13.983 -18.245 20.426 1.00 47.88 646 ALA A N 1
ATOM 5146 C CA . ALA A 1 646 ? -14.200 -19.684 20.388 1.00 47.88 646 ALA A CA 1
ATOM 5147 C C . ALA A 1 646 ? -14.476 -20.158 21.820 1.00 47.88 646 ALA A C 1
ATOM 5149 O O . ALA A 1 646 ? -13.643 -19.968 22.707 1.00 47.88 646 ALA A O 1
ATOM 5150 N N . THR A 1 647 ? -15.671 -20.689 22.062 1.00 38.25 647 THR A N 1
ATOM 5151 C CA . THR A 1 647 ? -15.994 -21.366 23.314 1.00 38.25 647 THR A CA 1
ATOM 5152 C C . THR A 1 647 ? -15.002 -22.515 23.460 1.00 38.25 647 THR A C 1
ATOM 5154 O O . THR A 1 647 ? -14.882 -23.340 22.551 1.00 38.25 647 THR A O 1
ATOM 5157 N N . GLU A 1 648 ? -14.259 -22.561 24.568 1.00 41.81 648 GLU A N 1
ATOM 5158 C CA . GLU A 1 648 ? -13.570 -23.790 24.961 1.00 41.81 648 GLU A CA 1
ATOM 5159 C C . GLU A 1 648 ? -14.612 -24.914 24.934 1.00 41.81 648 GLU A C 1
ATOM 5161 O O . GLU A 1 648 ? -15.739 -24.729 25.405 1.00 41.81 648 GLU A O 1
ATOM 5166 N N . LYS A 1 649 ? -14.280 -26.034 24.277 1.00 36.06 649 LYS A N 1
ATOM 5167 C CA . LYS A 1 649 ? -15.180 -27.188 24.162 1.00 36.06 649 LYS A CA 1
ATOM 5168 C C . LYS A 1 649 ? -15.760 -27.510 25.548 1.00 36.06 649 LYS A C 1
ATOM 5170 O O . LYS A 1 649 ? -14.988 -27.499 26.509 1.00 36.06 649 LYS A O 1
ATOM 5175 N N . PRO A 1 650 ? -17.058 -27.847 25.667 1.00 37.19 650 PRO A N 1
ATOM 5176 C CA . PRO A 1 650 ? -17.574 -28.400 26.909 1.00 37.19 650 PRO A CA 1
ATOM 5177 C C . PRO A 1 650 ? -16.700 -29.598 27.276 1.00 37.19 650 PRO A C 1
ATOM 5179 O O . PRO A 1 650 ? -16.508 -30.492 26.445 1.00 37.19 650 PRO A O 1
ATOM 5182 N N . GLN A 1 651 ? -16.123 -29.585 28.479 1.00 38.28 651 GLN A N 1
ATOM 5183 C CA . GLN A 1 651 ? -15.535 -30.785 29.056 1.00 38.28 651 GLN A CA 1
ATOM 5184 C C . GLN A 1 651 ? -16.572 -31.895 28.911 1.00 38.28 651 GLN A C 1
ATOM 5186 O O . GLN A 1 651 ? -17.714 -31.735 29.339 1.00 38.28 651 GLN A O 1
ATOM 5191 N N . ALA A 1 652 ? -16.182 -32.980 28.246 1.00 35.62 652 ALA A N 1
ATOM 5192 C CA . ALA A 1 652 ? -16.974 -34.190 28.228 1.00 35.62 652 ALA A CA 1
ATOM 5193 C C . ALA A 1 652 ? -17.168 -34.606 29.688 1.00 35.62 652 ALA A C 1
ATOM 5195 O O . ALA A 1 652 ? -16.222 -35.027 30.351 1.00 35.62 652 ALA A O 1
ATOM 5196 N N . THR A 1 653 ? -18.380 -34.419 30.201 1.00 35.69 653 THR A N 1
ATOM 5197 C CA . THR A 1 653 ? -18.832 -35.057 31.427 1.00 35.69 653 THR A CA 1
ATOM 5198 C C . THR A 1 653 ? -18.834 -36.550 31.146 1.00 35.69 653 THR A C 1
ATOM 5200 O O . THR A 1 653 ? -19.734 -37.075 30.496 1.00 35.69 653 THR A O 1
ATOM 5203 N N . THR A 1 654 ? -17.764 -37.219 31.554 1.00 38.97 654 THR A N 1
ATOM 5204 C CA . THR A 1 654 ? -17.751 -38.665 31.725 1.00 38.97 654 THR A CA 1
ATOM 5205 C C . THR A 1 654 ? -18.677 -38.981 32.892 1.00 38.97 654 THR A C 1
ATOM 5207 O O . THR A 1 654 ? -18.294 -38.784 34.046 1.00 38.97 654 THR A O 1
ATOM 5210 N N . ASP A 1 655 ? -19.895 -39.424 32.592 1.00 35.12 655 ASP A N 1
ATOM 5211 C CA . ASP A 1 655 ? -20.709 -40.139 33.570 1.00 35.12 655 ASP A CA 1
ATOM 5212 C C . ASP A 1 655 ? -20.046 -41.497 33.862 1.00 35.12 655 ASP A C 1
ATOM 5214 O O . ASP A 1 655 ? -19.614 -42.183 32.929 1.00 35.12 655 ASP A O 1
ATOM 5218 N N . PRO A 1 656 ? -19.930 -41.902 35.137 1.00 43.59 656 PRO A N 1
ATOM 5219 C CA . PRO A 1 656 ? -19.463 -43.228 35.495 1.00 43.59 656 PRO A CA 1
ATOM 5220 C C . PRO A 1 656 ? -20.599 -44.230 35.275 1.00 43.59 656 PRO A C 1
ATOM 5222 O O . PRO A 1 656 ? -21.616 -44.210 35.969 1.00 43.59 656 PRO A O 1
ATOM 5225 N N . GLU A 1 657 ? -20.417 -45.118 34.302 1.00 38.78 657 GLU A N 1
ATOM 5226 C CA . GLU A 1 657 ? -21.287 -46.271 34.098 1.00 38.78 657 GLU A CA 1
ATOM 5227 C C . GLU A 1 657 ? -21.226 -47.175 35.338 1.00 38.78 657 GLU A C 1
ATOM 5229 O O . GLU A 1 657 ? -20.169 -47.673 35.736 1.00 38.78 657 GLU A O 1
ATOM 5234 N N . ALA A 1 658 ? -22.380 -47.330 35.985 1.00 40.94 658 ALA A N 1
ATOM 5235 C CA . ALA A 1 658 ? -22.578 -48.213 37.115 1.00 40.94 658 ALA A CA 1
ATOM 5236 C C . ALA A 1 658 ? -22.513 -49.673 36.653 1.00 40.94 658 ALA A C 1
ATOM 5238 O O . ALA A 1 658 ? -23.264 -50.106 35.783 1.00 40.94 658 ALA A O 1
ATOM 5239 N N . SER A 1 659 ? -21.638 -50.437 37.294 1.00 39.84 659 SER A N 1
ATOM 5240 C CA . SER A 1 659 ? -21.562 -51.886 37.207 1.00 39.84 659 SER A CA 1
ATOM 5241 C C . SER A 1 659 ? -22.836 -52.551 37.742 1.00 39.84 659 SER A C 1
ATOM 5243 O O . SER A 1 659 ? -23.159 -52.438 38.928 1.00 39.84 659 SER A O 1
ATOM 5245 N N . ARG A 1 660 ? -23.519 -53.302 36.872 1.00 36.91 660 ARG A N 1
ATOM 5246 C CA . ARG A 1 660 ? -24.301 -54.499 37.210 1.00 36.91 660 ARG A CA 1
ATOM 5247 C C . ARG A 1 660 ? -24.185 -55.534 36.108 1.00 36.91 660 ARG A C 1
ATOM 5249 O O . ARG A 1 660 ? -24.302 -55.136 34.931 1.00 36.91 660 ARG A O 1
#

Sequence (660 aa):
MQSPAQKQDRSHAGQRKSVGTELKNLDSFQELPRSAIEPSIDESWVDRFFGEVKETGTLQASCILYENSQSVIYRHVSSSGVFDVCQADICCTGLIKWQQRGSSDGRPAKSDTALTTSRRFATAMKRDRFLLAAALTAIFSADFYFVLLPKLRSRAQSGEARVCDCGPANGTLGLPDLGGLAKPRLSNRTRPGAVPPSEPADDGGSKLERLLAHPLYNIRTPDLRAEEKLLQVEQLMEYYKKKVSHWERHKKLYNEAAAVANVSLTVRDMKYDPDAGWLRFHSGINRYALYSQEDPAVLQLLEDMRTMAVVDADYTQDEKALKGACDCTQVVKPSGHHLKLALKMRNFGKAMFKPMRQQREEETPEDFFYFVDFQRHNAEIAAFHLDRILDFRRVPPVAGRRLNVTGEVLHVAHNEDLRAVFFTSPANNTCFFAKCLYVCKTEYAVCGSPDLLEGSLSAYLPGLSVAPRLSVPNPWTRSYTFSGQQEWEVNPFFCDSVKQMHPYNTGNRLLNIIDMSIFDFLIGNMDRHHYEVFTKFGDEGFLLHLDNARGFGKHSHDELSILAPLSQCCMIKRSTLLRLQLLARSEFRLSDVMRESLLRDSLLPVLTEPHLLALDRRLQKVLRAVQRCVRRLGKDEVITRDFIKATEKPQATTDPEASR

pLDDT: mean 72.87, std 29.01, range [19.52, 98.94]

Radius of gyration: 36.36 Å; Cα contacts (8 Å, |Δi|>4): 750; chains: 1; bounding box: 108×108×127 Å